Protein AF-0000000078901572 (afdb_homodimer)

Solvent-accessible surface area (backbone atoms only — not comparable to full-atom values): 33999 Å² total; per-residue (Å²): 130,86,82,62,72,70,28,73,74,44,29,13,47,60,29,22,46,41,0,48,50,28,36,63,69,52,55,58,76,73,69,80,68,73,81,46,68,75,52,70,56,42,76,40,68,76,61,33,40,43,33,40,32,72,49,71,65,42,78,37,33,31,34,36,26,33,44,38,29,26,64,39,70,41,75,50,74,46,74,43,60,48,21,37,36,38,37,34,35,69,41,78,44,81,54,50,36,26,46,69,96,52,65,73,52,85,83,47,71,50,22,39,36,40,37,14,25,24,42,69,41,52,30,38,35,42,38,48,54,70,40,36,23,30,34,31,36,38,38,39,30,67,61,33,58,62,75,42,59,82,35,62,91,47,82,81,56,45,65,57,53,59,32,40,37,82,55,79,46,63,44,75,46,73,74,41,65,59,53,46,50,45,43,49,48,58,62,62,52,88,51,39,49,67,56,19,50,52,49,49,34,19,39,46,51,44,46,51,53,54,50,51,55,52,42,66,68,44,46,67,44,30,71,73,59,31,54,68,52,38,48,28,46,54,50,40,48,50,47,38,71,15,9,59,64,66,48,71,51,64,61,58,42,16,56,74,44,74,42,51,53,66,57,45,40,53,41,28,33,65,70,35,50,32,42,64,66,50,47,45,50,48,41,27,48,29,46,21,47,46,32,11,63,41,21,46,28,47,50,49,59,24,22,46,60,35,49,38,92,40,47,66,59,30,41,52,50,36,23,71,72,70,72,42,72,68,57,40,56,52,79,79,124,131,91,86,66,84,76,40,64,73,61,48,26,52,60,5,29,41,37,8,49,52,36,45,58,69,66,50,61,75,72,68,79,69,73,80,46,70,73,53,71,58,41,74,42,67,77,62,32,41,43,34,40,31,74,48,72,65,42,79,36,33,32,34,35,26,32,44,38,27,26,66,40,68,40,77,49,74,49,73,42,60,49,22,36,35,37,38,35,34,68,40,77,45,81,54,50,37,26,46,70,97,53,65,74,53,86,83,46,69,51,22,38,35,39,37,14,24,23,42,68,40,52,29,40,36,40,38,48,54,71,39,36,22,30,36,32,36,37,39,40,29,67,62,34,58,63,74,42,58,84,34,62,92,45,84,80,56,47,67,56,52,58,33,40,36,81,54,79,46,64,46,74,45,70,73,40,38,59,55,47,51,44,42,50,50,56,61,62,52,89,50,39,48,67,56,19,49,53,49,50,33,20,41,46,50,44,46,51,53,53,48,51,55,52,42,66,67,43,46,65,42,30,71,73,59,32,52,68,54,39,48,28,45,52,49,40,49,50,47,38,70,16,9,59,65,65,49,72,51,64,63,58,43,14,56,74,44,73,43,51,54,68,58,45,40,51,42,29,32,66,70,49,58,31,43,64,67,51,46,45,49,49,52,26,46,47,46,22,47,38,32,11,64,41,20,45,28,48,51,47,58,23,21,47,61,36,50,38,93,39,51,67,60,30,41,53,50,37,23,71,74,71,71,41,70,67,57,42,56,52,78,78,124

Nearest PDB structures (foldseek):
  3oio-assembly1_A  TM=9.120E-01  e=1.760E-05  Chromobacterium violaceum
  6swi-assembly1_A  TM=8.332E-01  e=7.492E-04  Geobacillus stearothermophilus
  1bl0-assembly1_A  TM=7.719E-01  e=1.102E-03  Escherichia coli
  4hlt-assembly1_A  TM=6.238E-01  e=1.231E-03  Homo sapiens
  1j1l-assembly1_A  TM=6.179E-01  e=1.043E-03  Homo sapiens

InterPro domains:
  IPR009057 Homedomain-like superfamily [SSF46689] (230-281)
  IPR009057 Homedomain-like superfamily [SSF46689] (283-328)
  IPR018060 AraC-like, DNA binding HTH domain [PF12833] (253-328)
  IPR018060 AraC-like, DNA binding HTH domain [PS01124] (234-332)
  IPR018060 AraC-like, DNA binding HTH domain [SM00342] (247-329)
  IPR053142 Pyochelin receptor regulatory protein [PTHR47893] (118-328)

Foldseek 3Di:
DPPDFQQLVCLVPQVLVVVLVVVLPPPDPPDPPPQDVPNQWDADDDQKGWTKHWDQLDVQKIKMWTKIFGQAKDKDKDKDAFKKKKKAWADWDFAWKDWDVGDTDDHDHQKIKIKGALGITMMMGIDHHGTITTMMMMIGHPRNVVVCPVVPVDPQCVLRVVSNHHDMDMAIFAGDVVLSVLSVCLNPLVDDDPVSSVSNSVSSVVNVNVVSVRCVLCVVLCVVLPRLLLVLLSVLVVQCSVPLQHGDDLQVSQVVSVHHSVSNQVSCCSNNVHGPVVSSLSNLLSQLLCCLAVVVDDQQVSCVVRHHPGSVVSQVSNCVSVVDGSHSPPPPD/DPPDDPLLVCLVFQPLQVVLLVVLPPPDPPDPPPQDVPNQWDADDDQKGWTKHWDCLDVQKIKMKTKIAGQAKDKDKDKDAFKKKKKAWADWDFAWKDWDVGDTDDHDHQKIKIKGALGITMMMGIDHHGTITTMMMMIGHVRNVVVVPVVPVDPQCVLRVVSNHHDMDMAIFAGDNVLSVLSVCLNPLVDDDPVSSVSNSVSSVVNVNVVSVRCSLCVVLCVVLPRLLLVLLSVLVVQCSVPLQHGDDLQVSQVVSVHHSVSNQVSCCSNNVHGPVVVSLSNLLSQLLCCLAVVVDDQQVSCVVRHHPGSVVSQVSNCVSVVDGSHSPPPPD

Secondary structure (DSSP, 8-state):
------STT-TTHHHHHHHHHHHHHS----------TT--PEEE-TTEEEEEEEEEEETTEEEEEEEEEESS-EEEEEEEPSEEEEEEEEEE---EEEETTS--B---BT-EEEEEESS-EEEEEEE-TT-EEEEEEEEE-HHHHHTTTTS-S-TTSHHHHHHHSSSEEEEEPPP-HHHHHHHHHHHH----HHHHHHHHHHHHHHHHHHHHHHHHHHHHHHHHH-HHHHHHHHHHHHHHHHTSSSPPPHHHHHHHHT--HHHHHHHHHHHHSS-HHHHHHHHHHHHHHHHHHHH---HHHHHHHHT-S-HHHHHHHHHHHHSS---------/------SGGGTTHHHHHHHHHHHHHS----------TT--PEEE-TTEEEEEEEEEEETTEEEEEEEEEESS-EEEEEEEPSEEEEEEEEEE---EEEETTS--B---BT-EEEEEESS-EEEEEEE-TT-EEEEEEEEE-HHHHHTTTTS-S-TTSHHHHHHHSSSEEEEEPPP-HHHHHHHHHHHH----HHHHHHHHHHHHHHHHHHHHHHHHHHHHHHHHH-HHHHHHHHHHHHHHHHTSSSPPPHHHHHHHTT--HHHHHHHHHHHHSS-HHHHHHHHHHHHHHHHHHHH---HHHHHHHHT-S-HHHHHHHHHHHHSS---------

Radius of gyration: 24.74 Å; Cα contacts (8 Å, |Δi|>4): 1327; chains: 2; bounding box: 60×70×68 Å

Organism: Rhodospirillum centenum (strain ATCC 51521 / SW) (NCBI:txid414684)

pLDDT: mean 78.97, std 20.69, range [16.38, 96.94]

Sequence (666 aa):
MAIRSRLMEGEFAVADIVREAAALVLRTPPAEPPPLPDDRRRILTGQFRGWLWMDEVQPGLVGSASDMESVSDATIAQTIDRSVMVAVLLQGRTGSFRPEAGEELPAEQGRARVTGFGEARRCVRRLHAGERGVRTGITVSPCFLEQFADVLPGRELDVLERLLAPGFRSVGLRRCELLSGLSRGLVAMPYGGSLGRLYRESAVTQILFRTLELLREEWPLVRALGRRQHDAVLRAQAVLDASLVSPPGTLDLARQVGLNRNTLQAGFRAVFGTTVFGYVRARRLAMARLLMEEQGLGAAEAGYRVGFASPSAFSAAYRRHFGETPTARGVRHMAIRSRLMEGEFAVADIVREAAALVLRTPPAEPPPLPDDRRRILTGQFRGWLWMDEVQPGLVGSASDMESVSDATIAQTIDRSVMVAVLLQGRTGSFRPEAGEELPAEQGRARVTGFGEARRCVRRLHAGERGVRTGITVSPCFLEQFADVLPGRELDVLERLLAPGFRSVGLRRCELLSGLSRGLVAMPYGGSLGRLYRESAVTQILFRTLELLREEWPLVRALGRRQHDAVLRAQAVLDASLVSPPGTLDLARQVGLNRNTLQAGFRAVFGTTVFGYVRARRLAMARLLMEEQGLGAAEAGYRVGFASPSAFSAAYRRHFGETPTARGVRH

Structure (mmCIF, N/CA/C/O backbone):
data_AF-0000000078901572-model_v1
#
loop_
_entity.id
_entity.type
_entity.pdbx_description
1 polymer 'Transcriptional regulator, AraC family protein'
#
loop_
_atom_site.group_PDB
_atom_site.id
_atom_site.type_symbol
_atom_site.label_atom_id
_atom_site.label_alt_id
_atom_site.label_comp_id
_atom_site.label_asym_id
_atom_site.label_entity_id
_atom_site.label_seq_id
_atom_site.pdbx_PDB_ins_code
_atom_site.Cartn_x
_atom_site.Cartn_y
_atom_site.Cartn_z
_atom_site.occupancy
_atom_site.B_iso_or_equiv
_atom_site.auth_seq_id
_atom_site.auth_comp_id
_atom_site.auth_asym_id
_atom_site.auth_atom_id
_atom_site.pdbx_PDB_model_num
ATOM 1 N N . MET A 1 1 ? 1.87 -3.893 -33.688 1 16.38 1 MET A N 1
ATOM 2 C CA . MET A 1 1 ? 3.109 -3.119 -33.688 1 16.38 1 MET A CA 1
ATOM 3 C C . MET A 1 1 ? 3.336 -2.428 -32.375 1 16.38 1 MET A C 1
ATOM 5 O O . MET A 1 1 ? 4.473 -2.312 -31.906 1 16.38 1 MET A O 1
ATOM 9 N N . ALA A 1 2 ? 2.328 -1.642 -32 1 18.28 2 ALA A N 1
ATOM 10 C CA . ALA A 1 2 ? 2.299 -0.639 -30.953 1 18.28 2 ALA A CA 1
ATOM 11 C C . ALA A 1 2 ? 2.344 -1.297 -29.578 1 18.28 2 ALA A C 1
ATOM 13 O O . ALA A 1 2 ? 1.548 -0.963 -28.688 1 18.28 2 ALA A O 1
ATOM 14 N N . ILE A 1 3 ? 2.672 -2.633 -29.5 1 18.55 3 ILE A N 1
ATOM 15 C CA . ILE A 1 3 ? 2.688 -3.576 -28.391 1 18.55 3 ILE A CA 1
ATOM 16 C C . ILE A 1 3 ? 3.674 -3.1 -27.328 1 18.55 3 ILE A C 1
ATOM 18 O O . ILE A 1 3 ? 4.707 -3.734 -27.094 1 18.55 3 ILE A O 1
ATOM 22 N N . ARG A 1 4 ? 4.066 -1.771 -27.484 1 19.17 4 ARG A N 1
ATOM 23 C CA . ARG A 1 4 ? 5.211 -1.045 -26.953 1 19.17 4 ARG A CA 1
ATOM 24 C C . ARG A 1 4 ? 5.316 -1.232 -25.438 1 19.17 4 ARG A C 1
ATOM 26 O O . ARG A 1 4 ? 4.348 -1.622 -24.781 1 19.17 4 ARG A O 1
ATOM 33 N N . SER A 1 5 ? 6.383 -0.477 -24.75 1 20.97 5 SER A N 1
ATOM 34 C CA . SER A 1 5 ? 7.461 -0.667 -23.781 1 20.97 5 SER A CA 1
ATOM 35 C C . SER A 1 5 ? 6.934 -0.656 -22.359 1 20.97 5 SER A C 1
ATOM 37 O O . SER A 1 5 ? 6.496 0.384 -21.859 1 20.97 5 SER A O 1
ATOM 39 N N . ARG A 1 6 ? 6.148 -1.654 -22.047 1 22.05 6 ARG A N 1
ATOM 40 C CA . ARG A 1 6 ? 5.387 -2 -20.859 1 22.05 6 ARG A CA 1
ATOM 41 C C . ARG A 1 6 ? 6.273 -1.979 -19.609 1 22.05 6 ARG A C 1
ATOM 43 O O . ARG A 1 6 ? 5.781 -2.064 -18.484 1 22.05 6 ARG A O 1
ATOM 50 N N . LEU A 1 7 ? 7.543 -2.291 -19.969 1 22.41 7 LEU A N 1
ATOM 51 C CA . LEU A 1 7 ? 8.609 -2.58 -19.016 1 22.41 7 LEU A CA 1
ATOM 52 C C . LEU A 1 7 ? 8.953 -1.346 -18.188 1 22.41 7 LEU A C 1
ATOM 54 O O . LEU A 1 7 ? 9.586 -1.455 -17.141 1 22.41 7 LEU A O 1
ATOM 58 N N . MET A 1 8 ? 8.922 -0.158 -18.938 1 23.22 8 MET A N 1
ATOM 59 C CA . MET A 1 8 ? 9.555 1.068 -18.469 1 23.22 8 MET A CA 1
ATOM 60 C C . MET A 1 8 ? 8.906 1.554 -17.172 1 23.22 8 MET A C 1
ATOM 62 O O . MET A 1 8 ? 9.273 2.605 -16.641 1 23.22 8 MET A O 1
ATOM 66 N N . GLU A 1 9 ? 7.754 1.091 -16.953 1 25.11 9 GLU A N 1
ATOM 67 C CA . GLU A 1 9 ? 6.805 1.458 -15.906 1 25.11 9 GLU A CA 1
ATOM 68 C C . GLU A 1 9 ? 7.301 1.021 -14.531 1 25.11 9 GLU A C 1
ATOM 70 O O . GLU A 1 9 ? 6.582 1.142 -13.539 1 25.11 9 GLU A O 1
ATOM 75 N N . GLY A 1 10 ? 8.664 0.634 -14.328 1 25.23 10 GLY A N 1
ATOM 76 C CA . GLY A 1 10 ? 9.594 -0.061 -13.453 1 25.23 10 GLY A CA 1
ATOM 77 C C . GLY A 1 10 ? 10.07 0.789 -12.289 1 25.23 10 GLY A C 1
ATOM 78 O O . GLY A 1 10 ? 10.844 0.32 -11.445 1 25.23 10 GLY A O 1
ATOM 79 N N . GLU A 1 11 ? 10.25 2.039 -12.492 1 25.36 11 GLU A N 1
ATOM 80 C CA . GLU A 1 11 ? 11.047 2.982 -11.711 1 25.36 11 GLU A CA 1
ATOM 81 C C . GLU A 1 11 ? 10.602 3.016 -10.258 1 25.36 11 GLU A C 1
ATOM 83 O O . GLU A 1 11 ? 11.422 3.209 -9.352 1 25.36 11 GLU A O 1
ATOM 88 N N . PHE A 1 12 ? 9.367 3.049 -9.992 1 27.27 12 PHE A N 1
ATOM 89 C CA . PHE A 1 12 ? 8.695 3.074 -8.703 1 27.27 12 PHE A CA 1
ATOM 90 C C . PHE A 1 12 ? 8.961 1.789 -7.926 1 27.27 12 PHE A C 1
ATOM 92 O O . PHE A 1 12 ? 8.57 1.667 -6.766 1 27.27 12 PHE A O 1
ATOM 99 N N . ALA A 1 13 ? 9.883 0.946 -8.492 1 27.86 13 ALA A N 1
ATOM 100 C CA . ALA A 1 13 ? 10.195 -0.401 -8.016 1 27.86 13 ALA A CA 1
ATOM 101 C C . ALA A 1 13 ? 11.195 -0.362 -6.871 1 27.86 13 ALA A C 1
ATOM 103 O O . ALA A 1 13 ? 11.055 -1.097 -5.887 1 27.86 13 ALA A O 1
ATOM 104 N N . VAL A 1 14 ? 12.367 0.369 -6.926 1 26.92 14 VAL A N 1
ATOM 105 C CA . VAL A 1 14 ? 13.492 0.233 -6.012 1 26.92 14 VAL A CA 1
ATOM 106 C C . VAL A 1 14 ? 13.148 0.854 -4.664 1 26.92 14 VAL A C 1
ATOM 108 O O . VAL A 1 14 ? 13.398 0.256 -3.613 1 26.92 14 VAL A O 1
ATOM 111 N N . ALA A 1 15 ? 12.648 2.125 -4.559 1 29.31 15 ALA A N 1
ATOM 112 C CA . ALA A 1 15 ? 12.32 2.773 -3.291 1 29.31 15 ALA A CA 1
ATOM 113 C C . ALA A 1 15 ? 11.188 2.041 -2.576 1 29.31 15 ALA A C 1
ATOM 115 O O . ALA A 1 15 ? 11.188 1.936 -1.347 1 29.31 15 ALA A O 1
ATOM 116 N N . ASP A 1 16 ? 10.219 1.454 -3.256 1 29.44 16 ASP A N 1
ATOM 117 C CA . ASP A 1 16 ? 9.164 0.607 -2.719 1 29.44 16 ASP A CA 1
ATOM 118 C C . ASP A 1 16 ? 9.727 -0.713 -2.197 1 29.44 16 ASP A C 1
ATOM 120 O O . ASP A 1 16 ? 9.234 -1.253 -1.203 1 29.44 16 ASP A O 1
ATOM 124 N N . ILE A 1 17 ? 10.82 -1.267 -2.703 1 30.38 17 ILE A N 1
ATOM 125 C CA . ILE A 1 17 ? 11.516 -2.473 -2.27 1 30.38 17 ILE A CA 1
ATOM 126 C C . ILE A 1 17 ? 12.203 -2.219 -0.928 1 30.38 17 ILE A C 1
ATOM 128 O O . ILE A 1 17 ? 12.117 -3.043 -0.014 1 30.38 17 ILE A O 1
ATOM 132 N N . VAL A 1 18 ? 12.984 -1.161 -0.766 1 29.8 18 VAL A N 1
ATOM 133 C CA . VAL A 1 18 ? 13.711 -0.843 0.458 1 29.8 18 VAL A CA 1
ATOM 134 C C . VAL A 1 18 ? 12.727 -0.565 1.59 1 29.8 18 VAL A C 1
ATOM 136 O O . VAL A 1 18 ? 12.906 -1.048 2.711 1 29.8 18 VAL A O 1
ATOM 139 N N . ARG A 1 19 ? 11.719 0.171 1.361 1 30.92 19 ARG A N 1
ATOM 140 C CA . ARG A 1 19 ? 10.734 0.414 2.41 1 30.92 19 ARG A CA 1
ATOM 141 C C . ARG A 1 19 ? 10.016 -0.875 2.795 1 30.92 19 ARG A C 1
ATOM 143 O O . ARG A 1 19 ? 9.789 -1.136 3.979 1 30.92 19 ARG A O 1
ATOM 150 N N . GLU A 1 20 ? 9.617 -1.687 1.839 1 29.52 20 GLU A N 1
ATOM 151 C CA . GLU A 1 20 ? 8.953 -2.961 2.104 1 29.52 20 GLU A CA 1
ATOM 152 C C . GLU A 1 20 ? 9.898 -3.939 2.795 1 29.52 20 GLU A C 1
ATOM 154 O O . GLU A 1 20 ? 9.492 -4.664 3.707 1 29.52 20 GLU A O 1
ATOM 159 N N . ALA A 1 21 ? 11.203 -4.098 2.455 1 28.3 21 ALA A N 1
ATOM 160 C CA . ALA A 1 21 ? 12.172 -4.965 3.117 1 28.3 21 ALA A CA 1
ATOM 161 C C . ALA A 1 21 ? 12.453 -4.488 4.539 1 28.3 21 ALA A C 1
ATOM 163 O O . ALA A 1 21 ? 12.516 -5.297 5.469 1 28.3 21 ALA A O 1
ATOM 164 N N . ALA A 1 22 ? 12.641 -3.217 4.766 1 28.11 22 ALA A N 1
ATOM 165 C CA . ALA A 1 22 ? 12.891 -2.746 6.129 1 28.11 22 ALA A CA 1
ATOM 166 C C . ALA A 1 22 ? 11.672 -2.98 7.016 1 28.11 22 ALA A C 1
ATOM 168 O O . ALA A 1 22 ? 11.812 -3.326 8.195 1 28.11 22 ALA A O 1
ATOM 169 N N . ALA A 1 23 ? 10.523 -2.758 6.586 1 29.38 23 ALA A N 1
ATOM 170 C CA . ALA A 1 23 ? 9.344 -3.039 7.391 1 29.38 23 ALA A CA 1
ATOM 171 C C . ALA A 1 23 ? 9.281 -4.512 7.785 1 29.38 23 ALA A C 1
ATOM 173 O O . ALA A 1 23 ? 8.805 -4.852 8.867 1 29.38 23 ALA A O 1
ATOM 174 N N . LEU A 1 24 ? 9.672 -5.406 6.914 1 28.52 24 LEU A N 1
ATOM 175 C CA . LEU A 1 24 ? 9.688 -6.84 7.191 1 28.52 24 LEU A CA 1
ATOM 176 C C . LEU A 1 24 ? 10.711 -7.168 8.273 1 28.52 24 LEU A C 1
ATOM 178 O O . LEU A 1 24 ? 10.484 -8.062 9.094 1 28.52 24 LEU A O 1
ATOM 182 N N . VAL A 1 25 ? 11.945 -6.68 8.266 1 27.7 25 VAL A N 1
ATOM 183 C CA . VAL A 1 25 ? 13 -7.09 9.18 1 27.7 25 VAL A CA 1
ATOM 184 C C . VAL A 1 25 ? 12.719 -6.535 10.578 1 27.7 25 VAL A C 1
ATOM 186 O O . VAL A 1 25 ? 13.031 -7.172 11.586 1 27.7 25 VAL A O 1
ATOM 189 N N . LEU A 1 26 ? 12.32 -5.293 10.688 1 28.7 26 LEU A N 1
ATOM 190 C CA . LEU A 1 26 ? 12.273 -4.68 12.008 1 28.7 26 LEU A CA 1
ATOM 191 C C . LEU A 1 26 ? 11.039 -5.129 12.781 1 28.7 26 LEU A C 1
ATOM 193 O O . LEU A 1 26 ? 10.789 -4.656 13.891 1 28.7 26 LEU A O 1
ATOM 197 N N . ARG A 1 27 ? 10.102 -5.625 12.117 1 29.75 27 ARG A N 1
ATOM 198 C CA . ARG A 1 27 ? 8.977 -5.902 13.008 1 29.75 27 ARG A CA 1
ATOM 199 C C . ARG A 1 27 ? 9.32 -7.012 14 1 29.75 27 ARG A C 1
ATOM 201 O O . ARG A 1 27 ? 9.641 -8.133 13.594 1 29.75 27 ARG A O 1
ATOM 208 N N . THR A 1 28 ? 9.836 -6.605 15.109 1 28.86 28 THR A N 1
ATOM 209 C CA . THR A 1 28 ? 9.711 -7.496 16.25 1 28.86 28 THR A CA 1
ATOM 210 C C . THR A 1 28 ? 8.375 -8.227 16.234 1 28.86 28 THR A C 1
ATOM 212 O O . THR A 1 28 ? 7.344 -7.637 15.898 1 28.86 28 THR A O 1
ATOM 215 N N . PRO A 1 29 ? 8.43 -9.477 16.359 1 29.86 29 PRO A N 1
ATOM 216 C CA . PRO A 1 29 ? 7.168 -10.203 16.531 1 29.86 29 PRO A CA 1
ATOM 217 C C . PRO A 1 29 ? 6.152 -9.43 17.359 1 29.86 29 PRO A C 1
ATOM 219 O O . PRO A 1 29 ? 6.484 -8.93 18.438 1 29.86 29 PRO A O 1
ATOM 222 N N . PRO A 1 30 ? 5.344 -8.57 16.719 1 32.44 30 PRO A N 1
ATOM 223 C CA . PRO A 1 30 ? 4.418 -7.906 17.625 1 32.44 30 PRO A CA 1
ATOM 224 C C . PRO A 1 30 ? 4.004 -8.789 18.797 1 32.44 30 PRO A C 1
ATOM 226 O O . PRO A 1 30 ? 3.873 -10.008 18.641 1 32.44 30 PRO A O 1
ATOM 229 N N . ALA A 1 31 ? 4.359 -8.438 19.984 1 33.59 31 ALA A N 1
ATOM 230 C CA . ALA A 1 31 ? 3.717 -9.07 21.141 1 33.59 31 ALA A CA 1
ATOM 231 C C . ALA A 1 31 ? 2.223 -9.258 20.891 1 33.59 31 ALA A C 1
ATOM 233 O O . ALA A 1 31 ? 1.621 -8.539 20.094 1 33.59 31 ALA A O 1
ATOM 234 N N . GLU A 1 32 ? 1.693 -10.398 21.281 1 40.88 32 GLU A N 1
ATOM 235 C CA . GLU A 1 32 ? 0.282 -10.766 21.25 1 40.88 32 GLU A CA 1
ATOM 236 C C . GLU A 1 32 ? -0.608 -9.578 21.609 1 40.88 32 GLU A C 1
ATOM 238 O O . GLU A 1 32 ? -0.502 -9.031 22.703 1 40.88 32 GLU A O 1
ATOM 243 N N . PRO A 1 33 ? -0.972 -8.773 20.641 1 43.94 33 PRO A N 1
ATOM 244 C CA . PRO A 1 33 ? -1.87 -7.727 21.125 1 43.94 33 PRO A CA 1
ATOM 245 C C . PRO A 1 33 ? -2.951 -8.266 22.062 1 43.94 33 PRO A C 1
ATOM 247 O O . PRO A 1 33 ? -3.326 -9.438 21.953 1 43.94 33 PRO A O 1
ATOM 250 N N . PRO A 1 34 ? -3.176 -7.684 23.125 1 45.53 34 PRO A N 1
ATOM 251 C CA . PRO A 1 34 ? -4.258 -8.141 24 1 45.53 34 PRO A CA 1
ATOM 252 C C . PRO A 1 34 ? -5.566 -8.375 23.25 1 45.53 34 PRO A C 1
ATOM 254 O O . PRO A 1 34 ? -5.801 -7.762 22.203 1 45.53 34 PRO A O 1
ATOM 257 N N . PRO A 1 35 ? -6.227 -9.516 23.641 1 50.06 35 PRO A N 1
ATOM 258 C CA . PRO A 1 35 ? -7.477 -9.891 22.969 1 50.06 35 PRO A CA 1
ATOM 259 C C . PRO A 1 35 ? -8.484 -8.75 22.922 1 50.06 35 PRO A C 1
ATOM 261 O O . PRO A 1 35 ? -8.656 -8.023 23.906 1 50.06 35 PRO A O 1
ATOM 264 N N . LEU A 1 36 ? -8.672 -8.141 21.828 1 53.69 36 LEU A N 1
ATOM 265 C CA . LEU A 1 36 ? -9.75 -7.176 21.625 1 53.69 36 LEU A CA 1
ATOM 266 C C . LEU A 1 36 ? -11.102 -7.793 21.938 1 53.69 36 LEU A C 1
ATOM 268 O O . LEU A 1 36 ? -11.258 -9.016 21.906 1 53.69 36 LEU A O 1
ATOM 272 N N . PRO A 1 37 ? -12.016 -7.016 22.578 1 51.66 37 PRO A N 1
ATOM 273 C CA . PRO A 1 37 ? -13.367 -7.578 22.688 1 51.66 37 PRO A CA 1
ATOM 274 C C . PRO A 1 37 ? -13.891 -8.133 21.375 1 51.66 37 PRO A C 1
ATOM 276 O O . PRO A 1 37 ? -13.766 -7.48 20.328 1 51.66 37 PRO A O 1
ATOM 279 N N . ASP A 1 38 ? -14.242 -9.445 21.375 1 59.56 38 ASP A N 1
ATOM 280 C CA . ASP A 1 38 ? -14.773 -10.227 20.266 1 59.56 38 ASP A CA 1
ATOM 281 C C . ASP A 1 38 ? -13.664 -10.602 19.281 1 59.56 38 ASP A C 1
ATOM 283 O O . ASP A 1 38 ? -13.852 -10.5 18.062 1 59.56 38 ASP A O 1
ATOM 287 N N . ASP A 1 39 ? -12.625 -10.75 19.828 1 65.19 39 ASP A N 1
ATOM 288 C CA . ASP A 1 39 ? -11.477 -11.273 19.109 1 65.19 39 ASP A CA 1
ATOM 289 C C . ASP A 1 39 ? -11.844 -12.531 18.328 1 65.19 39 ASP A C 1
ATOM 291 O O . ASP A 1 39 ? -12.25 -13.539 18.906 1 65.19 39 ASP A O 1
ATOM 295 N N . ARG A 1 40 ? -12.133 -12.32 17.109 1 75.94 40 ARG A N 1
ATOM 296 C CA . ARG A 1 40 ? -12.578 -13.375 16.203 1 75.94 40 ARG A CA 1
ATOM 297 C C . ARG A 1 40 ? -11.438 -14.312 15.844 1 75.94 40 ARG A C 1
ATOM 299 O O . ARG A 1 40 ? -11.602 -15.227 15.031 1 75.94 40 ARG A O 1
ATOM 306 N N . ARG A 1 41 ? -10.383 -14.141 16.734 1 84.62 41 ARG A N 1
ATOM 307 C CA . ARG A 1 41 ? -9.273 -15.07 16.531 1 84.62 41 ARG A CA 1
ATOM 308 C C . ARG A 1 41 ? -9.484 -16.359 17.312 1 84.62 41 ARG A C 1
ATOM 310 O O . ARG A 1 41 ? -9.867 -16.312 18.484 1 84.62 41 ARG A O 1
ATOM 317 N N . ARG A 1 42 ? -9.398 -17.438 16.562 1 80.06 42 ARG A N 1
ATOM 318 C CA . ARG A 1 42 ? -9.383 -18.734 17.219 1 80.06 42 ARG A CA 1
ATOM 319 C C . ARG A 1 42 ? -7.977 -19.109 17.672 1 80.06 42 ARG A C 1
ATOM 321 O O . ARG A 1 42 ? -7.051 -19.172 16.859 1 80.06 42 ARG A O 1
ATOM 328 N N . ILE A 1 43 ? -7.863 -19.344 18.938 1 85.25 43 ILE A N 1
ATOM 329 C CA . ILE A 1 43 ? -6.566 -19.75 19.469 1 85.25 43 ILE A CA 1
ATOM 330 C C . ILE A 1 43 ? -6.34 -21.234 19.219 1 85.25 43 ILE A C 1
ATOM 332 O O . ILE A 1 43 ? -7.234 -22.047 19.438 1 85.25 43 ILE A O 1
ATOM 336 N N . LEU A 1 44 ? -5.215 -21.438 18.594 1 84.38 44 LEU A N 1
ATOM 337 C CA . LEU A 1 44 ? -4.891 -22.828 18.266 1 84.38 44 LEU A CA 1
ATOM 338 C C . LEU A 1 44 ? -4.043 -23.469 19.359 1 84.38 44 LEU A C 1
ATOM 340 O O . LEU A 1 44 ? -3.119 -22.828 19.875 1 84.38 44 LEU A O 1
ATOM 344 N N . THR A 1 45 ? -4.539 -24.656 19.703 1 82.31 45 THR A N 1
ATOM 345 C CA . THR A 1 45 ? -3.809 -25.453 20.688 1 82.31 45 THR A CA 1
ATOM 346 C C . THR A 1 45 ? -3.613 -26.875 20.188 1 82.31 45 THR A C 1
ATOM 348 O O . THR A 1 45 ? -4.273 -27.312 19.25 1 82.31 45 THR A O 1
ATOM 351 N N . GLY A 1 46 ? -2.584 -27.562 20.672 1 83.12 46 GLY A N 1
ATOM 352 C CA . GLY A 1 46 ? -2.301 -28.922 20.25 1 83.12 46 GLY A CA 1
ATOM 353 C C . GLY A 1 46 ? -1.213 -29.016 19.203 1 83.12 46 GLY A C 1
ATOM 354 O O . GLY A 1 46 ? -0.087 -28.562 19.422 1 83.12 46 GLY A O 1
ATOM 355 N N . GLN A 1 47 ? -1.75 -29.422 17.984 1 85.75 47 GLN A N 1
ATOM 356 C CA . GLN A 1 47 ? -0.785 -29.625 16.906 1 85.75 47 GLN A CA 1
ATOM 357 C C . GLN A 1 47 ? -0.211 -28.297 16.422 1 85.75 47 GLN A C 1
ATOM 359 O O . GLN A 1 47 ? 0.883 -28.266 15.852 1 85.75 47 GLN A O 1
ATOM 364 N N . PHE A 1 48 ? -1.053 -27.328 16.656 1 88.5 48 PHE A N 1
ATOM 365 C CA . PHE A 1 48 ? -0.632 -25.984 16.266 1 88.5 48 PHE A CA 1
ATOM 366 C C . PHE A 1 48 ? -0.708 -25.031 17.453 1 88.5 48 PHE A C 1
ATOM 368 O O . PHE A 1 48 ? -1.513 -25.234 18.375 1 88.5 48 PHE A O 1
ATOM 375 N N . ARG A 1 49 ? 0.248 -24.094 17.469 1 91.88 49 ARG A N 1
ATOM 376 C CA . ARG A 1 49 ? 0.206 -22.984 18.406 1 91.88 49 ARG A CA 1
ATOM 377 C C . ARG A 1 49 ? 0.086 -21.641 17.672 1 91.88 49 ARG A C 1
ATOM 379 O O . ARG A 1 49 ? 0.697 -21.453 16.625 1 91.88 49 ARG A O 1
ATOM 386 N N . GLY A 1 50 ? -0.714 -20.766 18.188 1 92.12 50 GLY A N 1
ATOM 387 C CA . GLY A 1 50 ? -0.947 -19.469 17.578 1 92.12 50 GLY A CA 1
ATOM 388 C C . GLY A 1 50 ? -2.418 -19.141 17.406 1 92.12 50 GLY A C 1
ATOM 389 O O . GLY A 1 50 ? -3.221 -19.406 18.312 1 92.12 50 GLY A O 1
ATOM 390 N N . TRP A 1 51 ? -2.73 -18.531 16.344 1 89.5 51 TRP A N 1
ATOM 391 C CA . TRP A 1 51 ? -4.129 -18.156 16.156 1 89.5 51 TRP A CA 1
ATOM 392 C C . TRP A 1 51 ? -4.5 -18.156 14.68 1 89.5 51 TRP A C 1
ATOM 394 O O . TRP A 1 51 ? -3.621 -18.125 13.812 1 89.5 51 TRP A O 1
ATOM 404 N N . LEU A 1 52 ? -5.766 -18.328 14.43 1 90.38 52 LEU A N 1
ATOM 405 C CA . LEU A 1 52 ? -6.355 -18.312 13.102 1 90.38 52 LEU A CA 1
ATOM 406 C C . LEU A 1 52 ? -7.664 -17.531 13.094 1 90.38 52 LEU A C 1
ATOM 408 O O . LEU A 1 52 ? -8.461 -17.625 14.031 1 90.38 52 LEU A O 1
ATOM 412 N N . TRP A 1 53 ? -7.785 -16.672 12.18 1 91.69 53 TRP A N 1
ATOM 413 C CA . TRP A 1 53 ? -9.062 -16.016 11.906 1 91.69 53 TRP A CA 1
ATOM 414 C C . TRP A 1 53 ? -9.57 -16.391 10.516 1 91.69 53 TRP A C 1
ATOM 416 O O . TRP A 1 53 ? -8.789 -16.469 9.562 1 91.69 53 TRP A O 1
ATOM 426 N N . MET A 1 54 ? -10.789 -16.703 10.367 1 92.12 54 MET A N 1
ATOM 427 C CA . MET A 1 54 ? -11.461 -16.953 9.094 1 92.12 54 MET A CA 1
ATOM 428 C C . MET A 1 54 ? -12.922 -16.531 9.148 1 92.12 54 MET A C 1
ATOM 430 O O . MET A 1 54 ? -13.625 -16.828 10.117 1 92.12 54 MET A O 1
ATOM 434 N N . ASP A 1 55 ? -13.352 -15.781 8.18 1 91.19 55 ASP A N 1
ATOM 435 C CA . ASP A 1 55 ? -14.734 -15.305 8.164 1 91.19 55 ASP A CA 1
ATOM 436 C C . ASP A 1 55 ? -15.195 -15 6.742 1 91.19 55 ASP A C 1
ATOM 438 O O . ASP A 1 55 ? -14.391 -14.609 5.898 1 91.19 55 ASP A O 1
ATOM 442 N N . GLU A 1 56 ? -16.453 -15.242 6.453 1 92.75 56 GLU A N 1
ATOM 443 C CA . GLU A 1 56 ? -17.047 -14.789 5.203 1 92.75 56 GLU A CA 1
ATOM 444 C C . GLU A 1 56 ? -17.453 -13.32 5.285 1 92.75 56 GLU A C 1
ATOM 446 O O . GLU A 1 56 ? -18.484 -12.984 5.879 1 92.75 56 GLU A O 1
ATOM 451 N N . VAL A 1 57 ? -16.688 -12.484 4.652 1 92.19 57 VAL A N 1
ATOM 452 C CA . VAL A 1 57 ? -16.875 -11.047 4.816 1 92.19 57 VAL A CA 1
ATOM 453 C C . VAL A 1 57 ? -17.953 -10.555 3.857 1 92.19 57 VAL A C 1
ATOM 455 O O . VAL A 1 57 ? -18.547 -9.492 4.078 1 92.19 57 VAL A O 1
ATOM 458 N N . GLN A 1 58 ? -18.094 -11.18 2.725 1 90.25 58 GLN A N 1
ATOM 459 C CA . GLN A 1 58 ? -19.156 -11.062 1.737 1 90.25 58 GLN A CA 1
ATOM 460 C C . GLN A 1 58 ? -19.609 -12.438 1.242 1 90.25 58 GLN A C 1
ATOM 462 O O . GLN A 1 58 ? -18.844 -13.398 1.305 1 90.25 58 GLN A O 1
ATOM 467 N N . PRO A 1 59 ? -20.891 -12.461 0.808 1 90 59 PRO A N 1
ATOM 468 C CA . PRO A 1 59 ? -21.297 -13.758 0.258 1 90 59 PRO A CA 1
ATOM 469 C C . PRO A 1 59 ? -20.328 -14.281 -0.796 1 90 59 PRO A C 1
ATOM 471 O O . PRO A 1 59 ? -20.109 -13.625 -1.821 1 90 59 PRO A O 1
ATOM 474 N N . GLY A 1 60 ? -19.672 -15.391 -0.466 1 92.06 60 GLY A N 1
ATOM 475 C CA . GLY A 1 60 ? -18.766 -16.031 -1.408 1 92.06 60 GLY A CA 1
ATOM 476 C C . GLY A 1 60 ? -17.344 -15.539 -1.286 1 92.06 60 GLY A C 1
ATOM 477 O O . GLY A 1 60 ? -16.469 -15.977 -2.037 1 92.06 60 GLY A O 1
ATOM 478 N N . LEU A 1 61 ? -17.094 -14.57 -0.428 1 95.56 61 LEU A N 1
ATOM 479 C CA . LEU A 1 61 ? -15.75 -14.055 -0.193 1 95.56 61 LEU A CA 1
ATOM 480 C C . LEU A 1 61 ? -15.312 -14.312 1.247 1 95.56 61 LEU A C 1
ATOM 482 O O . LEU A 1 61 ? -15.859 -13.711 2.178 1 95.56 61 LEU A O 1
ATOM 486 N N . VAL A 1 62 ? -14.32 -15.164 1.383 1 94.62 62 VAL A N 1
ATOM 487 C CA . VAL A 1 62 ? -13.836 -15.539 2.705 1 94.62 62 VAL A CA 1
ATOM 488 C C . VAL A 1 62 ? -12.422 -14.992 2.912 1 94.62 62 VAL A C 1
ATOM 490 O O . VAL A 1 62 ? -11.578 -15.102 2.021 1 94.62 62 VAL A O 1
ATOM 493 N N . GLY A 1 63 ? -12.211 -14.32 3.977 1 95.81 63 GLY A N 1
ATOM 494 C CA . GLY A 1 63 ? -10.875 -13.891 4.375 1 95.81 63 GLY A CA 1
ATOM 495 C C . GLY A 1 63 ? -10.305 -14.703 5.52 1 95.81 63 GLY A C 1
ATOM 496 O O . GLY A 1 63 ? -11.055 -15.25 6.336 1 95.81 63 GLY A O 1
ATOM 497 N N . SER A 1 64 ? -9.023 -14.789 5.559 1 94.19 64 SER A N 1
ATOM 498 C CA . SER A 1 64 ? -8.359 -15.484 6.66 1 94.19 64 SER A CA 1
ATOM 499 C C . SER A 1 64 ? -7.016 -14.852 6.988 1 94.19 64 SER A C 1
ATOM 501 O O . SER A 1 64 ? -6.414 -14.188 6.145 1 94.19 64 SER A O 1
ATOM 503 N N . ALA A 1 65 ? -6.613 -14.953 8.172 1 95.06 65 ALA A N 1
ATOM 504 C CA . ALA A 1 65 ? -5.305 -14.562 8.695 1 95.06 65 ALA A CA 1
ATOM 505 C C . ALA A 1 65 ? -4.848 -15.508 9.805 1 95.06 65 ALA A C 1
ATOM 507 O O . ALA A 1 65 ? -5.664 -15.992 10.586 1 95.06 65 ALA A O 1
ATOM 508 N N . SER A 1 66 ? -3.539 -15.75 9.805 1 91.81 66 SER A N 1
ATOM 509 C CA . SER A 1 6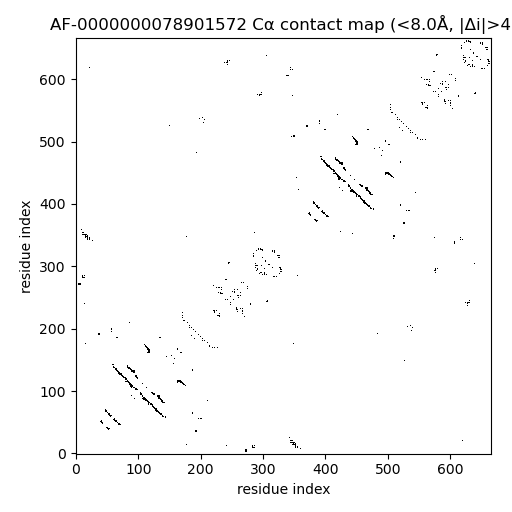6 ? -3.068 -16.672 10.836 1 91.81 66 SER A CA 1
ATOM 510 C C . SER A 1 66 ? -1.608 -16.406 11.188 1 91.81 66 SER A C 1
ATOM 512 O O . SER A 1 66 ? -0.849 -15.891 10.367 1 91.81 66 SER A O 1
ATOM 514 N N . ASP A 1 67 ? -1.283 -16.562 12.359 1 92.88 67 ASP A N 1
ATOM 515 C CA . ASP A 1 67 ? 0.058 -16.734 12.914 1 92.88 67 ASP A CA 1
ATOM 516 C C . ASP A 1 67 ? 0.177 -18.047 13.68 1 92.88 67 ASP A C 1
ATOM 518 O O . ASP A 1 67 ? -0.269 -18.141 14.82 1 92.88 67 ASP A O 1
ATOM 522 N N . MET A 1 68 ? 0.793 -19.047 12.984 1 89.56 68 MET A N 1
ATOM 523 C CA . MET A 1 68 ? 0.729 -20.375 13.586 1 89.56 68 MET A CA 1
ATOM 524 C C . MET A 1 68 ? 2.072 -21.094 13.477 1 89.56 68 MET A C 1
ATOM 526 O O . MET A 1 68 ? 2.82 -20.875 12.523 1 89.56 68 MET A O 1
ATOM 530 N N . GLU A 1 69 ? 2.32 -21.812 14.445 1 93.06 69 GLU A N 1
ATOM 531 C CA . GLU A 1 69 ? 3.494 -22.688 14.516 1 93.06 69 GLU A CA 1
ATOM 532 C C . GLU A 1 69 ? 3.096 -24.141 14.648 1 93.06 69 GLU A C 1
ATOM 534 O O . GLU A 1 69 ? 2.193 -24.484 15.422 1 93.06 69 GLU A O 1
ATOM 539 N N . SER A 1 70 ? 3.781 -25 13.852 1 91.25 70 SER A N 1
ATOM 540 C CA . SER A 1 70 ? 3.545 -26.438 13.984 1 91.25 70 SER A CA 1
ATOM 541 C C . SER A 1 70 ? 4.367 -27.016 15.125 1 91.25 70 SER A C 1
ATOM 543 O O . SER A 1 70 ? 5.598 -26.969 15.102 1 91.25 70 SER A O 1
ATOM 545 N N . VAL A 1 71 ? 3.664 -27.625 16.109 1 91 71 VAL A N 1
ATOM 546 C CA . VAL A 1 71 ? 4.336 -28.188 17.266 1 91 71 VAL A CA 1
ATOM 547 C C . VAL A 1 71 ? 5 -29.516 16.891 1 91 71 VAL A C 1
ATOM 549 O O . VAL A 1 71 ? 6.039 -29.875 17.453 1 91 71 VAL A O 1
ATOM 552 N N . SER A 1 72 ? 4.434 -30.234 15.992 1 90 72 SER A N 1
ATOM 553 C CA . SER A 1 72 ? 4.934 -31.5 15.477 1 90 72 SER A CA 1
ATOM 554 C C . SER A 1 72 ? 4.797 -31.562 13.953 1 90 72 SER A C 1
ATOM 556 O O . SER A 1 72 ? 4.129 -30.734 13.352 1 90 72 SER A O 1
ATOM 558 N N . ASP A 1 73 ? 5.531 -32.5 13.422 1 91.94 73 ASP A N 1
ATOM 559 C CA . ASP A 1 73 ? 5.289 -32.719 12 1 91.94 73 ASP A CA 1
ATOM 560 C C . ASP A 1 73 ? 3.812 -33.031 11.742 1 91.94 73 ASP A C 1
ATOM 562 O O . ASP A 1 73 ? 3.16 -33.719 12.523 1 91.94 73 ASP A O 1
ATOM 566 N N . ALA A 1 74 ? 3.322 -32.344 10.742 1 85.5 74 ALA A N 1
ATOM 567 C CA . ALA A 1 74 ? 1.897 -32.5 10.461 1 85.5 74 ALA A CA 1
ATOM 568 C C . ALA A 1 74 ? 1.642 -32.562 8.961 1 85.5 74 ALA A C 1
ATOM 570 O O . ALA A 1 74 ? 2.328 -31.922 8.172 1 85.5 74 ALA A O 1
ATOM 571 N N . THR A 1 75 ? 0.761 -33.469 8.609 1 87.12 75 THR A N 1
ATOM 572 C CA . THR A 1 75 ? 0.226 -33.562 7.254 1 87.12 75 THR A CA 1
ATOM 573 C C . THR A 1 75 ? -1.279 -33.312 7.25 1 87.12 75 THR A C 1
ATOM 575 O O . THR A 1 75 ? -2.041 -34.062 7.832 1 87.12 75 THR A O 1
ATOM 578 N N . ILE A 1 76 ? -1.669 -32.219 6.637 1 84.94 76 ILE A N 1
ATOM 579 C CA . ILE A 1 76 ? -3.08 -31.844 6.582 1 84.94 76 ILE A CA 1
ATOM 580 C C . ILE A 1 76 ? -3.613 -32.062 5.168 1 84.94 76 ILE A C 1
ATOM 582 O O . ILE A 1 76 ? -3.102 -31.484 4.207 1 84.94 76 ILE A O 1
ATOM 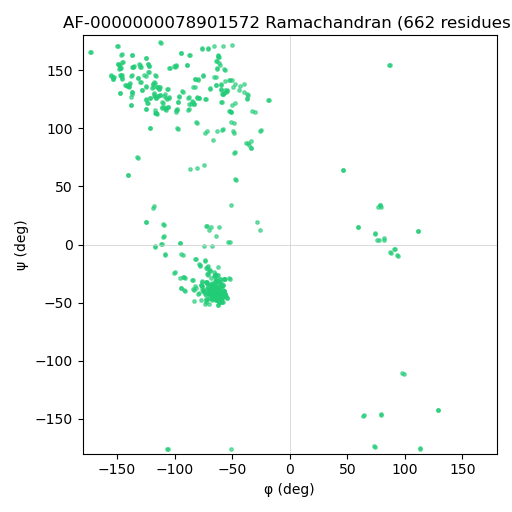586 N N . ALA A 1 77 ? -4.594 -32.969 5.113 1 86.62 77 ALA A N 1
ATOM 587 C CA . ALA A 1 77 ? -5.27 -33.188 3.84 1 86.62 77 ALA A CA 1
ATOM 588 C C . ALA A 1 77 ? -6.695 -32.625 3.867 1 86.62 77 ALA A C 1
ATOM 590 O O . ALA A 1 77 ? -7.426 -32.844 4.84 1 86.62 77 ALA A O 1
ATOM 591 N N . GLN A 1 78 ? -7.004 -31.844 2.865 1 85.94 78 GLN A N 1
ATOM 592 C CA . GLN A 1 78 ? -8.344 -31.266 2.803 1 85.94 78 GLN A CA 1
ATOM 593 C C . GLN A 1 78 ? -8.812 -31.109 1.357 1 85.94 78 GLN A C 1
ATOM 595 O O . GLN A 1 78 ? -7.992 -30.953 0.45 1 85.94 78 GLN A O 1
ATOM 600 N N . THR A 1 79 ? -10.133 -31.312 1.188 1 90.44 79 THR A N 1
ATOM 601 C CA . THR A 1 79 ? -10.727 -31.031 -0.12 1 90.44 79 THR A CA 1
ATOM 602 C C . THR A 1 79 ? -11.117 -29.562 -0.238 1 90.44 79 THR A C 1
ATOM 604 O O . THR A 1 79 ? -11.844 -29.047 0.612 1 90.44 79 THR A O 1
ATOM 607 N N . ILE A 1 80 ? -10.531 -28.969 -1.203 1 91 80 ILE A N 1
ATOM 608 C CA . ILE A 1 80 ? -10.875 -27.578 -1.48 1 91 80 ILE A CA 1
ATOM 609 C C . ILE A 1 80 ? -11.914 -27.516 -2.602 1 91 80 ILE A C 1
ATOM 611 O O . ILE A 1 80 ? -11.688 -28.047 -3.689 1 91 80 ILE A O 1
ATOM 615 N N . ASP A 1 81 ? -13.07 -26.891 -2.328 1 91.81 81 ASP A N 1
ATOM 616 C CA . ASP A 1 81 ? -14.148 -26.781 -3.299 1 91.81 81 ASP A CA 1
ATOM 617 C C . ASP A 1 81 ? -13.789 -25.812 -4.418 1 91.81 81 ASP A C 1
ATOM 619 O O . ASP A 1 81 ? -12.773 -25.125 -4.348 1 91.81 81 ASP A O 1
ATOM 623 N N . ARG A 1 82 ? -14.664 -25.859 -5.477 1 95.88 82 ARG A N 1
ATOM 624 C CA . ARG A 1 82 ? -14.492 -24.938 -6.586 1 95.88 82 ARG A CA 1
ATOM 625 C C . ARG A 1 82 ? -14.398 -23.5 -6.09 1 95.88 82 ARG A C 1
ATOM 627 O O . ARG A 1 82 ? -15.359 -22.969 -5.52 1 95.88 82 ARG A O 1
ATOM 634 N N . SER A 1 83 ? -13.227 -22.875 -6.293 1 95.62 83 SER A N 1
ATOM 635 C CA . SER A 1 83 ? -12.953 -21.531 -5.773 1 95.62 83 SER A CA 1
ATOM 636 C C . SER A 1 83 ? -11.625 -21 -6.289 1 95.62 83 SER A C 1
ATOM 638 O O . SER A 1 83 ? -10.875 -21.719 -6.945 1 95.62 83 SER A O 1
ATOM 640 N N . VAL A 1 84 ? -11.414 -19.75 -6.141 1 96.62 84 VAL A N 1
ATOM 641 C CA . VAL A 1 84 ? -10.109 -19.109 -6.328 1 96.62 84 VAL A CA 1
ATOM 642 C C . VAL A 1 84 ? -9.523 -18.719 -4.977 1 96.62 84 VAL A C 1
ATOM 644 O O . VAL A 1 84 ? -10.172 -18.031 -4.188 1 96.62 84 VAL A O 1
ATOM 647 N N . MET A 1 85 ? -8.344 -19.172 -4.742 1 96.06 85 MET A N 1
ATOM 648 C CA . MET A 1 85 ? -7.68 -18.875 -3.479 1 96.06 85 MET A CA 1
ATOM 649 C C . MET A 1 85 ? -6.473 -17.969 -3.699 1 96.06 85 MET A C 1
ATOM 651 O O . MET A 1 85 ? -5.715 -18.156 -4.652 1 96.06 85 MET A O 1
ATOM 655 N N . VAL A 1 86 ? -6.324 -16.969 -2.879 1 96.69 86 VAL A N 1
ATOM 656 C CA . VAL A 1 86 ? -5.156 -16.094 -2.84 1 96.69 86 VAL A CA 1
ATOM 657 C C . VAL A 1 86 ? -4.453 -16.234 -1.492 1 96.69 86 VAL A C 1
ATOM 659 O O . VAL A 1 86 ? -5.078 -16.094 -0.44 1 96.69 86 VAL A O 1
ATOM 662 N N . ALA A 1 87 ? -3.197 -16.516 -1.539 1 95 87 ALA A N 1
ATOM 663 C CA . ALA A 1 87 ? -2.43 -16.656 -0.305 1 95 87 ALA A CA 1
ATOM 664 C C . ALA A 1 87 ? -1.214 -15.742 -0.304 1 95 87 ALA A C 1
ATOM 666 O O . ALA A 1 87 ? -0.539 -15.594 -1.326 1 95 87 ALA A O 1
ATOM 667 N N . VAL A 1 88 ? -0.979 -15.094 0.782 1 94.88 88 VAL A N 1
ATOM 668 C CA . VAL A 1 88 ? 0.195 -14.25 0.987 1 94.88 88 VAL A CA 1
ATOM 669 C C . VAL A 1 88 ? 0.945 -14.703 2.238 1 94.88 88 VAL A C 1
ATOM 671 O O . VAL A 1 88 ? 0.4 -14.664 3.344 1 94.88 88 VAL A O 1
ATOM 674 N N . LEU A 1 89 ? 2.166 -15.156 2.066 1 92.75 89 LEU A N 1
ATOM 675 C CA . LEU A 1 89 ? 3.039 -15.453 3.199 1 92.75 89 LEU A CA 1
ATOM 676 C C . LEU A 1 89 ? 3.82 -14.211 3.617 1 92.75 89 LEU A C 1
ATOM 678 O O . LEU A 1 89 ? 4.617 -13.68 2.838 1 92.75 89 LEU A O 1
ATOM 682 N N . LEU A 1 90 ? 3.566 -13.773 4.762 1 90.69 90 LEU A N 1
ATOM 683 C CA . LEU A 1 90 ? 4.195 -12.539 5.219 1 90.69 90 LEU A CA 1
ATOM 684 C C . LEU A 1 90 ? 5.504 -12.836 5.941 1 90.69 90 LEU A C 1
ATOM 686 O O . LEU A 1 90 ? 6.469 -12.078 5.816 1 90.69 90 LEU A O 1
ATOM 690 N N . GLN A 1 91 ? 5.48 -13.898 6.73 1 89.19 91 GLN A N 1
ATOM 691 C CA . GLN A 1 91 ? 6.664 -14.273 7.5 1 89.19 91 GLN A CA 1
ATOM 692 C C . GLN A 1 91 ? 6.762 -15.789 7.656 1 89.19 91 GLN A C 1
ATOM 694 O O . GLN A 1 91 ? 5.742 -16.484 7.746 1 89.19 91 GLN A O 1
ATOM 699 N N . GLY A 1 92 ? 8 -16.234 7.66 1 89.81 92 GLY A N 1
ATOM 700 C CA . GLY A 1 92 ? 8.25 -17.641 7.992 1 89.81 92 GLY A CA 1
ATOM 701 C C . GLY A 1 92 ? 7.98 -18.578 6.836 1 89.81 92 GLY A C 1
ATOM 702 O O . GLY A 1 92 ? 8.367 -18.297 5.695 1 89.81 92 GLY A O 1
ATOM 703 N N . ARG A 1 93 ? 7.504 -19.719 7.266 1 88.12 93 ARG A N 1
ATOM 704 C CA . ARG A 1 93 ? 7.227 -20.781 6.309 1 88.12 93 ARG A CA 1
ATOM 705 C C . ARG A 1 93 ? 5.824 -21.344 6.508 1 88.12 93 ARG A C 1
ATOM 707 O O . ARG A 1 93 ? 5.242 -21.219 7.586 1 88.12 93 ARG A O 1
ATOM 714 N N . THR A 1 94 ? 5.293 -21.844 5.484 1 82.56 94 THR A N 1
ATOM 715 C CA . THR A 1 94 ? 3.938 -22.375 5.562 1 82.56 94 THR A CA 1
ATOM 716 C C . THR A 1 94 ? 3.895 -23.828 5.09 1 82.56 94 THR A C 1
ATOM 718 O O . THR A 1 94 ? 2.842 -24.312 4.684 1 82.56 94 THR A O 1
ATOM 721 N N . GLY A 1 95 ? 5.047 -24.469 5.074 1 85.06 95 GLY A N 1
ATOM 722 C CA . GLY A 1 95 ? 5.102 -25.859 4.609 1 85.06 95 GLY A CA 1
ATOM 723 C C . GLY A 1 95 ? 4.953 -25.984 3.105 1 85.06 95 GLY A C 1
ATOM 724 O O . GLY A 1 95 ? 4.996 -24.984 2.385 1 85.06 95 GLY A O 1
ATOM 725 N N . SER A 1 96 ? 4.871 -27.297 2.725 1 88.12 96 SER A N 1
ATOM 726 C CA . SER A 1 96 ? 4.668 -27.609 1.312 1 88.12 96 SER A CA 1
ATOM 727 C C . SER A 1 96 ? 3.195 -27.844 1.004 1 88.12 96 SER A C 1
ATOM 729 O O . SER A 1 96 ? 2.52 -28.578 1.73 1 88.12 96 SER A O 1
ATOM 731 N N . PHE A 1 97 ? 2.725 -27.125 -0.001 1 89.38 97 PHE A N 1
ATOM 732 C CA . PHE A 1 97 ? 1.329 -27.25 -0.408 1 89.38 97 PHE A CA 1
ATOM 733 C C . PHE A 1 97 ? 1.228 -27.75 -1.844 1 89.38 97 PHE A C 1
ATOM 735 O O . PHE A 1 97 ? 1.913 -27.25 -2.734 1 89.38 97 PHE A O 1
ATOM 742 N N . ARG A 1 98 ? 0.387 -28.797 -2.037 1 91.06 98 ARG A N 1
ATOM 743 C CA . ARG A 1 98 ? 0.205 -29.312 -3.389 1 91.06 98 ARG A CA 1
ATOM 744 C C . ARG A 1 98 ? -1.157 -29.984 -3.541 1 91.06 98 ARG A C 1
ATOM 746 O O . ARG A 1 98 ? -1.68 -30.562 -2.586 1 91.06 98 ARG A O 1
ATOM 753 N N . PRO A 1 99 ? -1.806 -29.797 -4.773 1 90.06 99 PRO A N 1
ATOM 754 C CA . PRO A 1 99 ? -2.928 -30.688 -5.082 1 90.06 99 PRO A CA 1
ATOM 755 C C . PRO A 1 99 ? -2.508 -32.156 -5.191 1 90.06 99 PRO A C 1
ATOM 757 O O . PRO A 1 99 ? -1.358 -32.438 -5.527 1 90.06 99 PRO A O 1
ATOM 760 N N . GLU A 1 100 ? -3.508 -33 -4.867 1 83.19 100 GLU A N 1
ATOM 761 C CA . GLU A 1 100 ? -3.188 -34.406 -4.984 1 83.19 100 GLU A CA 1
ATOM 762 C C . GLU A 1 100 ? -2.775 -34.781 -6.41 1 83.19 100 GLU A C 1
ATOM 764 O O . GLU A 1 100 ? -3.43 -34.375 -7.371 1 83.19 100 GLU A O 1
ATOM 769 N N . ALA A 1 101 ? -1.668 -35.312 -6.684 1 79.94 101 ALA A N 1
ATOM 770 C CA . ALA A 1 101 ? -1.104 -35.75 -7.961 1 79.94 101 ALA A CA 1
ATOM 771 C C . ALA A 1 101 ? -0.493 -34.562 -8.719 1 79.94 101 ALA A C 1
ATOM 773 O O . ALA A 1 101 ? -0.309 -34.625 -9.938 1 79.94 101 ALA A O 1
ATOM 774 N N . GLY A 1 102 ? -0.534 -33.438 -8.023 1 85.81 102 GLY A N 1
ATOM 775 C CA . GLY A 1 102 ? 0.046 -32.281 -8.68 1 85.81 102 GLY A CA 1
ATOM 776 C C . GLY A 1 102 ? 1.396 -31.875 -8.109 1 85.81 102 GLY A C 1
ATOM 777 O O . GLY A 1 102 ? 1.973 -32.625 -7.301 1 85.81 102 GLY A O 1
ATOM 778 N N . GLU A 1 103 ? 1.856 -30.828 -8.617 1 86.88 103 GLU A N 1
ATOM 779 C CA . GLU A 1 103 ? 3.158 -30.328 -8.188 1 86.88 103 GLU A CA 1
ATOM 780 C C . GLU A 1 103 ? 3.018 -29.391 -6.992 1 86.88 103 GLU A C 1
ATOM 782 O O . GLU A 1 103 ? 1.958 -28.797 -6.781 1 86.88 103 GLU A O 1
ATOM 787 N N . GLU A 1 104 ? 4.121 -29.375 -6.273 1 89.5 104 GLU A N 1
ATOM 788 C CA . GLU A 1 104 ? 4.176 -28.453 -5.145 1 89.5 104 GLU A CA 1
ATOM 789 C C . GLU A 1 104 ? 4.105 -27 -5.613 1 89.5 104 GLU A C 1
ATOM 791 O O . GLU A 1 104 ? 4.723 -26.625 -6.617 1 89.5 104 GLU A O 1
ATOM 796 N N . LEU A 1 105 ? 3.334 -26.281 -4.898 1 87.44 105 LEU A N 1
ATOM 797 C CA . LEU A 1 105 ? 3.23 -24.844 -5.184 1 87.44 105 LEU A CA 1
ATOM 798 C C . LEU A 1 105 ? 4.113 -24.047 -4.238 1 87.44 105 LEU A C 1
ATOM 800 O O . LEU A 1 105 ? 3.914 -24.062 -3.023 1 87.44 105 LEU A O 1
ATOM 804 N N . PRO A 1 106 ? 5.07 -23.406 -4.734 1 81.56 106 PRO A N 1
ATOM 805 C CA . PRO A 1 106 ? 5.973 -22.641 -3.875 1 81.56 106 PRO A CA 1
ATOM 806 C C . PRO A 1 106 ? 5.273 -21.469 -3.184 1 81.56 106 PRO A C 1
ATOM 808 O O . PRO A 1 106 ? 4.328 -20.906 -3.73 1 81.56 106 PRO A O 1
ATOM 811 N N . ALA A 1 107 ? 5.691 -21.219 -1.965 1 83.31 107 ALA A N 1
ATOM 812 C CA . ALA A 1 107 ? 5.277 -20.031 -1.229 1 83.31 107 ALA A CA 1
ATOM 813 C C . ALA A 1 107 ? 6.465 -19.109 -0.955 1 83.31 107 ALA A C 1
ATOM 815 O O . ALA A 1 107 ? 7.43 -19.516 -0.302 1 83.31 107 ALA A O 1
ATOM 816 N N . GLU A 1 108 ? 6.43 -18.016 -1.558 1 82.06 108 GLU A N 1
ATOM 817 C CA . GLU A 1 108 ? 7.488 -17.047 -1.342 1 82.06 108 GLU A CA 1
ATOM 818 C C . GLU A 1 108 ? 6.996 -15.883 -0.482 1 82.06 108 GLU A C 1
ATOM 820 O O . GLU A 1 108 ? 5.895 -15.367 -0.696 1 82.06 108 GLU A O 1
ATOM 825 N N . GLN A 1 109 ? 7.84 -15.578 0.48 1 81.88 109 GLN A N 1
ATOM 826 C CA . GLN A 1 109 ? 7.469 -14.477 1.368 1 81.88 109 GLN A CA 1
ATOM 827 C C . GLN A 1 109 ? 7.246 -13.188 0.584 1 81.88 109 GLN A C 1
ATOM 829 O O . GLN A 1 109 ? 8.055 -12.828 -0.275 1 81.88 109 GLN A O 1
ATOM 834 N N . GLY A 1 110 ? 6.113 -12.609 0.875 1 78.75 110 GLY A N 1
ATOM 835 C CA . GLY A 1 110 ? 5.836 -11.305 0.297 1 78.75 110 GLY A CA 1
ATOM 836 C C . GLY A 1 110 ? 5.184 -11.383 -1.07 1 78.75 110 GLY A C 1
ATOM 837 O O . GLY A 1 110 ? 4.809 -10.359 -1.646 1 78.75 110 GLY A O 1
ATOM 838 N N . ARG A 1 111 ? 5.074 -12.531 -1.604 1 85.88 111 ARG A N 1
ATOM 839 C CA . ARG A 1 111 ? 4.426 -12.703 -2.9 1 85.88 111 ARG A CA 1
ATOM 840 C C . ARG A 1 111 ? 3.135 -13.5 -2.768 1 85.88 111 ARG A C 1
ATOM 842 O O . ARG A 1 111 ? 3.102 -14.531 -2.084 1 85.88 111 ARG A O 1
ATOM 849 N N . ALA A 1 112 ? 2.184 -12.961 -3.414 1 92.69 112 ALA A N 1
ATOM 850 C CA . ALA A 1 112 ? 0.903 -13.664 -3.387 1 92.69 112 ALA A CA 1
ATOM 851 C C . ALA A 1 112 ? 0.872 -14.789 -4.414 1 92.69 112 ALA A C 1
ATOM 853 O O . ALA A 1 112 ? 1.468 -14.68 -5.488 1 92.69 112 ALA A O 1
ATOM 854 N N . ARG A 1 113 ? 0.276 -15.852 -4.07 1 93.56 113 ARG A N 1
ATOM 855 C CA . ARG A 1 113 ? -0.025 -16.938 -4.996 1 93.56 113 ARG A CA 1
ATOM 856 C C . ARG A 1 113 ? -1.53 -17.094 -5.188 1 93.56 113 ARG A C 1
ATOM 858 O O . ARG A 1 113 ? -2.285 -17.125 -4.215 1 93.56 113 ARG A O 1
ATOM 865 N N . VAL A 1 114 ? -1.91 -17.094 -6.43 1 95.06 114 VAL A N 1
ATOM 866 C CA . VAL A 1 114 ? -3.314 -17.297 -6.777 1 95.06 114 VAL A CA 1
ATOM 867 C C . VAL A 1 114 ? -3.52 -18.703 -7.328 1 95.06 114 VAL A C 1
ATOM 869 O O . VAL A 1 114 ? -2.822 -19.125 -8.258 1 95.06 114 VAL A O 1
ATOM 872 N N . THR A 1 115 ? -4.453 -19.438 -6.762 1 94.31 115 THR A N 1
ATOM 873 C CA . THR A 1 115 ? -4.762 -20.797 -7.195 1 94.31 115 THR A CA 1
ATOM 874 C C . THR A 1 115 ? -6.242 -20.938 -7.559 1 94.31 115 THR A C 1
ATOM 876 O O . THR A 1 115 ? -7.113 -20.609 -6.746 1 94.31 115 THR A O 1
ATOM 879 N N . GLY A 1 116 ? -6.512 -21.328 -8.789 1 95 116 GLY A N 1
ATOM 880 C CA . GLY A 1 116 ? -7.867 -21.578 -9.242 1 95 116 GLY A CA 1
ATOM 881 C C . GLY A 1 116 ? -8.234 -23.062 -9.211 1 95 116 GLY A C 1
ATOM 882 O O . GLY A 1 116 ? -7.59 -23.875 -9.867 1 95 116 GLY A O 1
ATOM 883 N N . PHE A 1 117 ? -9.195 -23.344 -8.375 1 94.56 117 PHE A N 1
ATOM 884 C CA . PHE A 1 117 ? -9.797 -24.672 -8.336 1 94.56 117 PHE A CA 1
ATOM 885 C C . PHE A 1 117 ? -11.086 -24.719 -9.148 1 94.56 117 PHE A C 1
ATOM 887 O O . PHE A 1 117 ? -12.141 -24.297 -8.664 1 94.56 117 PHE A O 1
ATOM 894 N N . GLY A 1 118 ? -11 -25.219 -10.359 1 95.06 118 GLY A N 1
ATOM 895 C CA . GLY A 1 118 ? -12.18 -25.312 -11.211 1 95.06 118 GLY A CA 1
ATOM 896 C C . GLY A 1 118 ? -13.172 -26.359 -10.766 1 95.06 118 GLY A C 1
ATOM 897 O O . GLY A 1 118 ? -14.328 -26.344 -11.172 1 95.06 118 GLY A O 1
ATOM 898 N N . GLU A 1 119 ? -12.758 -27.281 -10.016 1 93.69 119 GLU A N 1
ATOM 899 C CA . GLU A 1 119 ? -13.539 -28.344 -9.367 1 93.69 119 GLU A CA 1
ATOM 900 C C . GLU A 1 119 ? -12.945 -28.719 -8.016 1 93.69 119 GLU A C 1
ATOM 902 O O . GLU A 1 119 ? -11.812 -28.344 -7.707 1 93.69 119 GLU A O 1
ATOM 907 N N . ALA A 1 120 ? -13.766 -29.391 -7.242 1 92.25 120 ALA A N 1
ATOM 908 C CA . ALA A 1 120 ? -13.273 -29.844 -5.941 1 92.25 120 ALA A CA 1
ATOM 909 C C . ALA A 1 120 ? -12 -30.672 -6.098 1 92.25 120 ALA A C 1
ATOM 911 O O . ALA A 1 120 ? -11.898 -31.5 -7.004 1 92.25 120 ALA A O 1
ATOM 912 N N . ARG A 1 121 ? -11.023 -30.344 -5.305 1 91.81 121 ARG A N 1
ATOM 913 C CA . ARG A 1 121 ? -9.742 -31.031 -5.398 1 91.81 121 ARG A CA 1
ATOM 914 C C . ARG A 1 121 ? -9.164 -31.297 -4.016 1 91.81 121 ARG A C 1
ATOM 916 O O . ARG A 1 121 ? -9.18 -30.422 -3.146 1 91.81 121 ARG A O 1
ATOM 923 N N . ARG A 1 122 ? -8.672 -32.5 -3.891 1 91.31 122 ARG A N 1
ATOM 924 C CA . ARG A 1 122 ? -7.984 -32.844 -2.65 1 91.31 122 ARG A CA 1
ATOM 925 C C . ARG A 1 122 ? -6.562 -32.281 -2.648 1 91.31 122 ARG A C 1
ATOM 927 O O . ARG A 1 122 ? -5.812 -32.5 -3.605 1 91.31 122 ARG A O 1
ATOM 934 N N . CYS A 1 123 ? -6.234 -31.516 -1.599 1 91.31 123 CYS A N 1
ATOM 935 C CA . CYS A 1 123 ? -4.918 -30.906 -1.457 1 91.31 123 CYS A CA 1
ATOM 936 C C . CYS A 1 123 ? -4.258 -31.344 -0.152 1 91.31 123 CYS A C 1
ATOM 938 O O . CYS A 1 123 ? -4.941 -31.719 0.798 1 91.31 123 CYS A O 1
ATOM 940 N N . VAL A 1 124 ? -2.92 -31.312 -0.205 1 89 124 VAL A N 1
ATOM 941 C CA . VAL A 1 124 ? -2.15 -31.75 0.958 1 89 124 VAL A CA 1
ATOM 942 C C . VAL A 1 124 ? -1.129 -30.672 1.329 1 89 124 VAL A C 1
ATOM 944 O O . VAL A 1 124 ? -0.5 -30.078 0.452 1 89 124 VAL A O 1
ATOM 947 N N . ARG A 1 125 ? -1.08 -30.375 2.604 1 89.81 125 ARG A N 1
ATOM 948 C CA . ARG A 1 125 ? -0.043 -29.5 3.156 1 89.81 125 ARG A CA 1
ATOM 949 C C . ARG A 1 125 ? 0.807 -30.25 4.18 1 89.81 125 ARG A C 1
ATOM 951 O O . ARG A 1 125 ? 0.273 -30.891 5.082 1 89.81 125 ARG A O 1
ATOM 958 N N . ARG A 1 126 ? 2.092 -30.203 4.008 1 90.25 126 ARG A N 1
ATOM 959 C CA . ARG A 1 126 ? 3.029 -30.828 4.945 1 90.25 126 ARG A CA 1
ATOM 960 C C . ARG A 1 126 ? 3.818 -29.766 5.703 1 90.25 126 ARG A C 1
ATOM 962 O O . ARG A 1 126 ? 4.406 -28.859 5.094 1 90.25 126 ARG A O 1
ATOM 969 N N . LEU A 1 127 ? 3.691 -29.844 6.988 1 89.75 127 LEU A N 1
ATOM 970 C CA . LEU A 1 127 ? 4.41 -28.906 7.852 1 89.75 127 LEU A CA 1
ATOM 971 C C . LEU A 1 127 ? 5.406 -29.656 8.734 1 89.75 127 LEU A C 1
ATOM 973 O O . LEU A 1 127 ? 5.16 -30.797 9.141 1 89.75 127 LEU A O 1
ATOM 977 N N . HIS A 1 128 ? 6.512 -29.047 9.008 1 93.44 128 HIS A N 1
ATOM 978 C CA . HIS A 1 128 ? 7.508 -29.594 9.914 1 93.44 128 HIS A CA 1
ATOM 979 C C . HIS A 1 128 ? 7.41 -28.969 11.297 1 93.44 128 HIS A C 1
ATOM 981 O O . HIS A 1 128 ? 6.996 -27.812 11.43 1 93.44 128 HIS A O 1
ATOM 987 N N . ALA A 1 129 ? 7.867 -29.797 12.281 1 93.12 129 ALA A N 1
ATOM 988 C CA . ALA A 1 129 ? 7.883 -29.297 13.656 1 93.12 129 ALA A CA 1
ATOM 989 C C . ALA A 1 129 ? 8.719 -28.031 13.766 1 93.12 129 ALA A C 1
ATOM 991 O O . ALA A 1 129 ? 9.82 -27.953 13.227 1 93.12 129 ALA A O 1
ATOM 992 N N . GLY A 1 130 ? 8.133 -27.016 14.375 1 92.88 130 GLY A N 1
ATOM 993 C CA . GLY A 1 130 ? 8.852 -25.781 14.617 1 92.88 130 GLY A CA 1
ATOM 994 C C . GLY A 1 130 ? 8.633 -24.75 13.531 1 92.88 130 GLY A C 1
ATOM 995 O O . GLY A 1 130 ? 9 -23.578 13.695 1 92.88 130 GLY A O 1
ATOM 996 N N . GLU A 1 131 ? 8.023 -25.172 12.492 1 91.81 131 GLU A N 1
ATOM 997 C CA . GLU A 1 131 ? 7.758 -24.219 11.414 1 91.81 131 GLU A CA 1
ATOM 998 C C . GLU A 1 131 ? 6.652 -23.234 11.789 1 91.81 131 GLU A C 1
ATOM 1000 O O . GLU A 1 131 ? 5.594 -23.641 12.273 1 91.81 131 GLU A O 1
ATOM 1005 N N . ARG A 1 132 ? 6.977 -21.938 11.68 1 92.81 132 ARG A N 1
ATOM 1006 C CA . ARG A 1 132 ? 6.016 -20.875 11.945 1 92.81 132 ARG A CA 1
ATOM 1007 C C . ARG A 1 132 ? 5.785 -20.031 10.695 1 92.81 132 ARG A C 1
ATOM 1009 O O . ARG A 1 132 ? 6.727 -19.734 9.961 1 92.81 132 ARG A O 1
ATOM 1016 N N . GLY A 1 133 ? 4.523 -19.75 10.539 1 92.12 133 GLY A N 1
ATOM 1017 C CA . GLY A 1 133 ? 4.184 -18.906 9.406 1 92.12 133 GLY A CA 1
ATOM 1018 C C . GLY A 1 133 ? 3.096 -17.891 9.719 1 92.12 133 GLY A C 1
ATOM 1019 O O . GLY A 1 133 ? 2.15 -18.203 10.445 1 92.12 133 GLY A O 1
ATOM 1020 N N . VAL A 1 134 ? 3.301 -16.688 9.266 1 93.69 134 VAL A N 1
ATOM 1021 C CA . VAL A 1 134 ? 2.281 -15.641 9.289 1 93.69 134 VAL A CA 1
ATOM 1022 C C . VAL A 1 134 ? 1.74 -15.414 7.879 1 93.69 134 VAL A C 1
ATOM 1024 O O . VAL A 1 134 ? 2.494 -15.086 6.961 1 93.69 134 VAL A O 1
ATOM 1027 N N . ARG A 1 135 ? 0.467 -15.656 7.73 1 93.19 135 ARG A N 1
ATOM 1028 C CA . ARG A 1 135 ? -0.061 -15.617 6.371 1 93.19 135 ARG A CA 1
ATOM 1029 C C . ARG A 1 135 ? -1.486 -15.07 6.352 1 93.19 135 ARG A C 1
ATOM 1031 O O . ARG A 1 135 ? -2.15 -15.023 7.387 1 93.19 135 ARG A O 1
ATOM 1038 N N . THR A 1 136 ? -1.868 -14.562 5.215 1 95.25 136 THR A N 1
ATOM 1039 C CA . THR A 1 136 ? -3.254 -14.211 4.926 1 95.25 136 THR A CA 1
ATOM 1040 C C . THR A 1 136 ? -3.75 -14.945 3.684 1 95.25 136 THR A C 1
ATOM 1042 O O . THR A 1 136 ? -2.951 -15.445 2.891 1 95.25 136 THR A O 1
ATOM 1045 N N . GLY A 1 137 ? -5.086 -15.117 3.617 1 94.12 137 GLY A N 1
ATOM 1046 C CA . GLY A 1 137 ? -5.711 -15.75 2.467 1 94.12 137 GLY A CA 1
ATOM 1047 C C . GLY A 1 137 ? -7.098 -15.211 2.168 1 94.12 137 GLY A C 1
ATOM 1048 O O . GLY A 1 137 ? -7.777 -14.703 3.062 1 94.12 137 GLY A O 1
ATOM 1049 N N . ILE A 1 138 ? -7.387 -15.305 0.917 1 96.94 138 ILE A N 1
ATOM 1050 C CA . ILE A 1 138 ? -8.758 -15.031 0.494 1 96.94 138 ILE A CA 1
ATOM 1051 C C . ILE A 1 138 ? -9.258 -16.172 -0.39 1 96.94 138 ILE A C 1
ATOM 1053 O O . ILE A 1 138 ? -8.492 -16.75 -1.153 1 96.94 138 ILE A O 1
ATOM 1057 N N . THR A 1 139 ? -10.492 -16.531 -0.186 1 95.62 139 THR A N 1
ATOM 1058 C CA . THR A 1 139 ? -11.148 -17.516 -1.039 1 95.62 139 THR A CA 1
ATOM 1059 C C . THR A 1 139 ? -12.398 -16.922 -1.687 1 95.62 139 THR A C 1
ATOM 1061 O O . THR A 1 139 ? -13.266 -16.391 -0.996 1 95.62 139 THR A O 1
ATOM 1064 N N . VAL A 1 140 ? -12.438 -17.016 -2.99 1 95.75 140 VAL A N 1
ATOM 1065 C CA . VAL A 1 140 ? -13.578 -16.531 -3.756 1 95.75 140 VAL A CA 1
ATOM 1066 C C . VAL A 1 140 ? -14.344 -17.703 -4.363 1 95.75 140 VAL A C 1
ATOM 1068 O O . VAL A 1 140 ? -13.812 -18.438 -5.203 1 95.75 140 VAL A O 1
ATOM 1071 N N . SER A 1 141 ? -15.594 -17.875 -3.986 1 93.19 141 SER A N 1
ATOM 1072 C CA . SER A 1 141 ? -16.438 -18.906 -4.551 1 93.19 141 SER A CA 1
ATOM 1073 C C . SER A 1 141 ? -17.266 -18.375 -5.711 1 93.19 141 SER A C 1
ATOM 1075 O O . SER A 1 141 ? -17.375 -17.156 -5.902 1 93.19 141 SER A O 1
ATOM 1077 N N . PRO A 1 142 ? -17.844 -19.234 -6.512 1 90.31 142 PRO A N 1
ATOM 1078 C CA . PRO A 1 142 ? -18.672 -18.797 -7.633 1 90.31 142 PRO A CA 1
ATOM 1079 C C . PRO A 1 142 ? -19.828 -17.891 -7.195 1 90.31 142 PRO A C 1
ATOM 1081 O O . PRO A 1 142 ? -20.234 -17 -7.949 1 90.31 142 PRO A O 1
ATOM 1084 N N . CYS A 1 143 ? -20.266 -18.109 -6.031 1 88.69 143 CYS A N 1
ATOM 1085 C CA . CYS A 1 143 ? -21.391 -17.344 -5.504 1 88.69 143 CYS A CA 1
ATOM 1086 C C . CYS A 1 143 ? -21.047 -15.859 -5.438 1 88.69 143 CYS A C 1
ATOM 1088 O O . CYS A 1 143 ? -21.922 -15.008 -5.621 1 88.69 143 CYS A O 1
ATOM 1090 N N . PHE A 1 144 ? -19.828 -15.555 -5.207 1 91.69 144 PHE A N 1
ATOM 1091 C CA . PHE A 1 144 ? -19.406 -14.156 -5.168 1 91.69 144 PHE A CA 1
ATOM 1092 C C . PHE A 1 144 ? -19.625 -13.492 -6.523 1 91.69 144 PHE A C 1
ATOM 1094 O O . PHE A 1 144 ? -20.109 -12.359 -6.59 1 91.69 144 PHE A O 1
ATOM 1101 N N . LEU A 1 145 ? -19.25 -14.117 -7.594 1 88.12 145 LEU A N 1
ATOM 1102 C CA . LEU A 1 145 ? -19.375 -13.57 -8.945 1 88.12 145 LEU A CA 1
ATOM 1103 C C . LEU A 1 145 ? -20.828 -13.383 -9.32 1 88.12 145 LEU A C 1
ATOM 1105 O O . LEU A 1 145 ? -21.172 -12.469 -10.078 1 88.12 145 LEU A O 1
ATOM 1109 N N . GLU A 1 146 ? -21.656 -14.219 -8.805 1 85.88 146 GLU A N 1
ATOM 1110 C CA . GLU A 1 146 ? -23.078 -14.188 -9.133 1 85.88 146 GLU A CA 1
ATOM 1111 C C . GLU A 1 146 ? -23.719 -12.898 -8.633 1 85.88 146 GLU A C 1
ATOM 1113 O O . GLU A 1 146 ? -24.734 -12.461 -9.18 1 85.88 146 GLU A O 1
ATOM 1118 N N . GLN A 1 147 ? -23.109 -12.359 -7.629 1 85.06 147 GLN A N 1
ATOM 1119 C CA . GLN A 1 147 ? -23.656 -11.141 -7.043 1 85.06 147 GLN A CA 1
ATOM 1120 C C . GLN A 1 147 ? -23.469 -9.945 -7.98 1 85.06 147 GLN A C 1
ATOM 1122 O O . GLN A 1 147 ? -24.125 -8.922 -7.82 1 85.06 147 GLN A O 1
ATOM 1127 N N . PHE A 1 148 ? -22.562 -10.102 -8.914 1 83.31 148 PHE A N 1
ATOM 1128 C CA . PHE A 1 148 ? -22.219 -8.961 -9.758 1 83.31 148 PHE A CA 1
ATOM 1129 C C . PHE A 1 148 ? -22.531 -9.258 -11.219 1 83.31 148 PHE A C 1
ATOM 1131 O O . PHE A 1 148 ? -21.812 -8.797 -12.109 1 83.31 148 PHE A O 1
ATOM 1138 N N . ALA A 1 149 ? -23.5 -10.016 -11.414 1 69.12 149 ALA A N 1
ATOM 1139 C CA . ALA A 1 149 ? -23.922 -10.414 -12.758 1 69.12 149 ALA A CA 1
ATOM 1140 C C . ALA A 1 149 ? -24.422 -9.211 -13.555 1 69.12 149 ALA A C 1
ATOM 1142 O O . ALA A 1 149 ? -24.484 -9.258 -14.789 1 69.12 149 ALA A O 1
ATOM 1143 N N . ASP A 1 150 ? -24.922 -8.227 -12.836 1 64.88 150 ASP A N 1
ATOM 1144 C CA . ASP A 1 150 ? -25.391 -7.02 -13.508 1 64.88 150 ASP A CA 1
ATOM 1145 C C . ASP A 1 150 ? -24.234 -6.312 -14.211 1 64.88 150 ASP A C 1
ATOM 1147 O O . ASP A 1 150 ? -24.453 -5.453 -15.07 1 64.88 150 ASP A O 1
ATOM 1151 N N . VAL A 1 151 ? -23.172 -6.562 -13.664 1 58.62 151 VAL A N 1
ATOM 1152 C CA . VAL A 1 151 ? -22 -5.941 -14.281 1 58.62 151 VAL A CA 1
ATOM 1153 C C . VAL A 1 151 ? -21.703 -6.633 -15.609 1 58.62 151 VAL A C 1
ATOM 1155 O O . VAL A 1 151 ? -21.781 -7.859 -15.711 1 58.62 151 VAL A O 1
ATOM 1158 N N . LEU A 1 152 ? -22.141 -6.059 -16.672 1 52.03 152 LEU A N 1
ATOM 1159 C CA . LEU A 1 152 ? -21.922 -6.676 -17.969 1 52.03 152 LEU A CA 1
ATOM 1160 C C . LEU A 1 152 ? -20.797 -7.691 -17.906 1 52.03 152 LEU A C 1
ATOM 1162 O O . LEU A 1 152 ? -19.828 -7.508 -17.156 1 52.03 152 LEU A O 1
ATOM 1166 N N . PRO A 1 153 ? -21.109 -8.93 -18.312 1 51.47 153 PRO A N 1
ATOM 1167 C CA . PRO A 1 153 ? -20.062 -9.938 -18.469 1 51.47 153 PRO A CA 1
ATOM 1168 C C . PRO A 1 153 ? -18.688 -9.336 -18.75 1 51.47 153 PRO A C 1
ATOM 1170 O O . PRO A 1 153 ? -17.781 -10.039 -19.188 1 51.47 153 PRO A O 1
ATOM 1173 N N . GLY A 1 154 ? -18.625 -8.086 -18.562 1 50.19 154 GLY A N 1
ATOM 1174 C CA . GLY A 1 154 ? -17.453 -7.332 -18.969 1 50.19 154 GLY A CA 1
ATOM 1175 C C . GLY A 1 154 ? -16.172 -7.832 -18.312 1 50.19 154 GLY A C 1
ATOM 1176 O O . GLY A 1 154 ? -16.203 -8.734 -17.469 1 50.19 154 GLY A O 1
ATOM 1177 N N . ARG A 1 155 ? -14.977 -7.309 -18.781 1 60.38 155 ARG A N 1
ATOM 1178 C CA . ARG A 1 155 ? -13.531 -7.438 -18.703 1 60.38 155 ARG A CA 1
ATOM 1179 C C . ARG A 1 155 ? -13.055 -7.395 -17.25 1 60.38 155 ARG A C 1
ATOM 1181 O O . ARG A 1 155 ? -12.031 -7.984 -16.906 1 60.38 155 ARG A O 1
ATOM 1188 N N . GLU A 1 156 ? -14.086 -7.297 -16.312 1 64.81 156 GLU A N 1
ATOM 1189 C CA . GLU A 1 156 ? -13.461 -6.93 -15.039 1 64.81 156 GLU A CA 1
ATOM 1190 C C . GLU A 1 156 ? -13.156 -8.164 -14.195 1 64.81 156 GLU A C 1
ATOM 1192 O O . GLU A 1 156 ? -12.109 -8.234 -13.547 1 64.81 156 GLU A O 1
ATOM 1197 N N . LEU A 1 157 ? -14.156 -9.18 -14.289 1 79.81 157 LEU A N 1
ATOM 1198 C CA . LEU A 1 157 ? -13.945 -10.367 -13.477 1 79.81 157 LEU A CA 1
ATOM 1199 C C . LEU A 1 157 ? -13.586 -11.57 -14.344 1 79.81 157 LEU A C 1
ATOM 1201 O O . LEU A 1 157 ? -13.641 -12.711 -13.883 1 79.81 157 LEU A O 1
ATOM 1205 N N . ASP A 1 158 ? -13.203 -11.297 -15.523 1 82.81 158 ASP A N 1
ATOM 1206 C CA . ASP A 1 158 ? -12.898 -12.336 -16.5 1 82.81 158 ASP A CA 1
ATOM 1207 C C . ASP A 1 158 ? -11.781 -13.25 -15.992 1 82.81 158 ASP A C 1
ATOM 1209 O O . ASP A 1 158 ? -11.82 -14.461 -16.203 1 82.81 158 ASP A O 1
ATOM 1213 N N . VAL A 1 159 ? -10.914 -12.664 -15.336 1 86.56 159 VAL A N 1
ATOM 1214 C CA . VAL A 1 159 ? -9.766 -13.438 -14.883 1 86.56 159 VAL A CA 1
ATOM 1215 C C . VAL A 1 159 ? -10.203 -14.438 -13.812 1 86.56 159 VAL A C 1
ATOM 1217 O O . VAL A 1 159 ? -9.711 -15.57 -13.773 1 86.56 159 VAL A O 1
ATOM 1220 N N . LEU A 1 160 ? -11.148 -14.062 -13.008 1 88.94 160 LEU A N 1
ATOM 1221 C CA . LEU A 1 160 ? -11.664 -14.977 -11.992 1 88.94 160 LEU A CA 1
ATOM 1222 C C . LEU A 1 160 ? -12.445 -16.109 -12.633 1 88.94 160 LEU A C 1
ATOM 1224 O O . LEU A 1 160 ? -12.344 -17.266 -12.203 1 88.94 160 LEU A O 1
ATOM 1228 N N . GLU A 1 161 ? -13.195 -15.75 -13.617 1 88.19 161 GLU A N 1
ATOM 1229 C CA . GLU A 1 161 ? -13.969 -16.766 -14.32 1 88.19 161 GLU A CA 1
ATOM 1230 C C . GLU A 1 161 ? -13.055 -17.797 -14.969 1 88.19 161 GLU A C 1
ATOM 1232 O O . GLU A 1 161 ? -13.352 -19 -14.953 1 88.19 161 GLU A O 1
ATOM 1237 N N . ARG A 1 162 ? -12.039 -17.312 -15.508 1 88.5 162 ARG A N 1
ATOM 1238 C CA . ARG A 1 162 ? -11.078 -18.219 -16.125 1 88.5 162 ARG A CA 1
ATOM 1239 C C . ARG A 1 162 ? -10.438 -19.141 -15.094 1 88.5 162 ARG A C 1
ATOM 1241 O O . ARG A 1 162 ? -10.211 -20.312 -15.352 1 88.5 162 ARG A O 1
ATOM 1248 N N . LEU A 1 163 ? -10.156 -18.578 -13.969 1 91.44 163 LEU A N 1
ATOM 1249 C CA . LEU A 1 163 ? -9.539 -19.359 -12.898 1 91.44 163 LEU A CA 1
ATOM 1250 C C . LEU A 1 163 ? -10.516 -20.375 -12.328 1 91.44 163 LEU A C 1
ATOM 1252 O O . LEU A 1 163 ? -10.102 -21.391 -11.773 1 91.44 163 LEU A O 1
ATOM 1256 N N . LEU A 1 164 ? -11.805 -20.094 -12.508 1 92.75 164 LEU A N 1
ATOM 1257 C CA . LEU A 1 164 ? -12.836 -20.969 -11.984 1 92.75 164 LEU A CA 1
ATOM 1258 C C . LEU A 1 164 ? -13.266 -22 -13.039 1 92.75 164 LEU A C 1
ATOM 1260 O O . LEU A 1 164 ? -14.062 -22.891 -12.758 1 92.75 164 LEU A O 1
ATOM 1264 N N . ALA A 1 165 ? -12.797 -21.828 -14.273 1 92.69 165 ALA A N 1
ATOM 1265 C CA . ALA A 1 165 ? -13.062 -22.828 -15.312 1 92.69 165 ALA A CA 1
ATOM 1266 C C . ALA A 1 165 ? -12.477 -24.188 -14.93 1 92.69 165 ALA A C 1
ATOM 1268 O O . ALA A 1 165 ? -11.562 -24.266 -14.109 1 92.69 165 ALA A O 1
ATOM 1269 N N . PRO A 1 166 ? -13.062 -25.25 -15.484 1 93.81 166 PRO A N 1
ATOM 1270 C CA . PRO A 1 166 ? -12.578 -26.594 -15.117 1 93.81 166 PRO A CA 1
ATOM 1271 C C . PRO A 1 166 ? -11.062 -26.719 -15.227 1 93.81 166 PRO A C 1
ATOM 1273 O O . PRO A 1 166 ? -10.461 -26.188 -16.156 1 93.81 166 PRO A O 1
ATOM 1276 N N . GLY A 1 167 ? -10.5 -27.438 -14.273 1 92.06 167 GLY A N 1
ATOM 1277 C CA . GLY A 1 167 ? -9.055 -27.594 -14.211 1 92.06 167 GLY A CA 1
ATOM 1278 C C . GLY A 1 167 ? -8.43 -26.938 -13.008 1 92.06 167 GLY A C 1
ATOM 1279 O O . GLY A 1 167 ? -9.125 -26.547 -12.062 1 92.06 167 GLY A O 1
ATOM 1280 N N . PHE A 1 168 ? -7.07 -26.984 -12.969 1 92.25 168 PHE A N 1
ATOM 1281 C CA . PHE A 1 168 ? -6.277 -26.406 -11.891 1 92.25 168 PHE A CA 1
ATOM 1282 C C . PHE A 1 168 ? -5.25 -25.422 -12.445 1 92.25 168 PHE A C 1
ATOM 1284 O O . PHE A 1 168 ? -4.531 -25.75 -13.398 1 92.25 168 PHE A O 1
ATOM 1291 N N . ARG A 1 169 ? -5.32 -24.203 -11.914 1 90.94 169 ARG A N 1
ATOM 1292 C CA . ARG A 1 169 ? -4.383 -23.172 -12.352 1 90.94 169 ARG A CA 1
ATOM 1293 C C . ARG A 1 169 ? -3.754 -22.469 -11.148 1 90.94 169 ARG A C 1
ATOM 1295 O O . ARG A 1 169 ? -4.395 -22.312 -10.109 1 90.94 169 ARG A O 1
ATOM 1302 N N . SER A 1 170 ? -2.514 -22.141 -11.289 1 91 170 SER A N 1
ATOM 1303 C CA . SER A 1 170 ? -1.817 -21.406 -10.234 1 91 170 SER A CA 1
ATOM 1304 C C . SER A 1 170 ? -0.858 -20.375 -10.828 1 91 170 SER A C 1
ATOM 1306 O O . SER A 1 170 ? -0.193 -20.641 -11.828 1 91 170 SER A O 1
ATOM 1308 N N . VAL A 1 171 ? -0.899 -19.219 -10.203 1 89.75 171 VAL A N 1
ATOM 1309 C CA . VAL A 1 171 ? -0.064 -18.141 -10.688 1 89.75 171 VAL A CA 1
ATOM 1310 C C . VAL A 1 171 ? 0.585 -17.406 -9.508 1 89.75 171 VAL A C 1
ATOM 1312 O O . VAL A 1 171 ? -0.091 -17.062 -8.539 1 89.75 171 VAL A O 1
ATOM 1315 N N . GLY A 1 172 ? 1.908 -17.281 -9.578 1 90.06 172 GLY A N 1
ATOM 1316 C CA . GLY A 1 172 ? 2.574 -16.375 -8.656 1 90.06 172 GLY A CA 1
ATOM 1317 C C . GLY A 1 172 ? 2.537 -14.922 -9.109 1 90.06 172 GLY A C 1
ATOM 1318 O O . GLY A 1 172 ? 2.707 -14.633 -10.297 1 90.06 172 GLY A O 1
ATOM 1319 N N . LEU A 1 173 ? 2.248 -14.055 -8.188 1 90.12 173 LEU A N 1
ATOM 1320 C CA . LEU A 1 173 ? 2.223 -12.641 -8.523 1 90.12 173 LEU A CA 1
ATOM 1321 C C . LEU A 1 173 ? 3.527 -11.961 -8.117 1 90.12 173 LEU A C 1
ATOM 1323 O O . LEU A 1 173 ? 4.23 -12.438 -7.23 1 90.12 173 LEU A O 1
ATOM 1327 N N . ARG A 1 174 ? 3.824 -10.922 -8.781 1 83.56 174 ARG A N 1
ATOM 1328 C CA . ARG A 1 174 ? 4.977 -10.117 -8.383 1 83.56 174 ARG A CA 1
ATOM 1329 C C . ARG A 1 174 ? 4.762 -9.508 -7 1 83.56 174 ARG A C 1
ATOM 1331 O O . ARG A 1 174 ? 3.627 -9.375 -6.543 1 83.56 174 ARG A O 1
ATOM 1338 N N . ARG A 1 175 ? 5.844 -9.188 -6.438 1 81.5 175 ARG A N 1
ATOM 1339 C CA . ARG A 1 175 ? 5.762 -8.523 -5.141 1 81.5 175 ARG A CA 1
ATOM 1340 C C . ARG A 1 175 ? 4.98 -7.215 -5.246 1 81.5 175 ARG A C 1
ATOM 1342 O O . ARG A 1 175 ? 5.145 -6.465 -6.207 1 81.5 175 ARG A O 1
ATOM 1349 N N . CYS A 1 176 ? 4.086 -7.047 -4.301 1 84.38 176 CYS A N 1
ATOM 1350 C CA . CYS A 1 176 ? 3.232 -5.863 -4.266 1 84.38 176 CYS A CA 1
ATOM 1351 C C . CYS A 1 176 ? 3.086 -5.336 -2.842 1 84.38 176 CYS A C 1
ATOM 1353 O O . CYS A 1 176 ? 2.441 -5.973 -2.006 1 84.38 176 CYS A O 1
ATOM 1355 N N . GLU A 1 177 ? 3.504 -4.113 -2.652 1 78.75 177 GLU A N 1
ATOM 1356 C CA . GLU A 1 177 ? 3.514 -3.549 -1.307 1 78.75 177 GLU A CA 1
ATOM 1357 C C . GLU A 1 177 ? 2.096 -3.297 -0.802 1 78.75 177 GLU A C 1
ATOM 1359 O O . GLU A 1 177 ? 1.825 -3.424 0.393 1 78.75 177 GLU A O 1
ATOM 1364 N N . LEU A 1 178 ? 1.352 -2.814 -1.696 1 85.75 178 LEU A N 1
ATOM 1365 C CA . LEU A 1 178 ? -0.029 -2.584 -1.287 1 85.75 178 LEU A CA 1
ATOM 1366 C C . LEU A 1 178 ? -0.664 -3.869 -0.766 1 85.75 178 LEU A C 1
ATOM 1368 O O . LEU A 1 178 ? -1.316 -3.863 0.28 1 85.75 178 LEU A O 1
ATOM 1372 N N . LEU A 1 179 ? -0.42 -4.941 -1.44 1 90.31 179 LEU A N 1
ATOM 1373 C CA . LEU A 1 179 ? -0.955 -6.234 -1.024 1 90.31 179 LEU A CA 1
ATOM 1374 C C . LEU A 1 179 ? -0.356 -6.664 0.31 1 90.31 179 LEU A C 1
ATOM 1376 O O . LEU A 1 179 ? -1.075 -7.141 1.192 1 90.31 179 LEU A O 1
ATOM 1380 N N . SER A 1 180 ? 0.878 -6.488 0.46 1 88.62 180 SER A N 1
ATOM 1381 C CA . SER A 1 180 ? 1.55 -6.832 1.708 1 88.62 180 SER A CA 1
ATOM 1382 C C . SER A 1 180 ? 1.056 -5.965 2.861 1 88.62 180 SER A C 1
ATOM 1384 O O . SER A 1 180 ? 0.842 -6.461 3.969 1 88.62 180 SER A O 1
ATOM 1386 N N . GLY A 1 181 ? 0.917 -4.711 2.551 1 89.31 181 GLY A N 1
ATOM 1387 C CA . GLY A 1 181 ? 0.431 -3.795 3.572 1 89.31 181 GLY A CA 1
ATOM 1388 C C . GLY A 1 181 ? -0.963 -4.133 4.062 1 89.31 181 GLY A C 1
ATOM 1389 O O . GLY A 1 181 ? -1.214 -4.16 5.27 1 89.31 181 GLY A O 1
ATOM 1390 N N . LEU A 1 182 ? -1.827 -4.355 3.168 1 93.81 182 LEU A N 1
ATOM 1391 C CA . LEU A 1 182 ? -3.186 -4.758 3.52 1 93.81 182 LEU A CA 1
ATOM 1392 C C . LEU A 1 182 ? -3.178 -6.066 4.305 1 93.81 182 LEU A C 1
ATOM 1394 O O . LEU A 1 182 ? -3.922 -6.215 5.277 1 93.81 182 LEU A O 1
ATOM 1398 N N . SER A 1 183 ? -2.34 -6.98 3.887 1 94.62 183 SER A N 1
ATOM 1399 C CA . SER A 1 183 ? -2.236 -8.273 4.555 1 94.62 183 SER A CA 1
ATOM 1400 C C . SER A 1 183 ? -1.707 -8.117 5.977 1 94.62 183 SER A C 1
ATOM 1402 O O . SER A 1 183 ? -2.209 -8.758 6.902 1 94.62 183 SER A O 1
ATOM 1404 N N . ARG A 1 184 ? -0.776 -7.305 6.148 1 92.31 184 ARG A N 1
ATOM 1405 C CA . ARG A 1 184 ? -0.255 -7.047 7.488 1 92.31 184 ARG A CA 1
ATOM 1406 C C . ARG A 1 184 ? -1.329 -6.445 8.383 1 92.31 184 ARG A C 1
ATOM 1408 O O . ARG A 1 184 ? -1.408 -6.777 9.57 1 92.31 184 ARG A O 1
ATOM 1415 N N . GLY A 1 185 ? -2.043 -5.543 7.77 1 91.69 185 GLY A N 1
ATOM 1416 C CA . GLY A 1 185 ? -3.152 -4.98 8.523 1 91.69 185 GLY A CA 1
ATOM 1417 C C . GLY A 1 185 ? -4.164 -6.02 8.969 1 91.69 185 GLY A C 1
ATOM 1418 O O . GLY A 1 185 ? -4.688 -5.949 10.078 1 91.69 185 GLY A O 1
ATOM 1419 N N . LEU A 1 186 ? -4.445 -6.891 8.141 1 92.44 186 LEU A N 1
ATOM 1420 C CA . LEU A 1 186 ? -5.398 -7.949 8.453 1 92.44 186 LEU A CA 1
ATOM 1421 C C . LEU A 1 186 ? -4.879 -8.836 9.578 1 92.44 186 LEU A C 1
ATOM 1423 O O . LEU A 1 186 ? -5.645 -9.273 10.445 1 92.44 186 LEU A O 1
ATOM 1427 N N . VAL A 1 187 ? -3.627 -9.109 9.594 1 93.31 187 VAL A N 1
ATOM 1428 C CA . VAL A 1 187 ? -3.008 -9.922 10.633 1 93.31 187 VAL A CA 1
ATOM 1429 C C . VAL A 1 187 ? -3.016 -9.164 11.953 1 93.31 187 VAL A C 1
ATOM 1431 O O . VAL A 1 187 ? -3.258 -9.75 13.016 1 93.31 187 VAL A O 1
ATOM 1434 N N . ALA A 1 188 ? -2.799 -7.895 11.922 1 88.88 188 ALA A N 1
ATOM 1435 C CA . ALA A 1 188 ? -2.734 -7.074 13.125 1 88.88 188 ALA A CA 1
ATOM 1436 C C . ALA A 1 188 ? -4.105 -6.969 13.789 1 88.88 188 ALA A C 1
ATOM 1438 O O . ALA A 1 188 ? -4.199 -6.879 15.016 1 88.88 188 ALA A O 1
ATOM 1439 N N . MET A 1 189 ? -5.172 -6.926 13.023 1 83.12 189 MET A N 1
ATOM 1440 C CA . MET A 1 189 ? -6.551 -6.836 13.492 1 83.12 189 MET A CA 1
ATOM 1441 C C . MET A 1 189 ? -6.688 -5.77 14.57 1 83.12 189 MET A C 1
ATOM 1443 O O . MET A 1 189 ? -7.133 -6.055 15.688 1 83.12 189 MET A O 1
ATOM 1447 N N . PRO A 1 190 ? -6.457 -4.559 14.219 1 82.06 190 PRO A N 1
ATOM 1448 C CA . PRO A 1 190 ? -6.324 -3.49 15.219 1 82.06 190 PRO A CA 1
ATOM 1449 C C . PRO A 1 190 ? -7.664 -3.09 15.828 1 82.06 190 PRO A C 1
ATOM 1451 O O . PRO A 1 190 ? -7.695 -2.398 16.859 1 82.06 190 PRO A O 1
ATOM 1454 N N . TYR A 1 191 ? -8.742 -3.496 15.25 1 85.12 191 TYR A N 1
ATOM 1455 C CA . TYR A 1 191 ? -10.047 -3.035 15.695 1 85.12 191 TYR A CA 1
ATOM 1456 C C . TYR A 1 191 ? -10.938 -4.211 16.078 1 85.12 191 TYR A C 1
ATOM 1458 O O . TYR A 1 191 ? -10.812 -5.305 15.531 1 85.12 191 TYR A O 1
ATOM 1466 N N . GLY A 1 192 ? -11.82 -3.945 17.078 1 82.5 192 GLY A N 1
ATOM 1467 C CA . GLY A 1 192 ? -12.789 -4.945 17.5 1 82.5 192 GLY A CA 1
ATOM 1468 C C . GLY A 1 192 ? -14.219 -4.574 17.172 1 82.5 192 GLY A C 1
ATOM 1469 O O . GLY A 1 192 ? -14.469 -3.535 16.547 1 82.5 192 GLY A O 1
ATOM 1470 N N . GLY A 1 193 ? -15.117 -5.555 17.438 1 82.75 193 GLY A N 1
ATOM 1471 C CA . GLY A 1 193 ? -16.531 -5.281 17.281 1 82.75 193 GLY A CA 1
ATOM 1472 C C . GLY A 1 193 ? -16.922 -4.977 15.844 1 82.75 193 GLY A C 1
ATOM 1473 O O . GLY A 1 193 ? -16.391 -5.57 14.906 1 82.75 193 GLY A O 1
ATOM 1474 N N . SER A 1 194 ? -17.922 -4.098 15.742 1 86.69 194 SER A N 1
ATOM 1475 C CA . SER A 1 194 ? -18.438 -3.762 14.414 1 86.69 194 SER A CA 1
ATOM 1476 C C . SER A 1 194 ? -17.406 -3.006 13.594 1 86.69 194 SER A C 1
ATOM 1478 O O . SER A 1 194 ? -17.359 -3.143 12.367 1 86.69 194 SER A O 1
ATOM 1480 N N . LEU A 1 195 ? -16.609 -2.213 14.266 1 89.06 195 LEU A N 1
ATOM 1481 C CA . LEU A 1 195 ? -15.539 -1.509 13.562 1 89.06 195 LEU A CA 1
ATOM 1482 C C . LEU A 1 195 ? -14.516 -2.49 13.008 1 89.06 195 LEU A C 1
ATOM 1484 O O . LEU A 1 195 ? -14.008 -2.299 11.898 1 89.06 195 LEU A O 1
ATOM 1488 N N . GLY A 1 196 ? -14.234 -3.473 13.828 1 89.5 196 GLY A N 1
ATOM 1489 C CA . GLY A 1 196 ? -13.344 -4.523 13.359 1 89.5 196 GLY A CA 1
ATOM 1490 C C . GLY A 1 196 ? -13.883 -5.27 12.156 1 89.5 196 GLY A C 1
ATOM 1491 O O . GLY A 1 196 ? -13.133 -5.617 11.25 1 89.5 196 GLY A O 1
ATOM 1492 N N . ARG A 1 197 ? -15.172 -5.523 12.188 1 89.88 197 ARG A N 1
ATOM 1493 C CA . ARG A 1 197 ? -15.805 -6.18 11.055 1 89.88 197 ARG A CA 1
ATOM 1494 C C . ARG A 1 197 ? -15.688 -5.332 9.797 1 89.88 197 ARG A C 1
ATOM 1496 O O . ARG A 1 197 ? -15.367 -5.848 8.719 1 89.88 197 ARG A O 1
ATOM 1503 N N . LEU A 1 198 ? -15.953 -4.074 9.938 1 92.38 198 LEU A N 1
ATOM 1504 C CA . LEU A 1 198 ? -15.828 -3.158 8.812 1 92.38 198 LEU A CA 1
ATOM 1505 C C . LEU A 1 198 ? -14.398 -3.141 8.273 1 92.38 198 LEU A C 1
ATOM 1507 O O . LEU A 1 198 ? -14.188 -3.137 7.062 1 92.38 198 LEU A O 1
ATOM 1511 N N . TYR A 1 199 ? -13.453 -3.158 9.164 1 93.19 199 TYR A N 1
ATOM 1512 C CA . TYR A 1 199 ? -12.047 -3.17 8.781 1 93.19 199 TYR A CA 1
ATOM 1513 C C . TYR A 1 199 ? -11.703 -4.426 7.992 1 93.19 199 TYR A C 1
ATOM 1515 O O . TYR A 1 199 ? -11.133 -4.344 6.902 1 93.19 199 TYR A O 1
ATOM 1523 N N . ARG A 1 200 ? -12.055 -5.523 8.547 1 94.44 200 ARG A N 1
ATOM 1524 C CA . ARG A 1 200 ? -11.711 -6.801 7.926 1 94.44 200 ARG A CA 1
ATOM 1525 C C . ARG A 1 200 ? -12.398 -6.945 6.57 1 94.44 200 ARG A C 1
ATOM 1527 O O . ARG A 1 200 ? -11.781 -7.398 5.602 1 94.44 200 ARG A O 1
ATOM 1534 N N . GLU A 1 201 ? -13.617 -6.551 6.488 1 94.94 201 GLU A N 1
ATOM 1535 C CA . GLU A 1 201 ? -14.344 -6.609 5.223 1 94.94 201 GLU A CA 1
ATOM 1536 C C . GLU A 1 201 ? -13.664 -5.762 4.152 1 94.94 201 GLU A C 1
ATOM 1538 O O . GLU A 1 201 ? -13.469 -6.211 3.023 1 94.94 201 GLU A O 1
ATOM 1543 N N . SER A 1 202 ? -13.344 -4.578 4.523 1 96.25 202 SER A N 1
ATOM 1544 C CA . SER A 1 202 ? -12.727 -3.68 3.551 1 96.25 202 SER A CA 1
ATOM 1545 C C . SER A 1 202 ? -11.328 -4.148 3.172 1 96.25 202 SER A C 1
ATOM 1547 O O . SER A 1 202 ? -10.922 -4.035 2.014 1 96.25 202 SER A O 1
ATOM 1549 N N . ALA A 1 203 ? -10.578 -4.656 4.129 1 96.38 203 ALA A N 1
ATOM 1550 C CA . ALA A 1 203 ? -9.227 -5.137 3.861 1 96.38 203 ALA A CA 1
ATOM 1551 C C . ALA A 1 203 ? -9.25 -6.332 2.912 1 96.38 203 ALA A C 1
ATOM 1553 O O . ALA A 1 203 ? -8.523 -6.352 1.913 1 96.38 203 ALA A O 1
ATOM 1554 N N . VAL A 1 204 ? -10.102 -7.273 3.217 1 96.62 204 VAL A N 1
ATOM 1555 C CA . VAL A 1 204 ? -10.211 -8.469 2.393 1 96.62 204 VAL A CA 1
ATOM 1556 C C . VAL A 1 204 ? -10.648 -8.086 0.981 1 96.62 204 VAL A C 1
ATOM 1558 O O . VAL A 1 204 ? -10.109 -8.594 -0.004 1 96.62 204 VAL A O 1
ATOM 1561 N N . THR A 1 205 ? -11.594 -7.215 0.921 1 96.56 205 THR A N 1
ATOM 1562 C CA . THR A 1 205 ? -12.117 -6.773 -0.37 1 96.56 205 THR A CA 1
ATOM 1563 C C . THR A 1 205 ? -11.031 -6.07 -1.178 1 96.56 205 THR A C 1
ATOM 1565 O O . THR A 1 205 ? -10.891 -6.309 -2.379 1 96.56 205 THR A O 1
ATOM 1568 N N . GLN A 1 206 ? -10.234 -5.27 -0.567 1 96.19 206 GLN A N 1
ATOM 1569 C CA . GLN A 1 206 ? -9.164 -4.562 -1.267 1 96.19 206 GLN A CA 1
ATOM 1570 C C . GLN A 1 206 ? -8.055 -5.52 -1.682 1 96.19 206 GLN A C 1
ATOM 1572 O O . GLN A 1 206 ? -7.43 -5.336 -2.729 1 96.19 206 GLN A O 1
ATOM 1577 N N . ILE A 1 207 ? -7.754 -6.496 -0.852 1 96.25 207 ILE A N 1
ATOM 1578 C CA . ILE A 1 207 ? -6.797 -7.523 -1.246 1 96.25 207 ILE A CA 1
ATOM 1579 C C . ILE A 1 207 ? -7.273 -8.211 -2.523 1 96.25 207 ILE A C 1
ATOM 1581 O O . ILE A 1 207 ? -6.488 -8.422 -3.453 1 96.25 207 ILE A O 1
ATOM 1585 N N . LEU A 1 208 ? -8.555 -8.523 -2.576 1 95.62 208 LEU A N 1
ATOM 1586 C CA . LEU A 1 208 ? -9.125 -9.141 -3.77 1 95.62 208 LEU A CA 1
ATOM 1587 C C . LEU A 1 208 ? -8.922 -8.25 -4.992 1 95.62 208 LEU A C 1
ATOM 1589 O O . LEU A 1 208 ? -8.406 -8.703 -6.016 1 95.62 208 LEU A O 1
ATOM 1593 N N . PHE A 1 209 ? -9.258 -7.023 -4.875 1 94 209 PHE A N 1
ATOM 1594 C CA . PHE A 1 209 ? -9.227 -6.137 -6.035 1 94 209 PHE A CA 1
ATOM 1595 C C . PHE A 1 209 ? -7.789 -5.898 -6.488 1 94 209 PHE A C 1
ATOM 1597 O O . PHE A 1 209 ? -7.52 -5.824 -7.691 1 94 209 PHE A O 1
ATOM 1604 N N . ARG A 1 210 ? -6.922 -5.727 -5.555 1 93.12 210 ARG A N 1
ATOM 1605 C CA . ARG A 1 210 ? -5.52 -5.57 -5.934 1 93.12 210 ARG A CA 1
ATOM 1606 C C . ARG A 1 210 ? -4.996 -6.82 -6.629 1 93.12 210 ARG A C 1
ATOM 1608 O O . ARG A 1 210 ? -4.23 -6.727 -7.594 1 93.12 210 ARG A O 1
ATOM 1615 N N . THR A 1 211 ? -5.375 -7.961 -6.129 1 94.06 211 THR A N 1
ATOM 1616 C CA . THR A 1 211 ? -5 -9.227 -6.75 1 94.06 211 THR A CA 1
ATOM 1617 C C . THR A 1 211 ? -5.512 -9.297 -8.188 1 94.06 211 THR A C 1
ATOM 1619 O O . THR A 1 211 ? -4.781 -9.688 -9.094 1 94.06 211 THR A O 1
ATOM 1622 N N . LEU A 1 212 ? -6.766 -8.898 -8.375 1 91.88 212 LEU A N 1
ATOM 1623 C CA . LEU A 1 212 ? -7.359 -8.914 -9.711 1 91.88 212 LEU A CA 1
ATOM 1624 C C . LEU A 1 212 ? -6.578 -8.023 -10.664 1 91.88 212 LEU A C 1
ATOM 1626 O O . LEU A 1 212 ? -6.348 -8.391 -11.82 1 91.88 212 LEU A O 1
ATOM 1630 N N . GLU A 1 213 ? -6.207 -6.895 -10.203 1 89.75 213 GLU A N 1
ATOM 1631 C CA . GLU A 1 213 ? -5.418 -5.973 -11.016 1 89.75 213 GLU A CA 1
ATOM 1632 C C . GLU A 1 213 ? -4.09 -6.605 -11.43 1 89.75 213 GLU A C 1
ATOM 1634 O O . GLU A 1 213 ? -3.709 -6.539 -12.602 1 89.75 213 GLU A O 1
ATOM 1639 N N . LEU A 1 214 ? -3.416 -7.18 -10.508 1 89.06 214 LEU A N 1
ATOM 1640 C CA . LEU A 1 214 ? -2.135 -7.82 -10.789 1 89.06 214 LEU A CA 1
ATOM 1641 C C . LEU A 1 214 ? -2.311 -9.008 -11.734 1 89.06 214 LEU A C 1
ATOM 1643 O O . LEU A 1 214 ? -1.487 -9.219 -12.625 1 89.06 214 LEU A O 1
ATOM 1647 N N . LEU A 1 215 ? -3.365 -9.719 -11.516 1 89.94 215 LEU A N 1
ATOM 1648 C CA . LEU A 1 215 ? -3.629 -10.891 -12.352 1 89.94 215 LEU A CA 1
ATOM 1649 C C . LEU A 1 215 ? -3.867 -10.484 -13.797 1 89.94 215 LEU A C 1
ATOM 1651 O O . LEU A 1 215 ? -3.432 -11.18 -14.719 1 89.94 215 LEU A O 1
ATOM 1655 N N . ARG A 1 216 ? -4.594 -9.469 -13.953 1 86.94 216 ARG A N 1
ATOM 1656 C CA . ARG A 1 216 ? -4.871 -8.992 -15.305 1 86.94 216 ARG A CA 1
ATOM 1657 C C . ARG A 1 216 ? -3.578 -8.664 -16.047 1 86.94 216 ARG A C 1
ATOM 1659 O O . ARG A 1 216 ? -3.477 -8.883 -17.25 1 86.94 216 ARG A O 1
ATOM 1666 N N . GLU A 1 217 ? -2.674 -8.188 -15.336 1 81.88 217 GLU A N 1
ATOM 1667 C CA . GLU A 1 217 ? -1.383 -7.84 -15.93 1 81.88 217 GLU A CA 1
ATOM 1668 C C . GLU A 1 217 ? -0.537 -9.086 -16.172 1 81.88 217 GLU A C 1
ATOM 1670 O O . GLU A 1 217 ? 0.175 -9.172 -17.172 1 81.88 217 GLU A O 1
ATOM 1675 N N . GLU A 1 218 ? -0.681 -10.039 -15.266 1 82.31 218 GLU A N 1
ATOM 1676 C CA . GLU A 1 218 ? 0.235 -11.18 -15.266 1 82.31 218 GLU A CA 1
ATOM 1677 C C . GLU A 1 218 ? -0.309 -12.328 -16.109 1 82.31 218 GLU A C 1
ATOM 1679 O O . GLU A 1 218 ? 0.46 -13.125 -16.656 1 82.31 218 GLU A O 1
ATOM 1684 N N . TRP A 1 219 ? -1.541 -12.43 -16.219 1 82 219 TRP A N 1
ATOM 1685 C CA . TRP A 1 219 ? -2.162 -13.617 -16.797 1 82 219 TRP A CA 1
ATOM 1686 C C . TRP A 1 219 ? -1.72 -13.82 -18.25 1 82 219 TRP A C 1
ATOM 1688 O O . TRP A 1 219 ? -1.357 -14.93 -18.641 1 82 219 TRP A O 1
ATOM 1698 N N . PRO A 1 220 ? -1.798 -12.773 -19.062 1 81.44 220 PRO A N 1
ATOM 1699 C CA . PRO A 1 220 ? -1.332 -12.977 -20.438 1 81.44 220 PRO A CA 1
ATOM 1700 C C . PRO A 1 220 ? 0.113 -13.469 -20.5 1 81.44 220 PRO A C 1
ATOM 1702 O O . PRO A 1 220 ? 0.467 -14.242 -21.391 1 81.44 220 PRO A O 1
ATOM 1705 N N . LEU A 1 221 ? 0.871 -13.102 -19.562 1 82.88 221 LEU A N 1
ATOM 1706 C CA . LEU A 1 221 ? 2.277 -13.484 -19.531 1 82.88 221 LEU A CA 1
ATOM 1707 C C . LEU A 1 221 ? 2.43 -14.945 -19.125 1 82.88 221 LEU A C 1
ATOM 1709 O O . LEU A 1 221 ? 3.258 -15.672 -19.672 1 82.88 221 LEU A O 1
ATOM 1713 N N . VAL A 1 222 ? 1.669 -15.336 -18.234 1 84.75 222 VAL A N 1
ATOM 1714 C CA . VAL A 1 222 ? 1.683 -16.719 -17.781 1 84.75 222 VAL A CA 1
ATOM 1715 C C . VAL A 1 222 ? 1.217 -17.641 -18.906 1 84.75 222 VAL A C 1
ATOM 1717 O O . VAL A 1 222 ? 1.769 -18.734 -19.094 1 84.75 222 VAL A O 1
ATOM 1720 N N . ARG A 1 223 ? 0.256 -17.25 -19.562 1 83 223 ARG A N 1
ATOM 1721 C CA . ARG A 1 223 ? -0.246 -18.047 -20.688 1 83 223 ARG A CA 1
ATOM 1722 C C . ARG A 1 223 ? 0.806 -18.172 -21.781 1 83 223 ARG A C 1
ATOM 1724 O O . ARG A 1 223 ? 0.936 -19.219 -22.406 1 83 223 ARG A O 1
ATOM 1731 N N . ALA A 1 224 ? 1.513 -17.156 -22.016 1 83.06 224 ALA A N 1
ATOM 1732 C CA . ALA A 1 224 ? 2.508 -17.109 -23.078 1 83.06 224 ALA A CA 1
ATOM 1733 C C . ALA A 1 224 ? 3.75 -17.922 -22.703 1 83.06 224 ALA A C 1
ATOM 1735 O O . ALA A 1 224 ? 4.301 -18.656 -23.516 1 83.06 224 ALA A O 1
ATOM 1736 N N . LEU A 1 225 ? 4.18 -17.844 -21.469 1 86.62 225 LEU A N 1
ATOM 1737 C CA . LEU A 1 225 ? 5.453 -18.422 -21.047 1 86.62 225 LEU A CA 1
ATOM 1738 C C . LEU A 1 225 ? 5.242 -19.766 -20.359 1 86.62 225 LEU A C 1
ATOM 1740 O O . LEU A 1 225 ? 6.152 -20.594 -20.328 1 86.62 225 LEU A O 1
ATOM 1744 N N . GLY A 1 226 ? 4.043 -20 -19.812 1 87.12 226 GLY A N 1
ATOM 1745 C CA . GLY A 1 226 ? 3.818 -21.078 -18.875 1 87.12 226 GLY A CA 1
ATOM 1746 C C . GLY A 1 226 ? 4.125 -20.703 -17.438 1 87.12 226 GLY A C 1
ATOM 1747 O O . GLY A 1 226 ? 4.977 -19.844 -17.188 1 87.12 226 GLY A O 1
ATOM 1748 N N . ARG A 1 227 ? 3.508 -21.375 -16.547 1 83.94 227 ARG A N 1
ATOM 1749 C CA . ARG A 1 227 ? 3.572 -21.047 -15.133 1 83.94 227 ARG A CA 1
ATOM 1750 C C . ARG A 1 227 ? 5.004 -21.125 -14.609 1 83.94 227 ARG A C 1
ATOM 1752 O O . ARG A 1 227 ? 5.488 -20.219 -13.945 1 83.94 227 ARG A O 1
ATOM 1759 N N . ARG A 1 228 ? 5.645 -22.188 -14.914 1 85 228 ARG A N 1
ATOM 1760 C CA . ARG A 1 228 ? 6.977 -22.438 -14.375 1 85 228 ARG A CA 1
ATOM 1761 C C . ARG A 1 228 ? 7.969 -21.375 -14.844 1 85 228 ARG A C 1
ATOM 1763 O O . ARG A 1 228 ? 8.727 -20.828 -14.047 1 85 228 ARG A O 1
ATOM 1770 N N . GLN A 1 229 ? 7.902 -21.141 -16.141 1 88.44 229 GLN A N 1
ATOM 1771 C CA . GLN A 1 229 ? 8.805 -20.141 -16.703 1 88.44 229 GLN A CA 1
ATOM 1772 C C . GLN A 1 229 ? 8.484 -18.75 -16.172 1 88.44 229 GLN A C 1
ATOM 1774 O O . GLN A 1 229 ? 9.391 -17.984 -15.844 1 88.44 229 GLN A O 1
ATOM 1779 N N . HIS A 1 230 ? 7.266 -18.438 -16.094 1 89.31 230 HIS A N 1
ATOM 1780 C CA . HIS A 1 230 ? 6.852 -17.156 -15.539 1 89.31 230 HIS A CA 1
ATOM 1781 C C . HIS A 1 230 ? 7.344 -16.984 -14.109 1 89.31 230 HIS A C 1
ATOM 1783 O O . HIS A 1 230 ? 7.938 -15.953 -13.773 1 89.31 230 HIS A O 1
ATOM 1789 N N . ASP A 1 231 ? 7.16 -17.969 -13.328 1 87.75 231 ASP A N 1
ATOM 1790 C CA . ASP A 1 231 ? 7.602 -17.906 -11.938 1 87.75 231 ASP A CA 1
ATOM 1791 C C . ASP A 1 231 ? 9.117 -17.719 -11.852 1 87.75 231 ASP A C 1
ATOM 1793 O O . ASP A 1 231 ? 9.602 -16.969 -11 1 87.75 231 ASP A O 1
ATOM 1797 N N . ALA A 1 232 ? 9.758 -18.406 -12.672 1 89.75 232 ALA A N 1
ATOM 1798 C CA . ALA A 1 232 ? 11.219 -18.312 -12.688 1 89.75 232 ALA A CA 1
ATOM 1799 C C . ALA A 1 232 ? 11.672 -16.906 -13.062 1 89.75 232 ALA A C 1
ATOM 1801 O O . ALA A 1 232 ? 12.641 -16.391 -12.5 1 89.75 232 ALA A O 1
ATOM 1802 N N . VAL A 1 233 ? 10.992 -16.359 -14 1 90.75 233 VAL A N 1
ATOM 1803 C CA . VAL A 1 233 ? 11.32 -15.008 -14.43 1 90.75 233 VAL A CA 1
ATOM 1804 C C . VAL A 1 233 ? 11.086 -14.031 -13.281 1 90.75 233 VAL A C 1
ATOM 1806 O O . VAL A 1 233 ? 11.891 -13.125 -13.047 1 90.75 233 VAL A O 1
ATOM 1809 N N . LEU A 1 234 ? 10.039 -14.227 -12.555 1 86.62 234 LEU A N 1
ATOM 1810 C CA . LEU A 1 234 ? 9.75 -13.367 -11.414 1 86.62 234 LEU A CA 1
ATOM 1811 C C . LEU A 1 234 ? 10.805 -13.547 -10.328 1 86.62 234 LEU A C 1
ATOM 1813 O O . LEU A 1 234 ? 11.172 -12.586 -9.648 1 86.62 234 LEU A O 1
ATOM 1817 N N . ARG A 1 235 ? 11.234 -14.703 -10.195 1 86.81 235 ARG A N 1
ATOM 1818 C CA . ARG A 1 235 ? 12.312 -14.938 -9.242 1 86.81 235 ARG A CA 1
ATOM 1819 C C . ARG A 1 235 ? 13.594 -14.234 -9.672 1 86.81 235 ARG A C 1
ATOM 1821 O O . ARG A 1 235 ? 14.312 -13.688 -8.844 1 86.81 235 ARG A O 1
ATOM 1828 N N . ALA A 1 236 ? 13.82 -14.336 -10.953 1 89.56 236 ALA A N 1
ATOM 1829 C CA . ALA A 1 236 ? 14.992 -13.648 -11.492 1 89.56 236 ALA A CA 1
ATOM 1830 C C . ALA A 1 236 ? 14.914 -12.141 -11.25 1 89.56 236 ALA A C 1
ATOM 1832 O O . ALA A 1 236 ? 15.906 -11.516 -10.875 1 89.56 236 ALA A O 1
ATOM 1833 N N . GLN A 1 237 ? 13.773 -11.633 -11.5 1 86.06 237 GLN A N 1
ATOM 1834 C CA . GLN A 1 237 ? 13.555 -10.219 -11.227 1 86.06 237 GLN A CA 1
ATOM 1835 C C . GLN A 1 237 ? 13.852 -9.883 -9.766 1 86.06 237 GLN A C 1
ATOM 1837 O O . GLN A 1 237 ? 14.477 -8.859 -9.477 1 86.06 237 GLN A O 1
ATOM 1842 N N . ALA A 1 238 ? 13.391 -10.711 -8.945 1 77.81 238 ALA A N 1
ATOM 1843 C CA . ALA A 1 238 ? 13.609 -10.492 -7.516 1 77.81 238 ALA A CA 1
ATOM 1844 C C . ALA A 1 238 ? 15.102 -10.5 -7.188 1 77.81 238 ALA A C 1
ATOM 1846 O O . ALA A 1 238 ? 15.57 -9.695 -6.379 1 77.81 238 ALA A O 1
ATOM 1847 N N . VAL A 1 239 ? 15.797 -11.344 -7.836 1 79.75 239 VAL A N 1
ATOM 1848 C CA . VAL A 1 239 ? 17.234 -11.422 -7.645 1 79.75 239 VAL A CA 1
ATOM 1849 C C . VAL A 1 239 ? 17.906 -10.133 -8.117 1 79.75 239 VAL A C 1
ATOM 1851 O O . VAL A 1 239 ? 18.75 -9.578 -7.426 1 79.75 239 VAL A O 1
ATOM 1854 N N . LEU A 1 240 ? 17.5 -9.664 -9.289 1 79.75 240 LEU A N 1
ATOM 1855 C CA . LEU A 1 240 ? 18.062 -8.445 -9.859 1 79.75 240 LEU A CA 1
ATOM 1856 C C . LEU A 1 240 ? 17.75 -7.242 -8.977 1 79.75 240 LEU A C 1
ATOM 1858 O O . LEU A 1 240 ? 18.625 -6.414 -8.711 1 79.75 240 LEU A O 1
ATOM 1862 N N . ASP A 1 241 ? 16.531 -7.219 -8.594 1 71.94 241 ASP A N 1
ATOM 1863 C CA . ASP A 1 241 ? 16.109 -6.094 -7.766 1 71.94 241 ASP A CA 1
ATOM 1864 C C . ASP A 1 241 ? 16.906 -6.039 -6.461 1 71.94 241 ASP A C 1
ATOM 1866 O O . ASP A 1 241 ? 17.156 -4.957 -5.93 1 71.94 241 ASP A O 1
ATOM 1870 N N . ALA A 1 242 ? 17.25 -7.199 -6.145 1 64.88 242 ALA A N 1
ATOM 1871 C CA . ALA A 1 242 ? 18 -7.293 -4.898 1 64.88 242 ALA A CA 1
ATOM 1872 C C . ALA A 1 242 ? 19.484 -6.969 -5.121 1 64.88 242 ALA A C 1
ATOM 1874 O O . ALA A 1 242 ? 20.219 -6.723 -4.168 1 64.88 242 ALA A O 1
ATOM 1875 N N . SER A 1 243 ? 19.875 -6.922 -6.477 1 66.88 243 SER A N 1
ATOM 1876 C CA . SER A 1 243 ? 21.297 -6.75 -6.789 1 66.88 243 SER A CA 1
ATOM 1877 C C . SER A 1 243 ? 21.484 -5.816 -7.98 1 66.88 243 SER A C 1
ATOM 1879 O O . SER A 1 243 ? 22.188 -6.16 -8.938 1 66.88 243 SER A O 1
ATOM 1881 N N . LEU A 1 244 ? 20.969 -4.543 -7.801 1 67.88 244 LEU A N 1
ATOM 1882 C CA . LEU A 1 244 ? 20.969 -3.664 -8.969 1 67.88 244 LEU A CA 1
ATOM 1883 C C . LEU A 1 244 ? 22.375 -3.129 -9.234 1 67.88 244 LEU A C 1
ATOM 1885 O O . LEU A 1 244 ? 22.734 -2.865 -10.383 1 67.88 244 LEU A O 1
ATOM 1889 N N . VAL A 1 245 ? 23.062 -2.891 -8.133 1 63.59 245 VAL A N 1
ATOM 1890 C CA . VAL A 1 245 ? 24.391 -2.301 -8.266 1 63.59 245 VAL A CA 1
ATOM 1891 C C . VAL A 1 245 ? 25.359 -3.326 -8.852 1 63.59 245 VAL A C 1
ATOM 1893 O O . VAL A 1 245 ? 26.203 -2.988 -9.688 1 63.59 245 VAL A O 1
ATOM 1896 N N . SER A 1 246 ? 25.281 -4.551 -8.414 1 72.69 246 SER A N 1
ATOM 1897 C CA . SER A 1 246 ? 26.125 -5.629 -8.93 1 72.69 246 SER A CA 1
ATOM 1898 C C . SER A 1 246 ? 25.297 -6.871 -9.242 1 72.69 246 SER A C 1
ATOM 1900 O O . SER A 1 246 ? 25.406 -7.883 -8.547 1 72.69 246 SER A O 1
ATOM 1902 N N . PRO A 1 247 ? 24.609 -6.781 -10.289 1 79.88 247 PRO A N 1
ATOM 1903 C CA . PRO A 1 247 ? 23.734 -7.914 -10.633 1 79.88 247 PRO A CA 1
ATOM 1904 C C . PRO A 1 247 ? 24.516 -9.102 -11.188 1 79.88 247 PRO A C 1
ATOM 1906 O O . PRO A 1 247 ? 25.594 -8.93 -11.781 1 79.88 247 PRO A O 1
ATOM 1909 N N . PRO A 1 248 ? 24.016 -10.328 -10.844 1 85.19 248 PRO A N 1
ATOM 1910 C CA . PRO A 1 248 ? 24.625 -11.484 -11.516 1 85.19 248 PRO A CA 1
ATOM 1911 C C . PRO A 1 248 ? 24.547 -11.391 -13.039 1 85.19 248 PRO A C 1
ATOM 1913 O O . PRO A 1 248 ? 23.672 -10.719 -13.57 1 85.19 248 PRO A O 1
ATOM 1916 N N . GLY A 1 249 ? 25.594 -12.039 -13.609 1 89.75 249 GLY A N 1
ATOM 1917 C CA . GLY A 1 249 ? 25.5 -12.156 -15.055 1 89.75 249 GLY A CA 1
ATOM 1918 C C . GLY A 1 249 ? 24.281 -12.961 -15.508 1 89.75 249 GLY A C 1
ATOM 1919 O O . GLY A 1 249 ? 23.656 -13.656 -14.703 1 89.75 249 GLY A O 1
ATOM 1920 N N . THR A 1 250 ? 24 -12.742 -16.734 1 91.31 250 THR A N 1
ATOM 1921 C CA . THR A 1 250 ? 22.797 -13.359 -17.266 1 91.31 250 THR A CA 1
ATOM 1922 C C . THR A 1 250 ? 22.859 -14.875 -17.141 1 91.31 250 THR A C 1
ATOM 1924 O O . THR A 1 250 ? 21.844 -15.523 -16.828 1 91.31 250 THR A O 1
ATOM 1927 N N . LEU A 1 251 ? 24 -15.438 -17.406 1 91.88 251 LEU A N 1
ATOM 1928 C CA . LEU A 1 251 ? 24.156 -16.891 -17.328 1 91.88 251 LEU A CA 1
ATOM 1929 C C . LEU A 1 251 ? 23.984 -17.375 -15.898 1 91.88 251 LEU A C 1
ATOM 1931 O O . LEU A 1 251 ? 23.297 -18.359 -15.656 1 91.88 251 LEU A O 1
ATOM 1935 N N . ASP A 1 252 ? 24.594 -16.703 -14.992 1 92.88 252 ASP A N 1
ATOM 1936 C CA . ASP A 1 252 ? 24.484 -17.062 -13.578 1 92.88 252 ASP A CA 1
ATOM 1937 C C . ASP A 1 252 ? 23.062 -16.875 -13.062 1 92.88 252 ASP A C 1
ATOM 1939 O O . ASP A 1 252 ? 22.562 -17.672 -12.281 1 92.88 252 ASP A O 1
ATOM 1943 N N . LEU A 1 253 ? 22.484 -15.805 -13.492 1 93.25 253 LEU A N 1
ATOM 1944 C CA . LEU A 1 253 ? 21.094 -15.539 -13.117 1 93.25 253 LEU A CA 1
ATOM 1945 C C . LEU A 1 253 ? 20.172 -16.641 -13.617 1 93.25 253 LEU A C 1
ATOM 1947 O O . LEU A 1 253 ? 19.312 -17.125 -12.875 1 93.25 253 LEU A O 1
ATOM 1951 N N . ALA A 1 254 ? 20.391 -17.062 -14.836 1 94.56 254 ALA A N 1
ATOM 1952 C CA . ALA A 1 254 ? 19.578 -18.125 -15.422 1 94.56 254 ALA A CA 1
ATOM 1953 C C . ALA A 1 254 ? 19.719 -19.422 -14.625 1 94.56 254 ALA A C 1
ATOM 1955 O O . ALA A 1 254 ? 18.703 -20.062 -14.312 1 94.56 254 ALA A O 1
ATOM 1956 N N . ARG A 1 255 ? 20.859 -19.734 -14.266 1 92.75 255 ARG A N 1
ATOM 1957 C CA . ARG A 1 255 ? 21.125 -20.953 -13.492 1 92.75 255 ARG A CA 1
ATOM 1958 C C . ARG A 1 255 ? 20.453 -20.891 -12.125 1 92.75 255 ARG A C 1
ATOM 1960 O O . ARG A 1 255 ? 19.891 -21.875 -11.656 1 92.75 255 ARG A O 1
ATOM 1967 N N . GLN A 1 256 ? 20.484 -19.75 -11.57 1 91.44 256 GLN A N 1
ATOM 1968 C CA . GLN A 1 256 ? 19.922 -19.562 -10.234 1 91.44 256 GLN A CA 1
ATOM 1969 C C . GLN A 1 256 ? 18.422 -19.812 -10.219 1 91.44 256 GLN A C 1
ATOM 1971 O O . GLN A 1 256 ? 17.875 -20.266 -9.211 1 91.44 256 GLN A O 1
ATOM 1976 N N . VAL A 1 257 ? 17.844 -19.516 -11.336 1 91.69 257 VAL A N 1
ATOM 1977 C CA . VAL A 1 257 ? 16.391 -19.594 -11.312 1 91.69 257 VAL A CA 1
ATOM 1978 C C . VAL A 1 257 ? 15.93 -20.797 -12.141 1 91.69 257 VAL A C 1
ATOM 1980 O O . VAL A 1 257 ? 14.734 -20.953 -12.406 1 91.69 257 VAL A O 1
ATOM 1983 N N . GLY A 1 258 ? 16.797 -21.625 -12.609 1 91.88 258 GLY A N 1
ATOM 1984 C CA . GLY A 1 258 ? 16.484 -22.875 -13.289 1 91.88 258 GLY A CA 1
ATOM 1985 C C . GLY A 1 258 ? 16.062 -22.672 -14.727 1 91.88 258 GLY A C 1
ATOM 1986 O O . GLY A 1 258 ? 15.195 -23.406 -15.227 1 91.88 258 GLY A O 1
ATOM 1987 N N . LEU A 1 259 ? 16.578 -21.719 -15.43 1 93.19 259 LEU A N 1
ATOM 1988 C CA . LEU A 1 259 ? 16.297 -21.469 -16.844 1 93.19 259 LEU A CA 1
ATOM 1989 C C . LEU A 1 259 ? 17.594 -21.438 -17.656 1 93.19 259 LEU A C 1
ATOM 1991 O O . LEU A 1 259 ? 18.672 -21.344 -17.078 1 93.19 259 LEU A O 1
ATOM 1995 N N . ASN A 1 260 ? 17.438 -21.609 -18.906 1 92.56 260 ASN A N 1
ATOM 1996 C CA . ASN A 1 260 ? 18.562 -21.297 -19.766 1 92.56 260 ASN A CA 1
ATOM 1997 C C . ASN A 1 260 ? 18.578 -19.828 -20.172 1 92.56 260 ASN A C 1
ATOM 1999 O O . ASN A 1 260 ? 17.594 -19.109 -19.953 1 92.56 260 ASN A O 1
ATOM 2003 N N . ARG A 1 261 ? 19.734 -19.391 -20.656 1 92.94 261 ARG A N 1
ATOM 2004 C CA . ARG A 1 261 ? 19.938 -17.984 -20.969 1 92.94 261 ARG A CA 1
ATOM 2005 C C . ARG A 1 261 ? 18.906 -17.484 -21.953 1 92.94 261 ARG A C 1
ATOM 2007 O O . ARG A 1 261 ? 18.359 -16.391 -21.781 1 92.94 261 ARG A O 1
ATOM 2014 N N . ASN A 1 262 ? 18.609 -18.234 -22.938 1 93.19 262 ASN A N 1
ATOM 2015 C CA . ASN A 1 262 ? 17.672 -17.812 -23.969 1 93.19 262 ASN A CA 1
ATOM 2016 C C . ASN A 1 262 ? 16.266 -17.656 -23.438 1 93.19 262 ASN A C 1
ATOM 2018 O O . ASN A 1 262 ? 15.586 -16.672 -23.734 1 93.19 262 ASN A O 1
ATOM 2022 N N . THR A 1 263 ? 15.859 -18.594 -22.656 1 93.06 263 THR A N 1
ATOM 2023 C CA . THR A 1 263 ? 14.523 -18.562 -22.078 1 93.06 263 THR A CA 1
ATOM 2024 C C . THR A 1 263 ? 14.391 -17.406 -21.094 1 93.06 263 THR A C 1
ATOM 2026 O O . THR A 1 263 ? 13.336 -16.766 -21.016 1 93.06 263 THR A O 1
ATOM 2029 N N . LEU A 1 264 ? 15.438 -17.188 -20.375 1 94.75 264 LEU A N 1
ATOM 2030 C CA . LEU A 1 264 ? 15.438 -16.062 -19.453 1 94.75 264 LEU A CA 1
ATOM 2031 C C . LEU A 1 264 ? 15.281 -14.734 -20.188 1 94.75 264 LEU A C 1
ATOM 2033 O O . LEU A 1 264 ? 14.445 -13.906 -19.828 1 94.75 264 LEU A O 1
ATOM 2037 N N . GLN A 1 265 ? 16 -14.602 -21.203 1 93.25 265 GLN A N 1
ATOM 2038 C CA . GLN A 1 265 ? 15.953 -13.375 -22 1 93.25 265 GLN A CA 1
ATOM 2039 C C . GLN A 1 265 ? 14.578 -13.172 -22.625 1 93.25 265 GLN A C 1
ATOM 2041 O O . GLN A 1 265 ? 14.031 -12.07 -22.594 1 93.25 265 GLN A O 1
ATOM 2046 N N . ALA A 1 266 ? 14.086 -14.219 -23.156 1 91.81 266 ALA A N 1
ATOM 2047 C CA . ALA A 1 266 ? 12.758 -14.156 -23.781 1 91.81 266 ALA A CA 1
ATOM 2048 C C . ALA A 1 266 ? 11.688 -13.82 -22.734 1 91.81 266 ALA A C 1
ATOM 2050 O O . ALA A 1 266 ? 10.758 -13.062 -23.031 1 91.81 266 ALA A O 1
ATOM 2051 N N . GLY A 1 267 ? 11.836 -14.43 -21.609 1 91.5 267 GLY A N 1
ATOM 2052 C CA . GLY A 1 267 ? 10.898 -14.156 -20.516 1 91.5 267 GLY A CA 1
ATOM 2053 C C . GLY A 1 267 ? 10.914 -12.711 -20.062 1 91.5 267 GLY A C 1
ATOM 2054 O O . GLY A 1 267 ? 9.859 -12.117 -19.828 1 91.5 267 GLY A O 1
ATOM 2055 N N . PHE A 1 268 ? 12.086 -12.156 -19.922 1 92.25 268 PHE A N 1
ATOM 2056 C CA . PHE A 1 268 ? 12.203 -10.758 -19.531 1 92.25 268 PHE A CA 1
ATOM 2057 C C . PHE 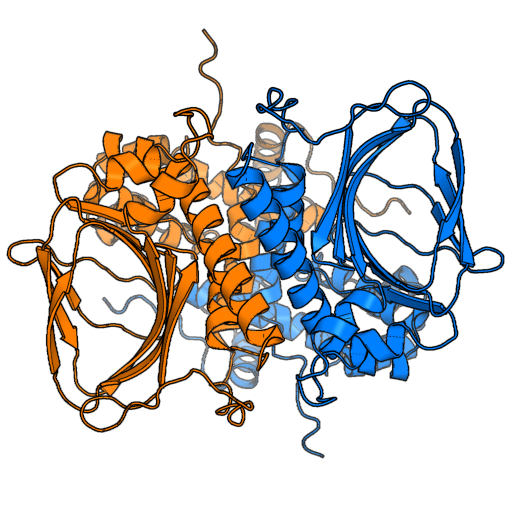A 1 268 ? 11.578 -9.844 -20.578 1 92.25 268 PHE A C 1
ATOM 2059 O O . PHE A 1 268 ? 10.906 -8.867 -20.234 1 92.25 268 PHE A O 1
ATOM 2066 N N . ARG A 1 269 ? 11.758 -10.141 -21.781 1 91.12 269 ARG A N 1
ATOM 2067 C CA . ARG A 1 269 ? 11.133 -9.359 -22.844 1 91.12 269 ARG A CA 1
ATOM 2068 C C . ARG A 1 269 ? 9.617 -9.453 -22.781 1 91.12 269 ARG A C 1
ATOM 2070 O O . ARG A 1 269 ? 8.914 -8.461 -22.953 1 91.12 269 ARG A O 1
ATOM 2077 N N . ALA A 1 270 ? 9.242 -10.586 -22.5 1 86.5 270 ALA A N 1
ATOM 2078 C CA . ALA A 1 270 ? 7.797 -10.82 -22.453 1 86.5 270 ALA A CA 1
ATOM 2079 C C . ALA A 1 270 ? 7.168 -10.133 -21.25 1 86.5 270 ALA A C 1
ATOM 2081 O O . ALA A 1 270 ? 6.121 -9.492 -21.375 1 86.5 270 ALA A O 1
ATOM 2082 N N . VAL A 1 271 ? 7.797 -10.312 -20.156 1 84.38 271 VAL A N 1
ATOM 2083 C CA . VAL A 1 271 ? 7.203 -9.883 -18.891 1 84.38 271 VAL A CA 1
ATOM 2084 C C . VAL A 1 271 ? 7.473 -8.391 -18.672 1 84.38 271 VAL A C 1
ATOM 2086 O O . VAL A 1 271 ? 6.598 -7.66 -18.203 1 84.38 271 VAL A O 1
ATOM 2089 N N . PHE A 1 272 ? 8.672 -7.914 -19.031 1 85.25 272 PHE A N 1
ATOM 2090 C CA . PHE A 1 272 ? 9.062 -6.559 -18.672 1 85.25 272 PHE A CA 1
ATOM 2091 C C . PHE A 1 272 ? 9.289 -5.703 -19.906 1 85.25 272 PHE A C 1
ATOM 2093 O O . PHE A 1 272 ? 9.57 -4.508 -19.797 1 85.25 272 PHE A O 1
ATOM 2100 N N . GLY A 1 273 ? 9.148 -6.258 -21.078 1 86.56 273 GLY A N 1
ATOM 2101 C CA . GLY A 1 273 ? 9.281 -5.527 -22.328 1 86.56 273 GLY A CA 1
ATOM 2102 C C . GLY A 1 273 ? 10.719 -5.18 -22.672 1 86.56 273 GLY A C 1
ATOM 2103 O O . GLY A 1 273 ? 10.977 -4.332 -23.531 1 86.56 273 GLY A O 1
ATOM 2104 N N . THR A 1 274 ? 11.664 -5.703 -21.953 1 88.56 274 THR A N 1
ATOM 2105 C CA . THR A 1 274 ? 13.078 -5.395 -22.172 1 88.56 274 THR A CA 1
ATOM 2106 C C . THR A 1 274 ? 13.953 -6.59 -21.797 1 88.56 274 THR A C 1
ATOM 2108 O O . THR A 1 274 ? 13.445 -7.625 -21.359 1 88.56 274 THR A O 1
ATOM 2111 N N . THR A 1 275 ? 15.242 -6.484 -22.141 1 91.06 275 THR A N 1
ATOM 2112 C CA . THR A 1 275 ? 16.203 -7.516 -21.781 1 91.06 275 THR A CA 1
ATOM 2113 C C . THR A 1 275 ? 16.578 -7.422 -20.297 1 91.06 275 THR A C 1
ATOM 2115 O O . THR A 1 275 ? 16.203 -6.465 -19.625 1 91.06 275 THR A O 1
ATOM 2118 N N . VAL A 1 276 ? 17.266 -8.453 -19.828 1 91.88 276 VAL A N 1
ATOM 2119 C CA . VAL A 1 276 ? 17.766 -8.461 -18.469 1 91.88 276 VAL A CA 1
ATOM 2120 C C . VAL A 1 276 ? 18.609 -7.211 -18.219 1 91.88 276 VAL A C 1
ATOM 2122 O O . VAL A 1 276 ? 18.422 -6.512 -17.219 1 91.88 276 VAL A O 1
ATOM 2125 N N . PHE A 1 277 ? 19.453 -6.941 -19.141 1 87.81 277 PHE A N 1
ATOM 2126 C CA . PHE A 1 277 ? 20.312 -5.762 -19.031 1 87.81 277 PHE A CA 1
ATOM 2127 C C . PHE A 1 277 ? 19.469 -4.488 -19.062 1 87.81 277 PHE A C 1
ATOM 2129 O O . PHE A 1 277 ? 19.719 -3.57 -18.266 1 87.81 277 PHE A O 1
ATOM 2136 N N . GLY A 1 278 ? 18.609 -4.465 -19.969 1 88.38 278 GLY A N 1
ATOM 2137 C CA . GLY A 1 278 ? 17.719 -3.309 -20.047 1 88.38 278 GLY A CA 1
ATOM 2138 C C . GLY A 1 278 ? 16.938 -3.062 -18.781 1 88.38 278 GLY A C 1
ATOM 2139 O O . GLY A 1 278 ? 16.766 -1.916 -18.359 1 88.38 278 GLY A O 1
ATOM 2140 N N . TYR A 1 279 ? 16.516 -4.184 -18.219 1 87.31 279 TYR A N 1
ATOM 2141 C CA . TYR A 1 279 ? 15.773 -4.086 -16.969 1 87.31 279 TYR A CA 1
ATOM 2142 C C . TYR A 1 279 ? 16.625 -3.453 -15.875 1 87.31 279 TYR A C 1
ATOM 2144 O O . TYR A 1 279 ? 16.172 -2.533 -15.188 1 87.31 279 TYR A O 1
ATOM 2152 N N . VAL A 1 280 ? 17.781 -3.908 -15.742 1 85.06 280 VAL A N 1
ATOM 2153 C CA . VAL A 1 280 ? 18.688 -3.404 -14.719 1 85.06 280 VAL A CA 1
ATOM 2154 C C . VAL A 1 280 ? 18.984 -1.925 -14.969 1 85.06 280 VAL A C 1
ATOM 2156 O O . VAL A 1 280 ? 18.953 -1.116 -14.039 1 85.06 280 VAL A O 1
ATOM 2159 N N . ARG A 1 281 ? 19.219 -1.615 -16.141 1 84.44 281 ARG A N 1
ATOM 2160 C CA . ARG A 1 281 ? 19.516 -0.236 -16.516 1 84.44 281 ARG A CA 1
ATOM 2161 C C . ARG A 1 281 ? 18.359 0.688 -16.172 1 84.44 281 ARG A C 1
ATOM 2163 O O . ARG A 1 281 ? 18.547 1.764 -15.609 1 84.44 281 ARG A O 1
ATOM 2170 N N . ALA A 1 282 ? 17.234 0.242 -16.594 1 81.19 282 ALA A N 1
ATOM 2171 C CA . ALA A 1 282 ? 16.047 1.038 -16.312 1 81.19 282 ALA A CA 1
ATOM 2172 C C . ALA A 1 282 ? 15.836 1.233 -14.82 1 81.19 282 ALA A C 1
ATOM 2174 O O . ALA A 1 282 ? 15.477 2.322 -14.375 1 81.19 282 ALA A O 1
ATOM 2175 N N . ARG A 1 283 ? 16.062 0.162 -14.164 1 79.19 283 ARG A N 1
ATOM 2176 C CA . ARG A 1 283 ? 15.906 0.233 -12.711 1 79.19 283 ARG A CA 1
ATOM 2177 C C . ARG A 1 283 ? 16.938 1.175 -12.102 1 79.19 283 ARG A C 1
ATOM 2179 O O . ARG A 1 283 ? 16.609 1.938 -11.18 1 79.19 283 ARG A O 1
ATOM 2186 N N . ARG A 1 284 ? 18.078 1.152 -12.617 1 75.94 284 ARG A N 1
ATOM 2187 C CA . ARG A 1 284 ? 19.125 2.041 -12.148 1 75.94 284 ARG A CA 1
ATOM 2188 C C . ARG A 1 284 ? 18.781 3.498 -12.438 1 75.94 284 ARG A C 1
ATOM 2190 O O . ARG A 1 284 ? 18.969 4.367 -11.586 1 75.94 284 ARG A O 1
ATOM 2197 N N . LEU A 1 285 ? 18.312 3.742 -13.594 1 79.19 285 LEU A N 1
ATOM 2198 C CA . LEU A 1 285 ? 17.953 5.098 -13.992 1 79.19 285 LEU A CA 1
ATOM 2199 C C . LEU A 1 285 ? 16.812 5.633 -13.125 1 79.19 285 LEU A C 1
ATOM 2201 O O . LEU A 1 285 ? 16.828 6.797 -12.719 1 79.19 285 LEU A O 1
ATOM 2205 N N . ALA A 1 286 ? 15.891 4.762 -12.914 1 71.44 286 ALA A N 1
ATOM 2206 C CA . ALA A 1 286 ? 14.781 5.16 -12.062 1 71.44 286 ALA A CA 1
ATOM 2207 C C . ALA A 1 286 ? 15.266 5.512 -10.656 1 71.44 286 ALA A C 1
ATOM 2209 O O . ALA A 1 286 ? 14.82 6.496 -10.07 1 71.44 286 ALA A O 1
ATOM 2210 N N . MET A 1 287 ? 16.141 4.762 -10.281 1 70.44 287 MET A N 1
ATOM 2211 C CA . MET A 1 287 ? 16.703 5.012 -8.961 1 70.44 287 MET A CA 1
ATOM 2212 C C . MET A 1 287 ? 17.5 6.316 -8.953 1 70.44 287 MET A C 1
ATOM 2214 O O . MET A 1 287 ? 17.406 7.098 -8.008 1 70.44 287 MET A O 1
ATOM 2218 N N . ALA A 1 288 ? 18.188 6.516 -9.969 1 73.94 288 ALA A N 1
ATOM 2219 C CA . ALA A 1 288 ? 18.969 7.742 -10.086 1 73.94 288 ALA A CA 1
ATOM 2220 C C . ALA A 1 288 ? 18.047 8.969 -10.102 1 73.94 288 ALA A C 1
ATOM 2222 O O . ALA A 1 288 ? 18.344 9.977 -9.453 1 73.94 288 ALA A O 1
ATOM 2223 N N . ARG A 1 289 ? 17.047 8.891 -10.82 1 73.94 289 ARG A N 1
ATOM 2224 C CA . ARG A 1 289 ? 16.094 9.992 -10.891 1 73.94 289 ARG A CA 1
ATOM 2225 C C . ARG A 1 289 ? 15.523 10.312 -9.516 1 73.94 289 ARG A C 1
ATOM 2227 O O . ARG A 1 289 ? 15.398 11.477 -9.141 1 73.94 289 ARG A O 1
ATOM 2234 N N . LEU A 1 290 ? 15.227 9.289 -8.953 1 62.47 290 LEU A N 1
ATOM 2235 C CA . LEU A 1 290 ? 14.703 9.469 -7.602 1 62.47 290 LEU A CA 1
ATOM 2236 C C . LEU A 1 290 ? 15.734 10.148 -6.703 1 62.47 290 LEU A C 1
ATOM 2238 O O . LEU A 1 290 ? 15.391 11.055 -5.938 1 62.47 290 LEU A O 1
ATOM 2242 N N . LEU A 1 291 ? 16.844 9.688 -6.91 1 63.94 291 LEU A N 1
ATOM 2243 C CA . LEU A 1 291 ? 17.938 10.266 -6.121 1 63.94 291 LEU A CA 1
ATOM 2244 C C . LEU A 1 291 ? 18.156 11.727 -6.48 1 63.94 291 LEU A C 1
ATOM 2246 O O . LEU A 1 291 ? 18.375 12.562 -5.598 1 63.94 291 LEU A O 1
ATOM 2250 N N . MET A 1 292 ? 18 12.031 -7.699 1 71.19 292 MET A N 1
ATOM 2251 C CA . MET A 1 292 ? 18.172 13.406 -8.164 1 71.19 292 MET A CA 1
ATOM 2252 C C . MET A 1 292 ? 17 14.289 -7.711 1 71.19 292 MET A C 1
ATOM 2254 O O . MET A 1 292 ? 17.203 15.406 -7.234 1 71.19 292 MET A O 1
ATOM 2258 N N . GLU A 1 293 ? 15.867 13.828 -7.938 1 62.22 293 GLU A N 1
ATOM 2259 C CA . GLU A 1 293 ? 14.664 14.617 -7.676 1 62.22 293 GLU A CA 1
ATOM 2260 C C . GLU A 1 293 ? 14.406 14.742 -6.176 1 62.22 293 GLU A C 1
ATOM 2262 O O . GLU A 1 293 ? 14.008 15.812 -5.699 1 62.22 293 GLU A O 1
ATOM 2267 N N . GLU A 1 294 ? 14.68 13.688 -5.637 1 50.53 294 GLU A N 1
ATOM 2268 C CA . GLU A 1 294 ? 14.297 13.672 -4.227 1 50.53 294 GLU A CA 1
ATOM 2269 C C . GLU A 1 294 ? 15.477 14.062 -3.336 1 50.53 294 GLU A C 1
ATOM 2271 O O . GLU A 1 294 ? 15.281 14.641 -2.262 1 50.53 294 GLU A O 1
ATOM 2276 N N . GLN A 1 295 ? 16.688 13.711 -3.943 1 52.91 295 GLN A N 1
ATOM 2277 C CA . GLN A 1 295 ? 17.859 13.922 -3.111 1 52.91 295 GLN A CA 1
ATOM 2278 C C . GLN A 1 295 ? 18.719 15.062 -3.658 1 52.91 295 GLN A C 1
ATOM 2280 O O . GLN A 1 295 ? 19.734 15.422 -3.055 1 52.91 295 GLN A O 1
ATOM 2285 N N . GLY A 1 296 ? 18.234 15.555 -4.664 1 59.09 296 GLY A N 1
ATOM 2286 C CA . GLY A 1 296 ? 18.953 16.656 -5.277 1 59.09 296 GLY A CA 1
ATOM 2287 C C . GLY A 1 296 ? 20.375 16.281 -5.703 1 59.09 296 GLY A C 1
ATOM 2288 O O . GLY A 1 296 ? 21.25 17.141 -5.793 1 59.09 296 GLY A O 1
ATOM 2289 N N . LEU A 1 297 ? 20.641 15.008 -5.75 1 66.62 297 LEU A N 1
ATOM 2290 C CA . LEU A 1 297 ? 21.953 14.562 -6.188 1 66.62 297 LEU A CA 1
ATOM 2291 C C . LEU A 1 297 ? 22.25 15.039 -7.605 1 66.62 297 LEU A C 1
ATOM 2293 O O . LEU A 1 297 ? 21.344 15.086 -8.445 1 66.62 297 LEU A O 1
ATOM 2297 N N . GLY A 1 298 ? 23.5 15.469 -7.676 1 76.62 298 GLY A N 1
ATOM 2298 C CA . GLY A 1 298 ? 23.906 15.75 -9.039 1 76.62 298 GLY A CA 1
ATOM 2299 C C . GLY A 1 298 ? 23.875 14.531 -9.945 1 76.62 298 GLY A C 1
ATOM 2300 O O . GLY A 1 298 ? 23.797 13.398 -9.461 1 76.62 298 GLY A O 1
ATOM 2301 N N . ALA A 1 299 ? 23.891 14.766 -11.125 1 83.56 299 ALA A N 1
ATOM 2302 C CA . ALA A 1 299 ? 23.75 13.711 -12.125 1 83.56 299 ALA A CA 1
ATOM 2303 C C . ALA A 1 299 ? 24.891 12.703 -12.023 1 83.56 299 ALA A C 1
ATOM 2305 O O . ALA A 1 299 ? 24.672 11.492 -12.07 1 83.56 299 ALA A O 1
ATOM 2306 N N . ALA A 1 300 ? 26.031 13.211 -11.82 1 81.06 300 ALA A N 1
ATOM 2307 C CA . ALA A 1 300 ? 27.203 12.336 -11.773 1 81.06 300 ALA A CA 1
ATOM 2308 C C . ALA A 1 300 ? 27.172 11.422 -10.547 1 81.06 300 ALA A C 1
ATOM 2310 O O . ALA A 1 300 ? 27.406 10.219 -10.656 1 81.06 300 ALA A O 1
ATOM 2311 N N . GLU A 1 301 ? 26.891 11.984 -9.547 1 75.75 301 GLU A N 1
ATOM 2312 C CA . GLU A 1 301 ? 26.844 11.227 -8.297 1 75.75 301 GLU A CA 1
ATOM 2313 C C . GLU A 1 301 ? 25.703 10.219 -8.305 1 75.75 301 GLU A C 1
ATOM 2315 O O . GLU A 1 301 ? 25.859 9.078 -7.859 1 75.75 301 GLU A O 1
ATOM 2320 N N . ALA A 1 302 ? 24.516 10.633 -8.75 1 76.38 302 ALA A N 1
ATOM 2321 C CA . ALA A 1 302 ? 23.359 9.742 -8.859 1 76.38 302 ALA A CA 1
ATOM 2322 C C . ALA A 1 302 ? 23.688 8.547 -9.75 1 76.38 302 ALA A C 1
ATOM 2324 O O . ALA A 1 302 ? 23.375 7.402 -9.406 1 76.38 302 ALA A O 1
ATOM 2325 N N . GLY A 1 303 ? 24.391 8.883 -10.781 1 79.88 303 GLY A N 1
ATOM 2326 C CA . GLY A 1 303 ? 24.766 7.828 -11.711 1 79.88 303 GLY A CA 1
ATOM 2327 C C . GLY A 1 303 ? 25.703 6.805 -11.094 1 79.88 303 GLY A C 1
ATOM 2328 O O . GLY A 1 303 ? 25.5 5.598 -11.25 1 79.88 303 GLY A O 1
ATOM 2329 N N . TYR A 1 304 ? 26.625 7.289 -10.406 1 74.38 304 TYR A N 1
ATOM 2330 C CA . TYR A 1 304 ? 27.609 6.426 -9.766 1 74.38 304 TYR A CA 1
ATOM 2331 C C . TYR A 1 304 ? 26.953 5.539 -8.711 1 74.38 304 TYR A C 1
ATOM 2333 O O . TYR A 1 304 ? 27.234 4.344 -8.633 1 74.38 304 TYR A O 1
ATOM 2341 N N . ARG A 1 305 ? 26.094 6.035 -8.141 1 67.75 305 ARG A N 1
ATOM 2342 C CA . ARG A 1 305 ? 25.469 5.34 -7.027 1 67.75 305 ARG A CA 1
ATOM 2343 C C . ARG A 1 305 ? 24.625 4.172 -7.516 1 67.75 305 ARG A C 1
ATOM 2345 O O . ARG A 1 305 ? 24.484 3.158 -6.828 1 67.75 305 ARG A O 1
ATOM 2352 N N . VAL A 1 306 ? 24.141 4.426 -8.594 1 74.25 306 VAL A N 1
ATOM 2353 C CA . VAL A 1 306 ? 23.219 3.391 -9.055 1 74.25 306 VAL A CA 1
ATOM 2354 C C . VAL A 1 306 ? 23.953 2.418 -9.977 1 74.25 306 VAL A C 1
ATOM 2356 O O . VAL A 1 306 ? 23.359 1.453 -10.469 1 74.25 306 VAL A O 1
ATOM 2359 N N . GLY A 1 307 ? 25.266 2.623 -10.195 1 75.19 307 GLY A N 1
ATOM 2360 C CA . GLY A 1 307 ? 26.062 1.587 -10.836 1 75.19 307 GLY A CA 1
ATOM 2361 C C . GLY A 1 307 ? 26.531 1.964 -12.227 1 75.19 307 GLY A C 1
ATOM 2362 O O . GLY A 1 307 ? 26.984 1.109 -12.984 1 75.19 307 GLY A O 1
ATOM 2363 N N . PHE A 1 308 ? 26.391 3.211 -12.602 1 83.31 308 PHE A N 1
ATOM 2364 C CA . PHE A 1 308 ? 26.922 3.605 -13.906 1 83.31 308 PHE A CA 1
ATOM 2365 C C . PHE A 1 308 ? 28.422 3.834 -13.836 1 83.31 308 PHE A C 1
ATOM 2367 O O . PHE A 1 308 ? 28.938 4.355 -12.844 1 83.31 308 PHE A O 1
ATOM 2374 N N . ALA A 1 309 ? 29.016 3.42 -14.891 1 81.06 309 ALA A N 1
ATOM 2375 C CA . ALA A 1 309 ? 30.484 3.436 -14.945 1 81.06 309 ALA A CA 1
ATOM 2376 C C . ALA A 1 309 ? 31.016 4.859 -15.086 1 81.06 309 ALA A C 1
ATOM 2378 O O . ALA A 1 309 ? 32.125 5.156 -14.664 1 81.06 309 ALA A O 1
ATOM 2379 N N . SER A 1 310 ? 30.266 5.77 -15.773 1 87 310 SER A N 1
ATOM 2380 C CA . SER A 1 310 ? 30.719 7.137 -16 1 87 310 SER A CA 1
ATOM 2381 C C . SER A 1 310 ? 29.547 8.109 -16.047 1 87 310 SER A C 1
ATOM 2383 O O . SER A 1 310 ? 28.422 7.723 -16.359 1 87 310 SER A O 1
ATOM 2385 N N . PRO A 1 311 ? 29.859 9.32 -15.727 1 86.69 311 PRO A N 1
ATOM 2386 C CA . PRO A 1 311 ? 28.812 10.344 -15.797 1 86.69 311 PRO A CA 1
ATOM 2387 C C . PRO A 1 311 ? 28.25 10.508 -17.203 1 86.69 311 PRO A C 1
ATOM 2389 O O . PRO A 1 311 ? 27.047 10.758 -17.375 1 86.69 311 PRO A O 1
ATOM 2392 N N . SER A 1 312 ? 29.141 10.383 -18.156 1 89.38 312 SER A N 1
ATOM 2393 C CA . SER A 1 312 ? 28.703 10.516 -19.547 1 89.38 312 SER A CA 1
ATOM 2394 C C . SER A 1 312 ? 27.719 9.406 -19.922 1 89.38 312 SER A C 1
ATOM 2396 O O . SER A 1 312 ? 26.719 9.656 -20.594 1 89.38 312 SER A O 1
ATOM 2398 N N . ALA A 1 313 ? 28.094 8.234 -19.5 1 89.44 313 ALA A N 1
ATOM 2399 C CA . ALA A 1 313 ? 27.219 7.094 -19.781 1 89.44 313 ALA A CA 1
ATOM 2400 C C . ALA A 1 313 ? 25.875 7.258 -19.094 1 89.44 313 ALA A C 1
ATOM 2402 O O . ALA A 1 313 ? 24.828 6.938 -19.672 1 89.44 313 ALA A O 1
ATOM 2403 N N . PHE A 1 314 ? 25.938 7.824 -17.906 1 91.5 314 PHE A N 1
ATOM 2404 C CA . PHE A 1 314 ? 24.703 8.062 -17.172 1 91.5 314 PHE A CA 1
ATOM 2405 C C . PHE A 1 314 ? 23.844 9.117 -17.859 1 91.5 314 PHE A C 1
ATOM 2407 O O . PHE A 1 314 ? 22.656 8.898 -18.094 1 91.5 314 PHE A O 1
ATOM 2414 N N . SER A 1 315 ? 24.422 10.133 -18.219 1 88.62 315 SER A N 1
ATOM 2415 C CA . SER A 1 315 ? 23.688 11.234 -18.828 1 88.62 315 SER A CA 1
ATOM 2416 C C . SER A 1 315 ? 23.031 10.805 -20.141 1 88.62 315 SER A C 1
ATOM 2418 O O . SER A 1 315 ? 21.891 11.164 -20.406 1 88.62 315 SER A O 1
ATOM 2420 N N . ALA A 1 316 ? 23.75 10.094 -20.891 1 90.06 316 ALA A N 1
ATOM 2421 C CA . ALA A 1 316 ? 23.234 9.609 -22.156 1 90.06 316 ALA A CA 1
ATOM 2422 C C . ALA A 1 316 ? 22.047 8.664 -21.938 1 90.06 316 ALA A C 1
ATOM 2424 O O . ALA A 1 316 ? 21.016 8.781 -22.609 1 90.06 316 ALA A O 1
ATOM 2425 N N . ALA A 1 317 ? 22.25 7.789 -21.016 1 89.44 317 ALA A N 1
ATOM 2426 C CA . ALA A 1 317 ? 21.219 6.809 -20.734 1 89.44 317 ALA A CA 1
ATOM 2427 C C . ALA A 1 317 ? 19.969 7.484 -20.156 1 89.44 317 ALA A C 1
ATOM 2429 O O . ALA A 1 317 ? 18.844 7.109 -20.484 1 89.44 317 ALA A O 1
ATOM 2430 N N . TYR A 1 318 ? 20.203 8.398 -19.312 1 89.38 318 TYR A N 1
ATOM 2431 C CA . TYR A 1 318 ? 19.125 9.148 -18.672 1 89.38 318 TYR A CA 1
ATOM 2432 C C . TYR A 1 318 ? 18.312 9.906 -19.719 1 89.38 318 TYR A C 1
ATOM 2434 O O . TYR A 1 318 ? 17.078 9.836 -19.719 1 89.38 318 TYR A O 1
ATOM 2442 N N . ARG A 1 319 ? 18.953 10.516 -20.609 1 88.31 319 ARG A N 1
ATOM 2443 C CA . ARG A 1 319 ? 18.297 11.258 -21.672 1 88.31 319 ARG A CA 1
ATOM 2444 C C . ARG A 1 319 ? 17.516 10.328 -22.578 1 88.31 319 ARG A C 1
ATOM 2446 O O . ARG A 1 319 ? 16.391 10.641 -22.984 1 88.31 319 ARG A O 1
ATOM 2453 N N . ARG A 1 320 ? 18.062 9.32 -22.922 1 87.06 320 ARG A N 1
ATOM 2454 C CA . ARG A 1 320 ? 17.391 8.352 -23.781 1 87.06 320 ARG A CA 1
ATOM 2455 C C . ARG A 1 320 ? 16.141 7.793 -23.125 1 87.06 320 ARG A C 1
ATOM 2457 O O . ARG A 1 320 ? 15.117 7.605 -23.781 1 87.06 320 ARG A O 1
ATOM 2464 N N . HIS A 1 321 ? 16.328 7.555 -21.844 1 83.75 321 HIS A N 1
ATOM 2465 C CA . HIS A 1 321 ? 15.25 6.898 -21.109 1 83.75 321 HIS A CA 1
ATOM 2466 C C . HIS A 1 321 ? 14.141 7.883 -20.75 1 83.75 321 HIS A C 1
ATOM 2468 O O . HIS A 1 321 ? 12.953 7.562 -20.875 1 83.75 321 HIS A O 1
ATOM 2474 N N . PHE A 1 322 ? 14.43 9.102 -20.312 1 81.69 322 PHE A N 1
ATOM 2475 C CA . PHE A 1 322 ? 13.445 10.039 -19.766 1 81.69 322 PHE A CA 1
ATOM 2476 C C . PHE A 1 322 ? 13.203 11.18 -20.75 1 81.69 322 PHE A C 1
ATOM 2478 O O . PHE A 1 322 ? 12.266 11.969 -20.562 1 81.69 322 PHE A O 1
ATOM 2485 N N . GLY A 1 323 ? 13.969 11.281 -21.766 1 83.38 323 GLY A N 1
ATOM 2486 C CA . GLY A 1 323 ? 13.789 12.312 -22.781 1 83.38 323 GLY A CA 1
ATOM 2487 C C . GLY A 1 323 ? 14.297 13.672 -22.328 1 83.38 323 GLY A C 1
ATOM 2488 O O . GLY A 1 323 ? 14.039 14.688 -22.984 1 83.38 323 GLY A O 1
ATOM 2489 N N . GLU A 1 324 ? 14.875 13.773 -21.188 1 82.06 324 GLU A N 1
ATOM 2490 C CA . GLU A 1 324 ? 15.414 15.008 -20.641 1 82.06 324 GLU A CA 1
ATOM 2491 C C . GLU A 1 324 ? 16.781 14.781 -20 1 82.06 324 GLU A C 1
ATOM 2493 O O . GLU A 1 324 ? 17.141 13.648 -19.656 1 82.06 324 GLU A O 1
ATOM 2498 N N . THR A 1 325 ? 17.625 15.859 -19.969 1 83.38 325 THR A N 1
ATOM 2499 C CA . THR A 1 325 ? 18.938 15.773 -19.312 1 83.38 325 THR A CA 1
ATOM 2500 C C . THR A 1 325 ? 18.766 15.664 -17.797 1 83.38 325 THR A C 1
ATOM 2502 O O . THR A 1 325 ? 17.859 16.266 -17.219 1 83.38 325 THR A O 1
ATOM 2505 N N . PRO A 1 326 ? 19.562 14.727 -17.344 1 79.31 326 PRO A N 1
ATOM 2506 C CA . PRO A 1 326 ? 19.484 14.648 -15.875 1 79.31 326 PRO A CA 1
ATOM 2507 C C . PRO A 1 326 ? 19.859 15.961 -15.195 1 79.31 326 PRO A C 1
ATOM 2509 O O . PRO A 1 326 ? 20.906 16.531 -15.492 1 79.31 326 PRO A O 1
ATOM 2512 N N . THR A 1 327 ? 18.875 16.719 -14.82 1 67.5 327 THR A N 1
ATOM 2513 C CA . THR A 1 327 ? 19.125 17.969 -14.109 1 67.5 327 THR A CA 1
ATOM 2514 C C . THR A 1 327 ? 18.734 17.844 -12.641 1 67.5 327 THR A C 1
ATOM 2516 O O . THR A 1 327 ? 17.734 17.203 -12.312 1 67.5 327 THR A O 1
ATOM 2519 N N . ALA A 1 328 ? 19.75 17.969 -11.875 1 57.09 328 ALA A N 1
ATOM 2520 C CA . ALA A 1 328 ? 19.359 18.109 -10.477 1 57.09 328 ALA A CA 1
ATOM 2521 C C . ALA A 1 328 ? 18.234 19.141 -10.32 1 57.09 328 ALA A C 1
ATOM 2523 O O . ALA A 1 328 ? 18.312 20.234 -10.883 1 57.09 328 ALA A O 1
ATOM 2524 N N . ARG A 1 329 ? 17.109 18.906 -10.547 1 48.22 329 ARG A N 1
ATOM 2525 C CA . ARG A 1 329 ? 16.109 19.938 -10.266 1 48.22 329 ARG A CA 1
ATOM 2526 C C . ARG A 1 329 ? 16.312 20.531 -8.875 1 48.22 329 ARG A C 1
ATOM 2528 O O . ARG A 1 329 ? 15.953 19.906 -7.871 1 48.22 329 ARG A O 1
ATOM 2535 N N . GLY A 1 330 ? 17.391 20.984 -8.664 1 40.91 330 GLY A N 1
ATOM 2536 C CA . GLY A 1 330 ? 17.594 21.781 -7.473 1 40.91 330 GLY A CA 1
ATOM 2537 C C . GLY A 1 330 ? 16.391 22.656 -7.129 1 40.91 330 GLY A C 1
ATOM 2538 O O . GLY A 1 330 ? 15.555 22.922 -7.988 1 40.91 330 GLY A O 1
ATOM 2539 N N . VAL A 1 331 ? 15.875 22.547 -5.875 1 35.25 331 VAL A N 1
ATOM 2540 C CA . VAL A 1 331 ? 15.055 23.672 -5.43 1 35.25 331 VAL A CA 1
ATOM 2541 C C . VAL A 1 331 ? 15.602 24.969 -6.016 1 35.25 331 VAL A C 1
ATOM 2543 O O . VAL A 1 331 ? 16.781 25.297 -5.828 1 35.25 331 VAL A O 1
ATOM 2546 N N . ARG A 1 332 ? 15.297 25.391 -7.277 1 29.02 332 ARG A N 1
ATOM 2547 C CA . ARG A 1 332 ? 15.625 26.781 -7.562 1 29.02 332 ARG A CA 1
ATOM 2548 C C . ARG A 1 332 ? 15.656 27.609 -6.281 1 29.02 332 ARG A C 1
ATOM 2550 O O . ARG A 1 332 ? 14.68 27.625 -5.523 1 29.02 332 ARG A O 1
ATOM 2557 N N . HIS A 1 333 ? 16.781 27.938 -5.59 1 26.44 333 HIS A N 1
ATOM 2558 C CA . HIS A 1 333 ? 16.859 29.25 -4.977 1 26.44 333 HIS A CA 1
ATOM 2559 C C . HIS A 1 333 ? 16.484 30.344 -5.977 1 26.44 333 HIS A C 1
ATOM 2561 O O . HIS A 1 333 ? 16.844 30.266 -7.148 1 26.44 333 HIS A O 1
ATOM 2567 N N . MET B 1 1 ? 11.883 3.598 35.094 1 16.78 1 MET B N 1
ATOM 2568 C CA . MET B 1 1 ? 12.117 2.332 34.406 1 16.78 1 MET B CA 1
ATOM 2569 C C . MET B 1 1 ? 11.773 2.443 32.906 1 16.78 1 MET B C 1
ATOM 2571 O O . MET B 1 1 ? 11.031 3.344 32.531 1 16.78 1 MET B O 1
ATOM 2575 N N . ALA B 1 2 ? 12.062 1.257 31.922 1 18.08 2 ALA B N 1
ATOM 2576 C CA . ALA B 1 2 ? 12.625 1.264 30.578 1 18.08 2 ALA B CA 1
ATOM 2577 C C . ALA B 1 2 ? 11.602 1.767 29.562 1 18.08 2 ALA B C 1
ATOM 2579 O O . ALA B 1 2 ? 10.617 1.084 29.266 1 18.08 2 ALA B O 1
ATOM 2580 N N . ILE B 1 3 ? 11.164 3.031 29.516 1 18.73 3 ILE B N 1
ATOM 2581 C CA . ILE B 1 3 ? 10.297 3.83 28.656 1 18.73 3 ILE B CA 1
ATOM 2582 C C . ILE B 1 3 ? 10.727 3.674 27.203 1 18.73 3 ILE B C 1
ATOM 2584 O O . ILE B 1 3 ? 11.625 4.383 26.734 1 18.73 3 ILE B O 1
ATOM 2588 N N . ARG B 1 4 ? 11.203 2.459 26.875 1 19.17 4 ARG B N 1
ATOM 2589 C CA . ARG B 1 4 ? 11.977 1.911 25.766 1 19.17 4 ARG B CA 1
ATOM 2590 C C . ARG B 1 4 ? 11.375 2.314 24.422 1 19.17 4 ARG B C 1
ATOM 2592 O O . ARG B 1 4 ? 10.195 2.658 24.344 1 19.17 4 ARG B O 1
ATOM 2599 N N . SER B 1 5 ? 12.133 2.004 23.203 1 20.28 5 SER B N 1
ATOM 2600 C CA . SER B 1 5 ? 12.664 2.527 21.953 1 20.28 5 SER B CA 1
ATOM 2601 C C . SER B 1 5 ? 11.625 2.436 20.844 1 20.28 5 SER B C 1
ATOM 2603 O O . SER B 1 5 ? 11.289 1.339 20.391 1 20.28 5 SER B O 1
ATOM 2605 N N . ARG B 1 6 ? 10.531 3.16 20.969 1 22.16 6 ARG B N 1
ATOM 2606 C CA . ARG B 1 6 ? 9.32 3.283 20.172 1 22.16 6 ARG B CA 1
ATOM 2607 C C . ARG B 1 6 ? 9.656 3.584 18.703 1 22.16 6 ARG B C 1
ATOM 2609 O O . ARG B 1 6 ? 8.766 3.625 17.859 1 22.16 6 ARG B O 1
ATOM 2616 N N . LEU B 1 7 ? 10.82 4.246 18.609 1 21.8 7 LEU B N 1
ATOM 2617 C CA . LEU B 1 7 ? 11.305 4.918 17.406 1 21.8 7 LEU B CA 1
ATOM 2618 C C . LEU B 1 7 ? 11.562 3.914 16.281 1 21.8 7 LEU B C 1
ATOM 2620 O O . LEU B 1 7 ? 11.812 4.301 15.141 1 21.8 7 LEU B O 1
ATOM 2624 N N . MET B 1 8 ? 11.945 2.697 16.734 1 22.77 8 MET B N 1
ATOM 2625 C CA . MET B 1 8 ? 12.602 1.717 15.867 1 22.77 8 MET B CA 1
ATOM 2626 C C . MET B 1 8 ? 11.664 1.262 14.75 1 22.77 8 MET B C 1
ATOM 2628 O O . MET B 1 8 ? 12.062 0.501 13.867 1 22.77 8 MET B O 1
ATOM 2632 N N . GLU B 1 9 ? 10.414 1.333 14.984 1 24.17 9 GLU B N 1
ATOM 2633 C CA . GLU B 1 9 ? 9.375 0.62 14.242 1 24.17 9 GLU B CA 1
ATOM 2634 C C . GLU B 1 9 ? 9.141 1.247 12.875 1 24.17 9 GLU B C 1
ATOM 2636 O O . GLU B 1 9 ? 8.297 0.777 12.102 1 24.17 9 GLU B O 1
ATOM 2641 N N . GLY B 1 10 ? 9.875 2.377 12.5 1 23.98 10 GLY B N 1
ATOM 2642 C CA . GLY B 1 10 ? 9.781 3.334 11.414 1 23.98 10 GLY B CA 1
ATOM 2643 C C . GLY B 1 10 ? 10.336 2.811 10.102 1 23.98 10 GLY B C 1
ATOM 2644 O O . GLY B 1 10 ? 10.438 3.553 9.125 1 23.98 10 GLY B O 1
ATOM 2645 N N . GLU B 1 11 ? 11.094 1.803 10.133 1 24.42 11 GLU B N 1
ATOM 2646 C CA . GLU B 1 11 ? 12.039 1.324 9.133 1 24.42 11 GLU B CA 1
ATOM 2647 C C . GLU B 1 11 ? 11.336 0.984 7.824 1 24.42 11 GLU B C 1
ATOM 2649 O O . GLU B 1 11 ? 11.922 1.109 6.746 1 24.42 11 GLU B O 1
ATOM 2654 N N . PHE B 1 12 ? 10.219 0.381 7.934 1 25.91 12 PHE B N 1
ATOM 2655 C CA . PHE B 1 12 ? 9.484 -0.201 6.812 1 25.91 12 PHE B CA 1
ATOM 2656 C C . PHE B 1 12 ? 8.977 0.886 5.875 1 25.91 12 PHE B C 1
ATOM 2658 O O . PHE B 1 12 ? 8.523 0.595 4.766 1 25.91 12 PHE B O 1
ATOM 2665 N N . ALA B 1 13 ? 9.258 2.189 6.223 1 26.53 13 ALA B N 1
ATOM 2666 C CA . ALA B 1 13 ? 8.688 3.363 5.566 1 26.53 13 ALA B CA 1
ATOM 2667 C C . ALA B 1 13 ? 9.438 3.695 4.281 1 26.53 13 ALA B C 1
ATOM 2669 O O . ALA B 1 13 ? 8.836 4.109 3.289 1 26.53 13 ALA B O 1
ATOM 2670 N N . VAL B 1 14 ? 10.742 3.564 4.176 1 25.66 14 VAL B N 1
ATOM 2671 C CA . VAL B 1 14 ? 11.547 4.234 3.156 1 25.66 14 VAL B CA 1
ATOM 2672 C C . VAL B 1 14 ? 11.391 3.516 1.818 1 25.66 14 VAL B C 1
ATOM 2674 O O . VAL B 1 14 ? 11.18 4.152 0.784 1 25.66 14 VAL B O 1
ATOM 2677 N N . ALA B 1 15 ? 11.5 2.15 1.705 1 27.59 15 ALA B N 1
ATOM 2678 C CA . ALA B 1 15 ? 11.508 1.426 0.437 1 27.59 15 ALA B CA 1
ATOM 2679 C C . ALA B 1 15 ? 10.148 1.507 -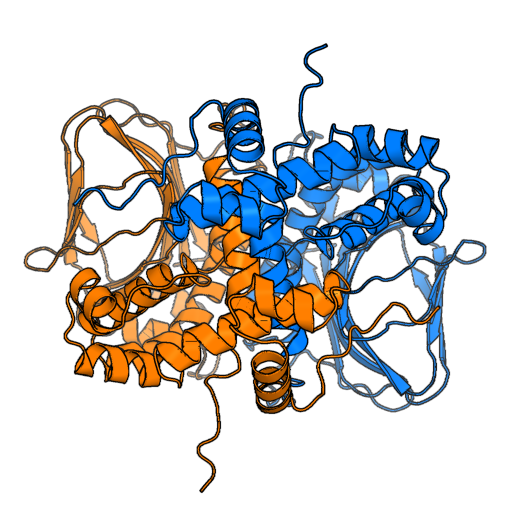0.25 1 27.59 15 ALA B C 1
ATOM 2681 O O . ALA B 1 15 ? 10.07 1.622 -1.476 1 27.59 15 ALA B O 1
ATOM 2682 N N . ASP B 1 16 ? 9.023 1.527 0.398 1 28.45 16 ASP B N 1
ATOM 2683 C CA . ASP B 1 16 ? 7.66 1.643 -0.119 1 28.45 16 ASP B CA 1
ATOM 2684 C C . ASP B 1 16 ? 7.387 3.055 -0.633 1 28.45 16 ASP B C 1
ATOM 2686 O O . ASP B 1 16 ? 6.598 3.238 -1.562 1 28.45 16 ASP B O 1
ATOM 2690 N N . ILE B 1 17 ? 8.039 4.102 -0.195 1 28.81 17 ILE B N 1
ATOM 2691 C CA . ILE B 1 17 ? 7.887 5.492 -0.605 1 28.81 17 ILE B CA 1
ATOM 2692 C C . ILE B 1 17 ? 8.477 5.688 -1.999 1 28.81 17 ILE B C 1
ATOM 2694 O O . ILE B 1 17 ? 7.855 6.312 -2.861 1 28.81 17 ILE B O 1
ATOM 2698 N N . VAL B 1 18 ? 9.672 5.219 -2.326 1 29.39 18 VAL B N 1
ATOM 2699 C CA . VAL B 1 18 ? 10.375 5.406 -3.594 1 29.39 18 VAL B CA 1
ATOM 2700 C C . VAL B 1 18 ? 9.625 4.68 -4.711 1 29.39 18 VAL B C 1
ATOM 2702 O O . VAL B 1 18 ? 9.43 5.234 -5.793 1 29.39 18 VAL B O 1
ATOM 2705 N N . ARG B 1 19 ? 9.164 3.508 -4.508 1 30.02 19 ARG B N 1
ATOM 2706 C CA . ARG B 1 19 ? 8.422 2.787 -5.535 1 30.02 19 ARG B CA 1
ATOM 2707 C C . ARG B 1 19 ? 7.105 3.49 -5.855 1 30.02 19 ARG B C 1
ATOM 2709 O O . ARG B 1 19 ? 6.727 3.609 -7.023 1 30.02 19 ARG B O 1
ATOM 2716 N N . GLU B 1 20 ? 6.371 3.98 -4.859 1 28.77 20 GLU B N 1
ATOM 2717 C CA . GLU B 1 20 ? 5.102 4.668 -5.074 1 28.77 20 GLU B CA 1
ATOM 2718 C C . GLU B 1 20 ? 5.312 6.043 -5.695 1 28.77 20 GLU B C 1
ATOM 2720 O O . GLU B 1 20 ? 4.531 6.473 -6.547 1 28.77 20 GLU B O 1
ATOM 2725 N N . ALA B 1 21 ? 6.359 6.805 -5.418 1 28.14 21 ALA B N 1
ATOM 2726 C CA . ALA B 1 21 ? 6.629 8.094 -6.051 1 28.14 21 ALA B CA 1
ATOM 2727 C C . ALA B 1 21 ? 7.023 7.914 -7.512 1 28.14 21 ALA B C 1
ATOM 2729 O O . ALA B 1 21 ? 6.551 8.648 -8.383 1 28.14 21 ALA B O 1
ATOM 2730 N N . ALA B 1 22 ? 7.848 6.953 -7.879 1 28.27 22 ALA B N 1
ATOM 2731 C CA . ALA B 1 22 ? 8.203 6.707 -9.273 1 28.27 22 ALA B CA 1
ATOM 2732 C C . ALA B 1 22 ? 6.98 6.277 -10.078 1 28.27 22 ALA B C 1
ATOM 2734 O O . ALA B 1 22 ? 6.816 6.68 -11.234 1 28.27 22 ALA B O 1
ATOM 2735 N N . ALA B 1 23 ? 6.133 5.469 -9.562 1 29.38 23 ALA B N 1
ATOM 2736 C CA . ALA B 1 23 ? 4.906 5.105 -10.266 1 29.38 23 ALA B CA 1
ATOM 2737 C C . ALA B 1 23 ? 4.047 6.34 -10.547 1 29.38 23 ALA B C 1
ATOM 2739 O O . ALA B 1 23 ? 3.342 6.398 -11.555 1 29.38 23 ALA B O 1
ATOM 2740 N N . LEU B 1 24 ? 4.07 7.305 -9.672 1 28.59 24 LEU B N 1
ATOM 2741 C CA . LEU B 1 24 ? 3.295 8.531 -9.844 1 28.59 24 LEU B CA 1
ATOM 2742 C C . LEU B 1 24 ? 3.828 9.359 -11.008 1 28.59 24 LEU B C 1
ATOM 2744 O O . LEU B 1 24 ? 3.053 9.984 -11.734 1 28.59 24 LEU B O 1
ATOM 2748 N N . VAL B 1 25 ? 5.102 9.586 -11.188 1 27.34 25 VAL B N 1
ATOM 2749 C CA . VAL B 1 25 ? 5.617 10.484 -12.211 1 27.34 25 VAL B CA 1
ATOM 2750 C C . VAL B 1 25 ? 5.473 9.836 -13.586 1 27.34 25 VAL B C 1
ATOM 2752 O O . VAL B 1 25 ? 5.238 10.523 -14.586 1 27.34 25 VAL B O 1
ATOM 2755 N N . LEU B 1 26 ? 5.77 8.57 -13.719 1 28.25 26 LEU B N 1
ATOM 2756 C CA . LEU B 1 26 ? 5.812 7.98 -15.055 1 28.25 26 LEU B CA 1
ATOM 2757 C C . LEU B 1 26 ? 4.41 7.68 -15.562 1 28.25 26 LEU B C 1
ATOM 2759 O O . LEU B 1 26 ? 4.246 7.082 -16.625 1 28.25 26 LEU B O 1
ATOM 2763 N N . ARG B 1 27 ? 3.445 7.648 -14.727 1 29.7 27 ARG B N 1
ATOM 2764 C CA . ARG B 1 27 ? 2.156 7.383 -15.359 1 29.7 27 ARG B CA 1
ATOM 2765 C C . ARG B 1 27 ? 1.778 8.5 -16.328 1 29.7 27 ARG B C 1
ATOM 2767 O O . ARG B 1 27 ? 1.688 9.664 -15.938 1 29.7 27 ARG B O 1
ATOM 2774 N N . THR B 1 28 ? 2.047 8.25 -17.578 1 28.72 28 THR B N 1
ATOM 2775 C CA . THR B 1 28 ? 1.329 9.039 -18.578 1 28.72 28 THR B CA 1
ATOM 2776 C C . THR B 1 28 ? -0.105 9.297 -18.125 1 28.72 28 THR B C 1
ATOM 2778 O O . THR B 1 28 ? -0.747 8.43 -17.531 1 28.72 28 THR B O 1
ATOM 2781 N N . PRO B 1 29 ? -0.441 10.484 -18.188 1 29.25 29 PRO B N 1
ATOM 2782 C CA . PRO B 1 29 ? -1.86 10.742 -17.938 1 29.25 29 PRO B CA 1
ATOM 2783 C C . PRO B 1 29 ? -2.766 9.625 -18.438 1 29.25 29 PRO B C 1
ATOM 2785 O O . PRO B 1 29 ? -2.621 9.172 -19.578 1 29.25 29 PRO B O 1
ATOM 2788 N N . PRO B 1 30 ? -3.039 8.594 -17.594 1 30.8 30 PRO B N 1
ATOM 2789 C CA . PRO B 1 30 ? -3.947 7.617 -18.188 1 30.8 30 PRO B CA 1
ATOM 2790 C C . PRO B 1 30 ? -4.91 8.242 -19.188 1 30.8 30 PRO B C 1
ATOM 2792 O O . PRO B 1 30 ? -5.344 9.383 -19.016 1 30.8 30 PRO B O 1
ATOM 2795 N N . ALA B 1 31 ? -4.797 7.906 -20.422 1 32.47 31 ALA B N 1
ATOM 2796 C CA . ALA B 1 31 ? -5.91 8.234 -21.297 1 32.47 31 ALA B CA 1
ATOM 2797 C C . ALA B 1 31 ? -7.25 8.008 -20.609 1 32.47 31 ALA B C 1
ATOM 2799 O O . ALA B 1 31 ? -7.352 7.172 -19.703 1 32.47 31 ALA B O 1
ATOM 2800 N N . GLU B 1 32 ? -8.133 8.945 -20.672 1 38.78 32 GLU B N 1
ATOM 2801 C CA . GLU B 1 32 ? -9.508 8.891 -20.172 1 38.78 32 GLU B CA 1
ATOM 2802 C C . GLU B 1 32 ? -10.094 7.492 -20.344 1 38.78 32 GLU B C 1
ATOM 2804 O O . GLU B 1 32 ? -10.203 6.992 -21.469 1 38.78 32 GLU B O 1
ATOM 2809 N N . PRO B 1 33 ? -9.844 6.594 -19.375 1 41.53 33 PRO B N 1
ATOM 2810 C CA . PRO B 1 33 ? -10.531 5.332 -19.672 1 41.53 33 PRO B CA 1
ATOM 2811 C C . PRO B 1 33 ? -11.961 5.539 -20.172 1 41.53 33 PRO B C 1
ATOM 2813 O O . PRO B 1 33 ? -12.578 6.559 -19.859 1 41.53 33 PRO B O 1
ATOM 2816 N N . PRO B 1 34 ? -12.359 4.891 -21.109 1 44.56 34 PRO B N 1
ATOM 2817 C CA . PRO B 1 34 ? -13.75 5.023 -21.531 1 44.56 34 PRO B CA 1
ATOM 2818 C C . PRO B 1 34 ? -14.734 4.906 -20.375 1 44.56 34 PRO B C 1
ATOM 2820 O O . PRO B 1 34 ? -14.438 4.254 -19.375 1 44.56 34 PRO B O 1
ATOM 2823 N N . PRO B 1 35 ? -15.727 5.832 -20.391 1 49.44 35 PRO B N 1
ATOM 2824 C CA . PRO B 1 35 ? -16.719 5.859 -19.328 1 49.44 35 PRO B CA 1
ATOM 2825 C C . PRO B 1 35 ? -17.312 4.477 -19.031 1 49.44 35 PRO B C 1
ATOM 2827 O O . PRO B 1 35 ? -17.594 3.713 -19.953 1 49.44 35 PRO B O 1
ATOM 2830 N N . LEU B 1 36 ? -16.938 3.852 -17.984 1 52.28 36 LEU B N 1
ATOM 2831 C CA . LEU B 1 36 ? -17.578 2.623 -17.516 1 52.28 36 LEU B CA 1
ATOM 2832 C C . LEU B 1 36 ? -19.094 2.809 -17.391 1 52.28 36 LEU B C 1
ATOM 2834 O O . LEU B 1 36 ? -19.562 3.932 -17.234 1 52.28 36 LEU B O 1
ATOM 2838 N N . PRO B 1 37 ? -19.875 1.784 -17.75 1 51.06 37 PRO B N 1
ATOM 2839 C CA . PRO B 1 37 ? -21.312 1.916 -17.438 1 51.06 37 PRO B CA 1
ATOM 2840 C C . PRO B 1 37 ? -21.547 2.316 -15.977 1 51.06 37 PRO B C 1
ATOM 2842 O O . PRO B 1 37 ? -20.938 1.75 -15.07 1 51.06 37 PRO B O 1
ATOM 2845 N N . ASP B 1 38 ? -22.219 3.49 -15.766 1 59.44 38 ASP B N 1
ATOM 2846 C CA . ASP B 1 38 ? -22.609 4.105 -14.5 1 59.44 38 ASP B CA 1
ATOM 2847 C C . ASP B 1 38 ? -21.422 4.832 -13.859 1 59.44 38 ASP B C 1
ATOM 2849 O O . ASP B 1 38 ? -21.203 4.727 -12.656 1 59.44 38 ASP B O 1
ATOM 2853 N N . ASP B 1 39 ? -20.688 5.281 -14.695 1 64.56 39 ASP B N 1
ATOM 2854 C CA . ASP B 1 39 ? -19.594 6.16 -14.312 1 64.56 39 ASP B CA 1
ATOM 2855 C C . ASP B 1 39 ? -20.078 7.277 -13.391 1 64.56 39 ASP B C 1
ATOM 2857 O O . ASP B 1 39 ? -20.922 8.086 -13.773 1 64.56 39 ASP B O 1
ATOM 2861 N N . ARG B 1 40 ? -19.891 7.059 -12.156 1 75.12 40 ARG B N 1
ATOM 2862 C CA . ARG B 1 40 ? -20.359 7.969 -11.117 1 75.12 40 ARG B CA 1
ATOM 2863 C C . ARG B 1 40 ? -19.516 9.234 -11.078 1 75.12 40 ARG B C 1
ATOM 2865 O O . ARG B 1 40 ? -19.719 10.094 -10.219 1 75.12 40 ARG B O 1
ATOM 2872 N N . ARG B 1 41 ? -18.766 9.352 -12.242 1 83.81 41 ARG B N 1
ATOM 2873 C CA . ARG B 1 41 ? -17.984 10.586 -12.344 1 83.81 41 ARG B CA 1
ATOM 2874 C C . ARG B 1 41 ? -18.812 11.703 -12.969 1 83.81 41 ARG B C 1
ATOM 2876 O O . ARG B 1 41 ? -19.5 11.484 -13.969 1 83.81 41 ARG B O 1
ATOM 2883 N N . ARG B 1 42 ? -18.828 12.781 -12.242 1 80.06 42 ARG B N 1
ATOM 2884 C CA . ARG B 1 42 ? -19.422 13.992 -12.805 1 80.06 42 ARG B CA 1
ATOM 2885 C C . ARG B 1 42 ? -18.391 14.758 -13.648 1 80.06 42 ARG B C 1
ATOM 2887 O O . ARG B 1 42 ? -17.344 15.141 -13.148 1 80.06 42 ARG B O 1
ATOM 2894 N N . ILE B 1 43 ? -18.75 14.961 -14.859 1 84.69 43 ILE B N 1
ATOM 2895 C CA . ILE B 1 43 ? -17.859 15.711 -15.742 1 84.69 43 ILE B CA 1
ATOM 2896 C C . ILE B 1 43 ? -18.031 17.203 -15.484 1 84.69 43 ILE B C 1
ATOM 2898 O O . ILE B 1 43 ? -19.156 17.703 -15.375 1 84.69 43 ILE B O 1
ATOM 2902 N N . LEU B 1 44 ? -16.891 17.781 -15.242 1 84.19 44 LEU B N 1
ATOM 2903 C CA . LEU B 1 44 ? -16.922 19.219 -14.953 1 84.19 44 LEU B CA 1
ATOM 2904 C C . LEU B 1 44 ? -16.703 20.031 -16.219 1 84.19 44 LEU B C 1
ATOM 2906 O O . LEU B 1 44 ? -15.844 19.688 -17.047 1 84.19 44 LEU B O 1
ATOM 2910 N N . THR B 1 45 ? -17.594 21 -16.328 1 82 45 THR B N 1
ATOM 2911 C CA . THR B 1 45 ? -17.5 21.938 -17.438 1 82 45 THR B CA 1
ATOM 2912 C C . THR B 1 45 ? -17.594 23.375 -16.953 1 82 45 THR B C 1
ATOM 2914 O O . THR B 1 45 ? -17.984 23.625 -15.812 1 82 45 THR B O 1
ATOM 2917 N N . GLY B 1 46 ? -17.047 24.328 -17.703 1 83 46 GLY B N 1
ATOM 2918 C CA . GLY B 1 46 ? -17.062 25.719 -17.328 1 83 46 GLY B CA 1
ATOM 2919 C C . GLY B 1 46 ? -15.781 26.188 -16.656 1 83 46 GLY B C 1
ATOM 2920 O O . GLY B 1 46 ? -14.703 26.078 -17.234 1 83 46 GLY B O 1
ATOM 2921 N N . GLN B 1 47 ? -15.992 26.469 -15.32 1 85.62 47 GLN B N 1
ATOM 2922 C CA . GLN B 1 47 ? -14.852 27 -14.586 1 85.62 47 GLN B CA 1
ATOM 2923 C C . GLN B 1 47 ? -13.781 25.938 -14.367 1 85.62 47 GLN B C 1
ATOM 2925 O O . GLN B 1 47 ? -12.609 26.25 -14.164 1 85.62 47 GLN B O 1
ATOM 2930 N N . PHE B 1 48 ? -14.328 24.734 -14.406 1 87.69 48 PHE B N 1
ATOM 2931 C CA . PHE B 1 48 ? -13.422 23.609 -14.219 1 87.69 48 PHE B CA 1
ATOM 2932 C C . PHE B 1 48 ? -13.562 22.625 -15.367 1 87.69 48 PHE B C 1
ATOM 2934 O O . PHE B 1 48 ? -14.625 22.516 -15.992 1 87.69 48 PHE B O 1
ATOM 2941 N N . ARG B 1 49 ? -12.414 22.016 -15.703 1 91.69 49 ARG B N 1
ATOM 2942 C CA . ARG B 1 49 ? -12.398 20.891 -16.641 1 91.69 49 ARG B CA 1
ATOM 2943 C C . ARG B 1 49 ? -11.883 19.625 -15.969 1 91.69 49 ARG B C 1
ATOM 2945 O O . ARG B 1 49 ? -10.953 19.672 -15.156 1 91.69 49 ARG B O 1
ATOM 2952 N N . GLY B 1 50 ? -12.492 18.531 -16.266 1 92.12 50 GLY B N 1
ATOM 2953 C CA . GLY B 1 50 ? -12.117 17.25 -15.672 1 92.12 50 GLY B CA 1
ATOM 2954 C C . GLY B 1 50 ? -13.305 16.5 -15.086 1 92.12 50 GLY B C 1
ATOM 2955 O O . GLY B 1 50 ? -14.375 16.469 -15.688 1 92.12 50 GLY B O 1
ATOM 2956 N N . TRP B 1 51 ? -13.07 15.867 -14 1 89.81 51 TRP B N 1
ATOM 2957 C CA . TRP B 1 51 ? -14.164 15.094 -13.414 1 89.81 51 TRP B CA 1
ATOM 2958 C C . TRP B 1 51 ? -14.047 15.047 -11.898 1 89.81 51 TRP B C 1
ATOM 2960 O O . TRP B 1 51 ? -12.977 15.336 -11.344 1 89.81 51 TRP B O 1
ATOM 2970 N N . LEU B 1 52 ? -15.18 14.836 -11.273 1 90.06 52 LEU B N 1
ATOM 2971 C CA . LEU B 1 52 ? -15.297 14.703 -9.828 1 90.06 52 LEU B CA 1
ATOM 2972 C C . LEU B 1 52 ? -16.234 13.562 -9.461 1 90.06 52 LEU B C 1
ATOM 2974 O O . LEU B 1 52 ? -17.281 13.375 -10.102 1 90.06 52 LEU B O 1
ATOM 2978 N N . TRP B 1 53 ? -15.797 12.758 -8.602 1 92 53 TRP B N 1
ATOM 2979 C CA . TRP B 1 53 ? -16.672 11.766 -7.98 1 92 53 TRP B CA 1
ATOM 2980 C C . TRP B 1 53 ? -16.812 12.031 -6.484 1 92 53 TRP B C 1
ATOM 2982 O O . TRP B 1 53 ? -15.844 12.391 -5.812 1 92 53 TRP B O 1
ATOM 2992 N N . MET B 1 54 ? -17.984 11.961 -5.961 1 91.94 54 MET B N 1
ATOM 2993 C CA . MET B 1 54 ? -18.281 12.07 -4.535 1 91.94 54 MET B CA 1
ATOM 2994 C C . MET B 1 54 ? -19.484 11.211 -4.164 1 91.94 54 MET B C 1
ATOM 2996 O O . MET B 1 54 ? -20.5 11.234 -4.855 1 91.94 54 MET B O 1
ATOM 3000 N N . ASP B 1 55 ? -19.344 10.414 -3.146 1 91.5 55 ASP B N 1
ATOM 3001 C CA . ASP B 1 55 ? -20.438 9.539 -2.734 1 91.5 55 ASP B CA 1
ATOM 3002 C C . ASP B 1 55 ? -20.328 9.18 -1.254 1 91.5 55 ASP B C 1
ATOM 3004 O O . ASP B 1 55 ? -19.219 9.102 -0.711 1 91.5 55 ASP B O 1
ATOM 3008 N N . GLU B 1 56 ? -21.453 9.039 -0.583 1 93.19 56 GLU B N 1
ATOM 3009 C CA . GLU B 1 56 ? -21.484 8.484 0.768 1 93.19 56 GLU B CA 1
ATOM 3010 C C . GLU B 1 56 ? -21.422 6.961 0.742 1 93.19 56 GLU B C 1
ATOM 3012 O O . GLU B 1 56 ? -22.438 6.301 0.476 1 93.19 56 GLU B O 1
ATOM 3017 N N . VAL B 1 57 ? -20.281 6.426 1.071 1 92.38 57 VAL B N 1
ATOM 3018 C CA . VAL B 1 57 ? -20.062 4.992 0.904 1 92.38 57 VAL B CA 1
ATOM 3019 C C . VAL B 1 57 ? -20.609 4.242 2.119 1 92.38 57 VAL B C 1
ATOM 3021 O O . VAL B 1 57 ? -20.891 3.045 2.039 1 92.38 57 VAL B O 1
ATOM 3024 N N . GLN B 1 58 ? -20.578 4.867 3.271 1 90.38 58 GLN B N 1
ATOM 3025 C CA . GLN B 1 58 ? -21.203 4.477 4.527 1 90.38 58 GLN B CA 1
ATOM 3026 C C . GLN B 1 58 ? -21.875 5.676 5.203 1 90.38 58 GLN B C 1
ATOM 3028 O O . GLN B 1 58 ? -21.484 6.82 4.957 1 90.38 58 GLN B O 1
ATOM 3033 N N . PRO B 1 59 ? -22.922 5.332 6.012 1 89.94 59 PRO B N 1
ATOM 3034 C CA . PRO B 1 59 ? -23.5 6.473 6.719 1 89.94 59 PRO B CA 1
ATOM 3035 C C . PRO B 1 59 ? -22.469 7.312 7.449 1 89.94 59 PRO B C 1
ATOM 3037 O O . PRO B 1 59 ? -21.766 6.805 8.328 1 89.94 59 PRO B O 1
ATOM 3040 N N . GLY B 1 60 ? -22.312 8.547 6.988 1 92.12 60 GLY B N 1
ATOM 3041 C CA . GLY B 1 60 ? -21.406 9.469 7.641 1 92.12 60 GLY B CA 1
ATOM 3042 C C . GLY B 1 60 ? -20 9.438 7.066 1 92.12 60 GLY B C 1
ATOM 3043 O O . GLY B 1 60 ? -19.109 10.156 7.535 1 92.12 60 GLY B O 1
ATOM 3044 N N . LEU B 1 61 ? -19.734 8.547 6.125 1 95.44 61 LEU B N 1
ATOM 3045 C CA . LEU B 1 61 ? -18.438 8.453 5.469 1 95.44 61 LEU B CA 1
ATOM 3046 C C . LEU B 1 61 ? -18.562 8.758 3.98 1 95.44 61 LEU B C 1
ATOM 3048 O O . LEU B 1 61 ? -19.141 7.973 3.229 1 95.44 61 LEU B O 1
ATOM 3052 N N . VAL B 1 62 ? -17.969 9.859 3.594 1 94.69 62 VAL B N 1
ATOM 3053 C CA . VAL B 1 62 ? -18.047 10.297 2.205 1 94.69 62 VAL B CA 1
ATOM 3054 C C . VAL B 1 62 ? -16.672 10.203 1.555 1 94.69 62 VAL B C 1
ATOM 3056 O O . VAL B 1 62 ? -15.664 10.594 2.152 1 94.69 62 VAL B O 1
ATOM 3059 N N . GLY B 1 63 ? -16.578 9.57 0.44 1 95.81 63 GLY B N 1
ATOM 3060 C CA . GLY B 1 63 ? -15.367 9.547 -0.366 1 95.81 63 GLY B CA 1
ATOM 3061 C C . GLY B 1 63 ? -15.453 10.445 -1.59 1 95.81 63 GLY B C 1
ATOM 3062 O O . GLY B 1 63 ? -16.531 10.688 -2.113 1 95.81 63 GLY B O 1
ATOM 3063 N N . SER B 1 64 ? -14.344 10.922 -2.012 1 94.12 64 SER B N 1
ATOM 3064 C CA . SER B 1 64 ? -14.289 11.734 -3.225 1 94.12 64 SER B CA 1
ATOM 3065 C C . SER B 1 64 ? -12.984 11.516 -3.979 1 94.12 64 SER B C 1
ATOM 3067 O O . SER B 1 64 ? -11.977 11.109 -3.391 1 94.12 64 SER B O 1
ATOM 3069 N N . ALA B 1 65 ? -13 11.68 -5.219 1 95.06 65 ALA B N 1
ATOM 3070 C CA . ALA B 1 65 ? -11.859 11.672 -6.133 1 95.06 65 ALA B CA 1
ATOM 3071 C C . ALA B 1 65 ? -12.07 12.656 -7.277 1 95.06 65 ALA B C 1
ATOM 3073 O O . ALA B 1 65 ? -13.195 12.836 -7.754 1 95.06 65 ALA B O 1
ATOM 3074 N N . SER B 1 66 ? -10.969 13.305 -7.672 1 91.81 66 SER B N 1
ATOM 3075 C CA . SER B 1 66 ? -11.141 14.273 -8.75 1 91.81 66 SER B CA 1
ATOM 3076 C C . SER B 1 66 ? -9.844 14.445 -9.547 1 91.81 66 SER B C 1
ATOM 3078 O O . SER B 1 66 ? -8.75 14.227 -9.016 1 91.81 66 SER B O 1
ATOM 3080 N N . ASP B 1 67 ? -9.945 14.625 -10.75 1 92.94 67 ASP B N 1
ATOM 3081 C CA . ASP B 1 67 ? -8.953 15.172 -11.672 1 92.94 67 ASP B CA 1
ATOM 3082 C C . ASP B 1 67 ? -9.484 16.422 -12.375 1 92.94 67 ASP B C 1
ATOM 3084 O O . ASP B 1 67 ? -10.273 16.328 -13.312 1 92.94 67 ASP B O 1
ATOM 3088 N N . MET B 1 68 ? -9.031 17.609 -11.852 1 89.69 68 MET B N 1
ATOM 3089 C CA . MET B 1 68 ? -9.68 18.812 -12.344 1 89.69 68 MET B CA 1
ATOM 3090 C C . MET B 1 68 ? -8.648 19.906 -12.617 1 89.69 68 MET B C 1
ATOM 3092 O O . MET B 1 68 ? -7.621 19.984 -11.945 1 89.69 68 MET B O 1
ATOM 3096 N N . GLU B 1 69 ? -8.938 20.625 -13.57 1 92.94 69 GLU B N 1
ATOM 3097 C CA . GLU B 1 69 ? -8.156 21.797 -13.953 1 92.94 69 GLU B CA 1
ATOM 3098 C C . GLU B 1 69 ? -9.008 23.062 -13.891 1 92.94 69 GLU B C 1
ATOM 3100 O O . GLU B 1 69 ? -10.156 23.078 -14.336 1 92.94 69 GLU B O 1
ATOM 3105 N N . SER B 1 70 ? -8.406 24.125 -13.289 1 91.06 70 SER B N 1
ATOM 3106 C CA . SER B 1 70 ? -9.094 25.406 -13.281 1 91.06 70 SER B CA 1
ATOM 3107 C C . SER B 1 70 ? -8.875 26.172 -14.586 1 91.06 70 SER B C 1
ATOM 3109 O O . SER B 1 70 ? -7.738 26.5 -14.938 1 91.06 70 SER B O 1
ATOM 3111 N N . VAL B 1 71 ? -10 26.484 -15.273 1 90.94 71 VAL B N 1
ATOM 3112 C CA . VAL B 1 71 ? -9.914 27.172 -16.562 1 90.94 71 VAL B CA 1
ATOM 3113 C C . VAL B 1 71 ? -9.602 28.641 -16.344 1 90.94 71 VAL B C 1
ATOM 3115 O O . VAL B 1 71 ? -8.938 29.281 -17.156 1 90.94 71 VAL B O 1
ATOM 3118 N N . SER B 1 72 ? -10.055 29.203 -15.266 1 89.88 72 SER B N 1
ATOM 3119 C CA . SER B 1 72 ? -9.836 30.578 -14.859 1 89.88 72 SER B CA 1
ATOM 3120 C C . SER B 1 72 ? -9.523 30.688 -13.367 1 89.88 72 SER B C 1
ATOM 3122 O O . SER B 1 72 ? -9.688 29.703 -12.633 1 89.88 72 SER B O 1
ATOM 3124 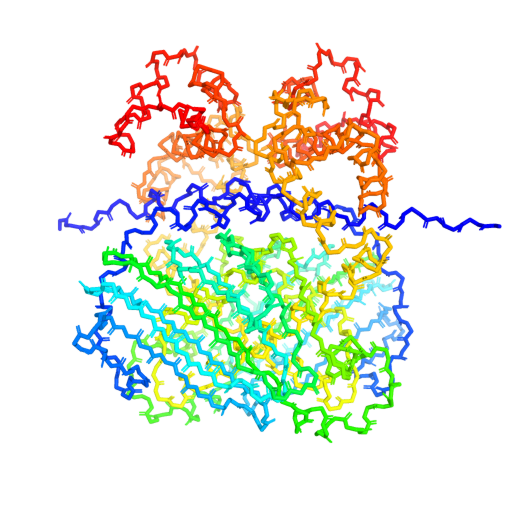N N . ASP B 1 73 ? -8.984 31.812 -13.039 1 91.81 73 ASP B N 1
ATOM 3125 C CA . ASP B 1 73 ? -8.836 32.031 -11.609 1 91.81 73 ASP B CA 1
ATOM 3126 C C . ASP B 1 73 ? -10.18 31.859 -10.891 1 91.81 73 ASP B C 1
ATOM 3128 O O . ASP B 1 73 ? -11.219 32.281 -11.406 1 91.81 73 ASP B O 1
ATOM 3132 N N . ALA B 1 74 ? -10.102 31.125 -9.836 1 85.38 74 ALA B N 1
ATOM 3133 C CA . ALA B 1 74 ? -11.352 30.859 -9.125 1 85.38 74 ALA B CA 1
ATOM 3134 C C . ALA B 1 74 ? -11.148 30.938 -7.617 1 85.38 74 ALA B C 1
ATOM 3136 O O . ALA B 1 74 ? -10.086 30.562 -7.109 1 85.38 74 ALA B O 1
ATOM 3137 N N . THR B 1 75 ? -12.117 31.547 -6.961 1 86.88 75 THR B N 1
ATOM 3138 C CA . THR B 1 75 ? -12.203 31.516 -5.504 1 86.88 75 THR B CA 1
ATOM 3139 C C . THR B 1 75 ? -13.492 30.812 -5.055 1 86.88 75 THR B C 1
ATOM 3141 O O . THR B 1 75 ? -14.594 31.297 -5.344 1 86.88 75 THR B O 1
ATOM 3144 N N . ILE B 1 76 ? -13.328 29.703 -4.398 1 84.31 76 ILE B N 1
ATOM 3145 C CA . ILE B 1 76 ? -14.477 28.922 -3.932 1 84.31 76 ILE B CA 1
ATOM 3146 C C . ILE B 1 76 ? -14.586 29.031 -2.412 1 84.31 76 ILE B C 1
ATOM 3148 O O . ILE B 1 76 ? -13.648 28.703 -1.688 1 84.31 76 ILE B O 1
ATOM 3152 N N . ALA B 1 77 ? -15.727 29.594 -2.004 1 86.62 77 ALA B N 1
ATOM 3153 C CA . ALA B 1 77 ? -16.016 29.672 -0.574 1 86.62 77 ALA B CA 1
ATOM 3154 C C . ALA B 1 77 ? -17.156 28.719 -0.193 1 86.62 77 ALA B C 1
ATOM 3156 O O . ALA B 1 77 ? -18.172 28.656 -0.88 1 86.62 77 ALA B O 1
ATOM 3157 N N . GLN B 1 78 ? -16.875 27.906 0.806 1 85.62 78 GLN B N 1
ATOM 3158 C CA . GLN B 1 78 ? -17.906 26.953 1.245 1 85.62 78 GLN B CA 1
ATOM 3159 C C . GLN B 1 78 ? -17.828 26.734 2.754 1 85.62 78 GLN B C 1
ATOM 3161 O O . GLN B 1 78 ? -16.766 26.859 3.355 1 85.62 78 GLN B O 1
ATOM 3166 N N . THR B 1 79 ? -19.031 26.531 3.32 1 90.62 79 THR B N 1
ATOM 3167 C CA . THR B 1 79 ? -19.078 26.156 4.727 1 90.62 79 THR B CA 1
ATOM 3168 C C . THR B 1 79 ? -18.969 24.641 4.883 1 90.62 79 THR B C 1
ATOM 3170 O O . THR B 1 79 ? -19.719 23.875 4.273 1 90.62 79 THR B O 1
ATOM 3173 N N . ILE B 1 80 ? -17.953 24.281 5.59 1 90.81 80 ILE B N 1
ATOM 3174 C CA . ILE B 1 80 ? -17.766 22.875 5.887 1 90.81 80 ILE B CA 1
ATOM 3175 C C . ILE B 1 80 ? -18.328 22.547 7.262 1 90.81 80 ILE B C 1
ATOM 3177 O O . ILE B 1 80 ? -17.969 23.188 8.258 1 90.81 80 ILE B O 1
ATOM 3181 N N . ASP B 1 81 ? -19.266 21.594 7.328 1 91.94 81 ASP B N 1
ATOM 3182 C CA . ASP B 1 81 ? -19.906 21.203 8.57 1 91.94 81 ASP B CA 1
ATOM 3183 C C . ASP B 1 81 ? -18.953 20.438 9.477 1 91.94 81 ASP B C 1
ATOM 3185 O O . ASP B 1 81 ? -17.844 20.094 9.062 1 91.94 81 ASP B O 1
ATOM 3189 N N . ARG B 1 82 ? -19.438 20.281 10.75 1 95.81 82 ARG B N 1
ATOM 3190 C CA . ARG B 1 82 ? -18.656 19.5 11.711 1 95.81 82 ARG B CA 1
ATOM 3191 C C . ARG B 1 82 ? -18.297 18.125 11.141 1 95.81 82 ARG B C 1
ATOM 3193 O O . ARG B 1 82 ? -19.172 17.312 10.867 1 95.81 82 ARG B O 1
ATOM 3200 N N . SER B 1 83 ? -16.969 17.906 10.945 1 95.62 83 SER B N 1
ATOM 3201 C CA . SER B 1 83 ? -16.484 16.688 10.297 1 95.62 83 SER B CA 1
ATOM 3202 C C . SER B 1 83 ? -14.953 16.609 10.359 1 95.62 83 SER B C 1
ATOM 3204 O O . SER B 1 83 ? -14.297 17.547 10.789 1 95.62 83 SER B O 1
ATOM 3206 N N . VAL B 1 84 ? -14.438 15.477 10.086 1 96.38 84 VAL B N 1
ATOM 3207 C CA . VAL B 1 84 ? -13.008 15.281 9.836 1 96.38 84 VAL B CA 1
ATOM 3208 C C . VAL B 1 84 ? -12.773 15.023 8.352 1 96.38 84 VAL B C 1
ATOM 3210 O O . VAL B 1 84 ? -13.391 14.125 7.762 1 96.38 84 VAL B O 1
ATOM 3213 N N . MET B 1 85 ? -11.914 15.789 7.793 1 95.94 85 MET B N 1
ATOM 3214 C CA . MET B 1 85 ? -11.609 15.641 6.375 1 95.94 85 MET B CA 1
ATOM 3215 C C . MET B 1 85 ? -10.172 15.164 6.172 1 95.94 85 MET B C 1
ATOM 3217 O O . MET B 1 85 ? -9.258 15.625 6.855 1 95.94 85 MET B O 1
ATOM 3221 N N . VAL B 1 86 ? -9.992 14.211 5.301 1 96.56 86 VAL B N 1
ATOM 3222 C CA . VAL B 1 86 ? -8.68 13.734 4.863 1 96.56 86 VAL B CA 1
ATOM 3223 C C . VAL B 1 86 ? -8.492 14.016 3.375 1 96.56 86 VAL B C 1
ATOM 3225 O O . VAL B 1 86 ? -9.336 13.633 2.557 1 96.56 86 VAL B O 1
ATOM 3228 N N . ALA B 1 87 ? -7.441 14.672 3.059 1 95 87 ALA B N 1
ATOM 3229 C CA . ALA B 1 87 ? -7.168 14.984 1.658 1 95 87 ALA B CA 1
ATOM 3230 C C . ALA B 1 87 ? -5.789 14.477 1.242 1 95 87 ALA B C 1
ATOM 3232 O O . ALA B 1 87 ? -4.824 14.594 2.004 1 95 87 ALA B O 1
ATOM 3233 N N . VAL B 1 88 ? -5.703 13.883 0.099 1 94.69 88 VAL B N 1
ATOM 3234 C CA . VAL B 1 88 ? -4.449 13.43 -0.494 1 94.69 88 VAL B CA 1
ATOM 3235 C C . VAL B 1 88 ? -4.293 14.023 -1.892 1 94.69 88 VAL B C 1
ATOM 3237 O O . VAL B 1 88 ? -5.113 13.773 -2.777 1 94.69 88 VAL B O 1
ATOM 3240 N N . LEU B 1 89 ? -3.277 14.844 -2.066 1 92.38 89 LEU B N 1
ATOM 3241 C CA . LEU B 1 89 ? -2.926 15.336 -3.396 1 92.38 89 LEU B CA 1
ATOM 3242 C C . LEU B 1 89 ? -1.972 14.367 -4.094 1 92.38 89 LEU B C 1
ATOM 3244 O O . LEU B 1 89 ? -0.858 14.141 -3.617 1 92.38 89 LEU B O 1
ATOM 3248 N N . LEU B 1 90 ? -2.412 13.828 -5.141 1 90.56 90 LEU B N 1
ATOM 3249 C CA . LEU B 1 90 ? -1.611 12.82 -5.828 1 90.56 90 LEU B CA 1
ATOM 3250 C C . LEU B 1 90 ? -0.739 13.461 -6.902 1 90.56 90 LEU B C 1
ATOM 3252 O O . LEU B 1 90 ? 0.395 13.031 -7.125 1 90.56 90 LEU B O 1
ATOM 3256 N N . GLN B 1 91 ? -1.323 14.438 -7.582 1 89.19 91 GLN B N 1
ATOM 3257 C CA . GLN B 1 91 ? -0.609 15.109 -8.664 1 89.19 91 GLN B CA 1
ATOM 3258 C C . GLN B 1 91 ? -1.026 16.578 -8.766 1 89.19 91 GLN B C 1
ATOM 3260 O O . GLN B 1 91 ? -2.18 16.922 -8.5 1 89.19 91 GLN B O 1
ATOM 3265 N N . GLY B 1 92 ? -0.047 17.375 -9.133 1 89.81 92 GLY B N 1
ATOM 3266 C CA . GLY B 1 92 ? -0.351 18.75 -9.453 1 89.81 92 GLY B CA 1
ATOM 3267 C C . GLY B 1 92 ? -0.525 19.625 -8.219 1 89.81 92 GLY B C 1
ATOM 3268 O O . GLY B 1 92 ? 0.25 19.531 -7.27 1 89.81 92 GLY B O 1
ATOM 3269 N N . ARG B 1 93 ? -1.431 20.562 -8.43 1 88.06 93 ARG B N 1
ATOM 3270 C CA . ARG B 1 93 ? -1.713 21.531 -7.383 1 88.06 93 ARG B CA 1
ATOM 3271 C C . ARG B 1 93 ? -3.211 21.625 -7.113 1 88.06 93 ARG B C 1
ATOM 3273 O O . ARG B 1 93 ? -4.023 21.266 -7.961 1 88.06 93 ARG B O 1
ATOM 3280 N N . THR B 1 94 ? -3.52 21.984 -5.953 1 82.19 94 THR B N 1
ATOM 3281 C CA . THR B 1 94 ? -4.93 22.078 -5.59 1 82.19 94 THR B CA 1
ATOM 3282 C C . THR B 1 94 ? -5.266 23.469 -5.055 1 82.19 94 THR B C 1
ATOM 3284 O O . THR B 1 94 ? -6.246 23.625 -4.324 1 82.19 94 THR B O 1
ATOM 3287 N N . GLY B 1 95 ? -4.426 24.438 -5.348 1 84.69 95 GLY B N 1
ATOM 3288 C CA . GLY B 1 95 ? -4.66 25.781 -4.855 1 84.69 95 GLY B CA 1
ATOM 3289 C C . GLY B 1 95 ? -4.375 25.938 -3.375 1 84.69 95 GLY B C 1
ATOM 3290 O O . GLY B 1 95 ? -3.816 25.031 -2.748 1 84.69 95 GLY B O 1
ATOM 3291 N N . SER B 1 96 ? -4.73 27.172 -2.914 1 87.94 96 SER B N 1
ATOM 3292 C CA . SER B 1 96 ? -4.574 27.484 -1.495 1 87.94 96 SER B CA 1
ATOM 3293 C C . SER B 1 96 ? -5.883 27.281 -0.741 1 87.94 96 SER B C 1
ATOM 3295 O O . SER B 1 96 ? -6.938 27.75 -1.187 1 87.94 96 SER B O 1
ATOM 3297 N N . PHE B 1 97 ? -5.797 26.5 0.313 1 89.19 97 PHE B N 1
ATOM 3298 C CA . PHE B 1 97 ? -6.969 26.203 1.131 1 89.19 97 PHE B CA 1
ATOM 3299 C C . PHE B 1 97 ? -6.777 26.719 2.553 1 89.19 97 PHE B C 1
ATOM 3301 O O . PHE B 1 97 ? -5.73 26.5 3.166 1 89.19 97 PHE B O 1
ATOM 3308 N N . ARG B 1 98 ? -7.781 27.469 3.047 1 90.88 98 ARG B N 1
ATOM 3309 C CA . ARG B 1 98 ? -7.691 27.969 4.414 1 90.88 98 ARG B CA 1
ATOM 3310 C C . ARG B 1 98 ? -9.078 28.203 5.008 1 90.88 98 ARG B C 1
ATOM 3312 O O . ARG B 1 98 ? -10.016 28.547 4.289 1 90.88 98 ARG B O 1
ATOM 3319 N N . PRO B 1 99 ? -9.227 27.891 6.371 1 89.94 99 PRO B N 1
ATOM 3320 C CA . PRO B 1 99 ? -10.414 28.406 7.051 1 89.94 99 PRO B CA 1
ATOM 3321 C C . PRO B 1 99 ? -10.453 29.922 7.102 1 89.94 99 PRO B C 1
ATOM 3323 O O . PRO B 1 99 ? -9.398 30.578 7.086 1 89.94 99 PRO B O 1
ATOM 3326 N N . GLU B 1 100 ? -11.703 30.406 7.133 1 83.12 100 GLU B N 1
ATOM 3327 C CA . GLU B 1 100 ? -11.805 31.859 7.215 1 83.12 100 GLU B CA 1
ATOM 3328 C C . GLU B 1 100 ? -11.117 32.406 8.469 1 83.12 100 GLU B C 1
ATOM 3330 O O . GLU B 1 100 ? -11.289 31.859 9.562 1 83.12 100 GLU B O 1
ATOM 3335 N N . ALA B 1 101 ? -10.203 33.25 8.438 1 79.88 101 ALA B N 1
ATOM 3336 C CA . ALA B 1 101 ? -9.438 33.906 9.5 1 79.88 101 ALA B CA 1
ATOM 3337 C C . ALA B 1 101 ? -8.297 33 9.977 1 79.88 101 ALA B C 1
ATOM 3339 O O . ALA B 1 101 ? -7.789 33.156 11.086 1 79.88 101 ALA B O 1
ATOM 3340 N N . GLY B 1 102 ? -8.188 31.891 9.258 1 85.81 102 GLY B N 1
ATOM 3341 C CA . GLY B 1 102 ? -7.113 30.984 9.648 1 85.81 102 GLY B CA 1
ATOM 3342 C C . GLY B 1 102 ? -5.949 30.984 8.672 1 85.81 102 GLY B C 1
ATOM 3343 O O . GLY B 1 102 ? -5.895 31.828 7.77 1 85.81 102 GLY B O 1
ATOM 3344 N N . GLU B 1 103 ? -5.062 30.141 8.961 1 87 103 GLU B N 1
ATOM 3345 C CA . GLU B 1 103 ? -3.871 30.031 8.117 1 87 103 GLU B CA 1
ATOM 3346 C C . GLU B 1 103 ? -4.078 29.047 6.98 1 87 103 GLU B C 1
ATOM 3348 O O . GLU B 1 103 ? -4.922 28.141 7.074 1 87 103 GLU B O 1
ATOM 3353 N N . GLU B 1 104 ? -3.291 29.328 5.961 1 89.56 104 GLU B N 1
ATOM 3354 C CA . GLU B 1 104 ? -3.307 28.422 4.828 1 89.56 104 GLU B CA 1
ATOM 3355 C C . GLU B 1 104 ? -2.791 27.031 5.227 1 89.56 104 GLU B C 1
ATOM 3357 O O . GLU B 1 104 ? -1.819 26.922 5.977 1 89.56 104 GLU B O 1
ATOM 3362 N N . LEU B 1 105 ? -3.492 26.078 4.738 1 87.38 105 LEU B N 1
ATOM 3363 C CA . LEU B 1 105 ? -3.064 24.703 4.969 1 87.38 105 LEU B CA 1
ATOM 3364 C C . LEU B 1 105 ? -2.311 24.156 3.76 1 87.38 105 LEU B C 1
ATOM 3366 O O . LEU B 1 105 ? -2.871 24.062 2.666 1 87.38 105 LEU B O 1
ATOM 3370 N N . PRO B 1 106 ? -1.105 23.891 3.926 1 81.62 106 PRO B N 1
ATOM 3371 C CA . PRO B 1 106 ? -0.319 23.391 2.795 1 81.62 106 PRO B CA 1
ATOM 3372 C C . PRO B 1 106 ? -0.806 22.031 2.289 1 81.62 106 PRO B C 1
ATOM 3374 O O . PRO B 1 106 ? -1.318 21.234 3.07 1 81.62 106 PRO B O 1
ATOM 3377 N N . ALA B 1 107 ? -0.719 21.859 0.987 1 83 107 ALA B N 1
ATOM 3378 C CA . ALA B 1 107 ? -0.959 20.562 0.354 1 83 107 ALA B CA 1
ATOM 3379 C C . ALA B 1 107 ? 0.306 20.047 -0.319 1 83 107 ALA B C 1
ATOM 3381 O O . ALA B 1 107 ? 0.852 20.688 -1.217 1 83 107 ALA B O 1
ATOM 3382 N N . GLU B 1 108 ? 0.786 19.031 0.213 1 82.19 108 GLU B N 1
ATOM 3383 C CA . GLU B 1 108 ? 1.972 18.406 -0.367 1 82.19 108 GLU B CA 1
ATOM 3384 C C . GLU B 1 108 ? 1.616 17.109 -1.092 1 82.19 108 GLU B C 1
ATOM 3386 O O . GLU B 1 108 ? 0.85 16.297 -0.575 1 82.19 108 GLU B O 1
ATOM 3391 N N . GLN B 1 109 ? 2.182 17.031 -2.283 1 81.81 109 GLN B N 1
ATOM 3392 C CA . GLN B 1 109 ? 1.91 15.836 -3.066 1 81.81 109 GLN B CA 1
ATOM 3393 C C . GLN B 1 109 ? 2.344 14.578 -2.316 1 81.81 109 GLN B C 1
ATOM 3395 O O . GLN B 1 109 ? 3.445 14.531 -1.768 1 81.81 109 GLN B O 1
ATOM 3400 N N . GLY B 1 110 ? 1.408 13.672 -2.27 1 78.75 110 GLY B N 1
ATOM 3401 C CA . GLY B 1 110 ? 1.73 12.375 -1.699 1 78.75 110 GLY B CA 1
ATOM 3402 C C . GLY B 1 110 ? 1.536 12.32 -0.196 1 78.75 110 GLY B C 1
ATOM 3403 O O . GLY B 1 110 ? 1.682 11.258 0.414 1 78.75 110 GLY B O 1
ATOM 3404 N N . ARG B 1 111 ? 1.261 13.406 0.406 1 85.56 111 ARG B N 1
ATOM 3405 C CA . ARG B 1 111 ? 1.02 13.43 1.845 1 85.56 111 ARG B CA 1
ATOM 3406 C C . ARG B 1 111 ? -0.429 13.797 2.15 1 85.56 111 ARG B C 1
ATOM 3408 O O . ARG B 1 111 ? -0.979 14.727 1.564 1 85.56 111 ARG B O 1
ATOM 3415 N N . ALA B 1 112 ? -0.929 13.023 3.031 1 92.62 112 ALA B N 1
ATOM 3416 C CA . ALA B 1 112 ? -2.307 13.297 3.43 1 92.62 112 ALA B CA 1
ATOM 3417 C C . ALA B 1 112 ? -2.361 14.414 4.473 1 92.62 112 ALA B C 1
ATOM 3419 O O . ALA B 1 112 ? -1.462 14.531 5.309 1 92.62 112 ALA B O 1
ATOM 3420 N N . ARG B 1 113 ? -3.328 15.219 4.375 1 93.44 113 ARG B N 1
ATOM 3421 C CA . ARG B 1 113 ? -3.648 16.203 5.402 1 93.44 113 ARG B CA 1
ATOM 3422 C C . ARG B 1 113 ? -4.996 15.898 6.047 1 93.44 113 ARG B C 1
ATOM 3424 O O . ARG B 1 113 ? -5.984 15.656 5.352 1 93.44 113 ARG B O 1
ATOM 3431 N N . VAL B 1 114 ? -4.961 15.844 7.352 1 94.94 114 VAL B N 1
ATOM 3432 C CA . VAL B 1 114 ? -6.184 15.625 8.117 1 94.94 114 VAL B CA 1
ATOM 3433 C C . VAL B 1 114 ? -6.629 16.922 8.773 1 94.94 114 VAL B C 1
ATOM 3435 O O . VAL B 1 114 ? -5.844 17.578 9.477 1 94.94 114 VAL B O 1
ATOM 3438 N N . THR B 1 115 ? -7.871 17.328 8.547 1 94.12 115 THR B N 1
ATOM 3439 C CA . THR B 1 115 ? -8.43 18.547 9.125 1 94.12 115 THR B CA 1
ATOM 3440 C C . THR B 1 115 ? -9.695 18.234 9.922 1 94.12 115 THR B C 1
ATOM 3442 O O . THR B 1 115 ? -10.633 17.641 9.398 1 94.12 115 THR B O 1
ATOM 3445 N N . GLY B 1 116 ? -9.688 18.578 11.195 1 95 116 GLY B N 1
ATOM 3446 C CA . GLY B 1 116 ? -10.852 18.438 12.047 1 95 116 GLY B CA 1
ATOM 3447 C C . GLY B 1 116 ? -11.641 19.734 12.203 1 95 116 GLY B C 1
ATOM 3448 O O . GLY B 1 116 ? -11.109 20.734 12.672 1 95 116 GLY B O 1
ATOM 3449 N N . PHE B 1 117 ? -12.852 19.672 11.719 1 94.44 117 PHE B N 1
ATOM 3450 C CA . PHE B 1 117 ? -13.805 20.766 11.93 1 94.44 117 PHE B CA 1
ATOM 3451 C C . PHE B 1 117 ? -14.734 20.438 13.094 1 94.44 117 PHE B C 1
ATOM 3453 O O . PHE B 1 117 ? -15.711 19.703 12.938 1 94.44 117 PHE B O 1
ATOM 3460 N N . GLY B 1 118 ? -14.438 21.016 14.25 1 95.12 118 GLY B N 1
ATOM 3461 C CA . GLY B 1 118 ? -15.266 20.766 15.422 1 95.12 118 GLY B CA 1
ATOM 3462 C C . GLY B 1 118 ? -16.609 21.453 15.352 1 95.12 118 GLY B C 1
ATOM 3463 O O . GLY B 1 118 ? -17.531 21.109 16.094 1 95.12 118 GLY B O 1
ATOM 3464 N N . GLU B 1 119 ? -16.75 22.438 14.562 1 93.62 119 GLU B N 1
ATOM 3465 C CA . GLU B 1 119 ? -17.969 23.172 14.242 1 93.62 119 GLU B CA 1
ATOM 3466 C C . GLU B 1 119 ? -17.953 23.641 12.789 1 93.62 119 GLU B C 1
ATOM 3468 O O . GLU B 1 119 ? -16.906 23.609 12.125 1 93.62 119 GLU B O 1
ATOM 3473 N N . ALA B 1 120 ? -19.141 24 12.336 1 92.19 120 ALA B N 1
ATOM 3474 C CA . ALA B 1 120 ? -19.234 24.516 10.969 1 92.19 120 ALA B CA 1
ATOM 3475 C C . ALA B 1 120 ? -18.281 25.703 10.773 1 92.19 120 ALA B C 1
ATOM 3477 O O . ALA B 1 120 ? -18.172 26.562 11.641 1 92.19 120 ALA B O 1
ATOM 3478 N N . ARG B 1 121 ? -17.547 25.625 9.703 1 91.62 121 ARG B N 1
ATOM 3479 C CA . ARG B 1 121 ? -16.562 26.688 9.438 1 91.62 121 ARG B CA 1
ATOM 3480 C C . ARG B 1 121 ? -16.547 27.047 7.957 1 91.62 121 ARG B C 1
ATOM 3482 O O . ARG B 1 121 ? -16.562 26.172 7.094 1 91.62 121 ARG B O 1
ATOM 3489 N N . ARG B 1 122 ? -16.516 28.344 7.758 1 91.19 122 ARG B N 1
ATOM 3490 C CA . ARG B 1 122 ? -16.375 28.812 6.383 1 91.19 122 ARG B CA 1
ATOM 3491 C C . ARG B 1 122 ? -14.922 28.719 5.918 1 91.19 122 ARG B C 1
ATOM 3493 O O . ARG B 1 122 ? -14.016 29.188 6.609 1 91.19 122 ARG B O 1
ATOM 3500 N N . CYS B 1 123 ? -14.727 28.031 4.773 1 91.12 123 CYS B N 1
ATOM 3501 C CA . CYS B 1 123 ? -13.391 27.844 4.211 1 91.12 123 CYS B CA 1
ATOM 3502 C C . CYS B 1 123 ? -13.328 28.391 2.787 1 91.12 123 CYS B C 1
ATOM 3504 O O . CYS B 1 123 ? -14.352 28.5 2.111 1 91.12 123 CYS B O 1
ATOM 3506 N N . VAL B 1 124 ? -12.094 28.766 2.443 1 89.06 124 VAL B N 1
ATOM 3507 C CA . VAL B 1 124 ? -11.883 29.359 1.126 1 89.06 124 VAL B CA 1
ATOM 3508 C C . VAL B 1 124 ? -10.75 28.641 0.406 1 89.06 124 VAL B C 1
ATOM 3510 O O . VAL B 1 124 ? -9.734 28.297 1.017 1 89.06 124 VAL B O 1
ATOM 3513 N N . ARG B 1 125 ? -11 28.297 -0.843 1 89.38 125 ARG B N 1
ATOM 3514 C CA . ARG B 1 125 ? -9.969 27.75 -1.729 1 89.38 125 ARG B CA 1
ATOM 3515 C C . ARG B 1 125 ? -9.742 28.688 -2.922 1 89.38 125 ARG B C 1
ATOM 3517 O O . ARG B 1 125 ? -10.695 29.094 -3.584 1 89.38 125 ARG B O 1
ATOM 3524 N N . ARG B 1 126 ? -8.523 29.047 -3.148 1 90.06 126 ARG B N 1
ATOM 3525 C CA . ARG B 1 126 ? -8.148 29.875 -4.293 1 90.06 126 ARG B CA 1
ATOM 3526 C C . ARG B 1 126 ? -7.344 29.062 -5.309 1 90.06 126 ARG B C 1
ATOM 3528 O O . ARG B 1 126 ? -6.355 28.422 -4.949 1 90.06 126 ARG B O 1
ATOM 3535 N N . LEU B 1 127 ? -7.867 29.031 -6.492 1 89.62 127 LEU B N 1
ATOM 3536 C CA . LEU B 1 127 ? -7.203 28.328 -7.582 1 89.62 127 LEU B CA 1
ATOM 3537 C C . LEU B 1 127 ? -6.797 29.281 -8.688 1 89.62 127 LEU B C 1
ATOM 3539 O O . LEU B 1 127 ? -7.488 30.281 -8.938 1 89.62 127 LEU B O 1
ATOM 3543 N N . HIS B 1 128 ? -5.703 29.031 -9.312 1 93.31 128 HIS B N 1
ATOM 3544 C CA . HIS B 1 128 ? -5.25 29.828 -10.453 1 93.31 128 HIS B CA 1
ATOM 3545 C C . HIS B 1 128 ? -5.566 29.125 -11.773 1 93.31 128 HIS B C 1
ATOM 3547 O O . HIS B 1 128 ? -5.629 27.891 -11.828 1 93.31 128 HIS B O 1
ATOM 3553 N N . ALA B 1 129 ? -5.703 30.016 -12.805 1 93.06 129 ALA B N 1
ATOM 3554 C CA . ALA B 1 129 ? -5.953 29.484 -14.133 1 93.06 129 ALA B CA 1
ATOM 3555 C C . ALA B 1 129 ? -4.844 28.516 -14.555 1 93.06 129 ALA B C 1
ATOM 3557 O O . ALA B 1 129 ? -3.658 28.812 -14.375 1 93.06 129 ALA B O 1
ATOM 3558 N N . GLY B 1 130 ? -5.258 27.359 -15.016 1 92.88 130 GLY B N 1
ATOM 3559 C CA . GLY B 1 130 ? -4.301 26.391 -15.523 1 92.88 130 GLY B CA 1
ATOM 3560 C C . GLY B 1 130 ? -3.854 25.391 -14.477 1 92.88 130 GLY B C 1
ATOM 3561 O O . GLY B 1 130 ? -3.225 24.375 -14.805 1 92.88 130 GLY B O 1
ATOM 3562 N N . GLU B 1 131 ? -4.227 25.641 -13.281 1 91.69 131 GLU B N 1
ATOM 3563 C CA . GLU B 1 131 ? -3.846 24.719 -12.219 1 91.69 131 GLU B CA 1
ATOM 3564 C C . GLU B 1 131 ? -4.66 23.438 -12.297 1 91.69 131 GLU B C 1
ATOM 3566 O O . GLU B 1 131 ? -5.887 23.469 -12.414 1 91.69 131 GLU B O 1
ATOM 3571 N N . ARG B 1 132 ? -3.938 22.297 -12.352 1 92.69 132 ARG B N 1
ATOM 3572 C CA . ARG B 1 132 ? -4.562 20.984 -12.359 1 92.69 132 ARG B CA 1
ATOM 3573 C C . ARG B 1 132 ? -4.133 20.172 -11.148 1 92.69 132 ARG B C 1
ATOM 3575 O O . ARG B 1 132 ? -2.965 20.203 -10.75 1 92.69 132 ARG B O 1
ATOM 3582 N N . GLY B 1 133 ? -5.129 19.516 -10.625 1 92.12 133 GLY B N 1
ATOM 3583 C CA . GLY B 1 133 ? -4.836 18.656 -9.492 1 92.12 133 GLY B CA 1
ATOM 3584 C C . GLY B 1 133 ? -5.609 17.359 -9.508 1 92.12 133 GLY B C 1
ATOM 3585 O O . GLY B 1 133 ? -6.777 17.328 -9.898 1 92.12 133 GLY B O 1
ATOM 3586 N N . VAL B 1 134 ? -4.914 16.281 -9.195 1 93.69 134 VAL B N 1
ATOM 3587 C CA . VAL B 1 134 ? -5.523 14.977 -8.961 1 93.69 134 VAL B CA 1
ATOM 3588 C C . VAL B 1 134 ? -5.516 14.672 -7.461 1 93.69 134 VAL B C 1
ATOM 3590 O O . VAL B 1 134 ? -4.457 14.625 -6.836 1 93.69 134 VAL B O 1
ATOM 3593 N N . ARG B 1 135 ? -6.691 14.516 -6.922 1 93.06 135 ARG B N 1
ATOM 3594 C CA . ARG B 1 135 ? -6.742 14.391 -5.469 1 93.06 135 ARG B CA 1
ATOM 3595 C C . ARG B 1 135 ? -7.855 13.438 -5.043 1 93.06 135 ARG B C 1
ATOM 3597 O O . ARG B 1 135 ? -8.758 13.133 -5.832 1 93.06 135 ARG B O 1
ATOM 3604 N N . THR B 1 136 ? -7.703 12.898 -3.873 1 95.19 136 THR B N 1
ATOM 3605 C CA . THR B 1 136 ? -8.758 12.148 -3.193 1 95.19 136 THR B CA 1
ATOM 3606 C C . THR B 1 136 ? -9.047 12.758 -1.824 1 95.19 136 THR B C 1
ATOM 3608 O O . THR B 1 136 ? -8.242 13.523 -1.291 1 95.19 136 THR B O 1
ATOM 3611 N N . GLY B 1 137 ? -10.289 12.516 -1.35 1 94.12 137 GLY B N 1
ATOM 3612 C CA . GLY B 1 137 ? -10.695 12.984 -0.034 1 94.12 137 GLY B CA 1
ATOM 3613 C C . GLY B 1 137 ? -11.695 12.062 0.644 1 94.12 137 GLY B C 1
ATOM 3614 O O . GLY B 1 137 ? -12.43 11.328 -0.027 1 94.12 137 GLY B O 1
ATOM 3615 N N . ILE B 1 138 ? -11.602 12.109 1.931 1 96.75 138 ILE B N 1
ATOM 3616 C CA . ILE B 1 138 ? -12.641 11.461 2.729 1 96.75 138 ILE B CA 1
ATOM 3617 C C . ILE B 1 138 ? -13.164 12.438 3.783 1 96.75 138 ILE B C 1
ATOM 3619 O O . ILE B 1 138 ? -12.406 13.258 4.305 1 96.75 138 ILE B O 1
ATOM 3623 N N . THR B 1 139 ? -14.453 12.406 3.986 1 95.44 139 THR B N 1
ATOM 3624 C CA . THR B 1 139 ? -15.086 13.188 5.047 1 95.44 139 THR B CA 1
ATOM 3625 C C . THR B 1 139 ? -15.836 12.273 6.012 1 95.44 139 THR B C 1
ATOM 3627 O O . THR B 1 139 ? -16.656 11.469 5.598 1 95.44 139 THR B O 1
ATOM 3630 N N . VAL B 1 140 ? -15.508 12.414 7.266 1 95.56 140 VAL B N 1
ATOM 3631 C CA . VAL B 1 140 ? -16.156 11.641 8.32 1 95.56 140 VAL B CA 1
ATOM 3632 C C . VAL B 1 140 ? -17.016 12.555 9.188 1 95.56 140 VAL B C 1
ATOM 3634 O O . VAL B 1 140 ? -16.5 13.445 9.859 1 95.56 140 VAL B O 1
ATOM 3637 N N . SER B 1 141 ? -18.297 12.312 9.219 1 93.31 141 SER B N 1
ATOM 3638 C CA . SER B 1 141 ? -19.219 13.078 10.062 1 93.31 141 SER B CA 1
ATOM 3639 C C . SER B 1 141 ? -19.438 12.375 11.398 1 93.31 141 SER B C 1
ATOM 3641 O O . SER B 1 141 ? -19.109 11.195 11.555 1 93.31 141 SER B O 1
ATOM 3643 N N . PRO B 1 142 ? -19.969 13.055 12.367 1 90.06 142 PRO B N 1
ATOM 3644 C CA . PRO B 1 142 ? -20.234 12.438 13.664 1 90.06 142 PRO B CA 1
ATOM 3645 C C . PRO B 1 142 ? -21.141 11.211 13.562 1 90.06 142 PRO B C 1
ATOM 3647 O O . PRO B 1 142 ? -21.031 10.281 14.359 1 90.06 142 PRO B O 1
ATOM 3650 N N . CYS B 1 143 ? -21.969 11.234 12.594 1 88.5 143 CYS B N 1
ATOM 3651 C CA . CYS B 1 143 ? -22.906 10.133 12.398 1 88.5 143 CYS B CA 1
ATOM 3652 C C . CYS B 1 143 ? -22.172 8.82 12.156 1 88.5 143 CYS B C 1
ATOM 3654 O O . CYS B 1 143 ? -22.641 7.754 12.555 1 88.5 143 CYS B O 1
ATOM 3656 N N . PHE B 1 144 ? -21.047 8.875 11.547 1 91.56 144 PHE B N 1
ATOM 3657 C CA . PHE B 1 144 ? -20.25 7.68 11.312 1 91.56 144 PHE B CA 1
ATOM 3658 C C . PHE B 1 144 ? -19.828 7.039 12.633 1 91.56 144 PHE B C 1
ATOM 3660 O O . PHE B 1 144 ? -19.906 5.816 12.789 1 91.56 144 PHE B O 1
ATOM 3667 N N . LEU B 1 145 ? -19.359 7.812 13.57 1 87.88 145 LEU B N 1
ATOM 3668 C CA . LEU B 1 145 ? -18.906 7.324 14.859 1 87.88 145 LEU B CA 1
ATOM 3669 C C . LEU B 1 145 ? -20.047 6.711 15.656 1 87.88 145 LEU B C 1
ATOM 3671 O O . LEU B 1 145 ? -19.844 5.781 16.438 1 87.88 145 LEU B O 1
ATOM 3675 N N . GLU B 1 146 ? -21.188 7.23 15.461 1 85.62 146 GLU B N 1
ATOM 3676 C CA . GLU B 1 146 ? -22.359 6.781 16.203 1 85.62 146 GLU B CA 1
ATOM 3677 C C . GLU B 1 146 ? -22.719 5.34 15.859 1 85.62 146 GLU B C 1
ATOM 3679 O O . GLU B 1 146 ? -23.344 4.637 16.672 1 85.62 146 GLU B O 1
ATOM 3684 N N . GLN B 1 147 ? -22.297 4.957 14.703 1 84.75 147 GLN B N 1
ATOM 3685 C CA . GLN B 1 147 ? -22.609 3.605 14.242 1 84.75 147 GLN B CA 1
ATOM 3686 C C . GLN B 1 147 ? -21.797 2.568 15.023 1 84.75 147 GLN B C 1
ATOM 3688 O O . GLN B 1 147 ? -22.125 1.383 15.016 1 84.75 147 GLN B O 1
ATOM 3693 N N . PHE B 1 148 ? -20.734 3.037 15.633 1 82.94 148 PHE B N 1
ATOM 3694 C CA . PHE B 1 148 ? -19.828 2.092 16.281 1 82.94 148 PHE B CA 1
ATOM 3695 C C . PHE B 1 148 ? -19.75 2.352 17.781 1 82.94 148 PHE B C 1
ATOM 3697 O O . PHE B 1 148 ? -18.688 2.17 18.391 1 82.94 148 PHE B O 1
ATOM 3704 N N . ALA B 1 149 ? -20.797 2.773 18.297 1 68.62 149 ALA B N 1
ATOM 3705 C CA . ALA B 1 149 ? -20.875 3.084 19.719 1 68.62 149 ALA B CA 1
ATOM 3706 C C . ALA B 1 149 ? -20.719 1.824 20.562 1 68.62 149 ALA B C 1
ATOM 3708 O O . ALA B 1 149 ? -20.406 1.907 21.75 1 68.62 149 ALA B O 1
ATOM 3709 N N . ASP B 1 150 ? -21.094 0.701 20 1 64.75 150 ASP B N 1
ATOM 3710 C CA . ASP B 1 150 ? -20.938 -0.559 20.719 1 64.75 150 ASP B CA 1
ATOM 3711 C C . ASP B 1 150 ? -19.469 -0.848 21 1 64.75 150 ASP B C 1
ATOM 3713 O O . ASP B 1 150 ? -19.141 -1.699 21.828 1 64.75 150 ASP B O 1
ATOM 3717 N N . VAL B 1 151 ? -18.766 -0.311 20.188 1 58.81 151 VAL B N 1
ATOM 3718 C CA . VAL B 1 151 ? -17.328 -0.524 20.375 1 58.81 151 VAL B CA 1
ATOM 3719 C C . VAL B 1 151 ? -16.844 0.304 21.562 1 58.81 151 VAL B C 1
ATOM 3721 O O . VAL B 1 151 ? -17.25 1.453 21.75 1 58.81 151 VAL B O 1
ATOM 3724 N N . LE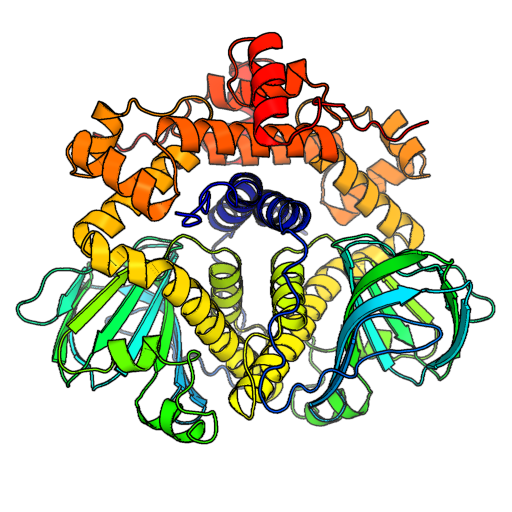U B 1 152 ? -16.766 -0.321 22.703 1 52.16 152 LEU B N 1
ATOM 3725 C CA . LEU B 1 152 ? -16.359 0.394 23.906 1 52.16 152 LEU B CA 1
ATOM 3726 C C . LEU B 1 152 ? -15.656 1.702 23.547 1 52.16 152 LEU B C 1
ATOM 3728 O O . LEU B 1 152 ? -14.953 1.781 22.547 1 52.16 152 LEU B O 1
ATOM 3732 N N . PRO B 1 153 ? -16.203 2.738 24.094 1 51.31 153 PRO B N 1
ATOM 3733 C CA . PRO B 1 153 ? -15.539 4.043 23.984 1 51.31 153 PRO B CA 1
ATOM 3734 C C . PRO B 1 153 ? -14.023 3.932 23.859 1 51.31 153 PRO B C 1
ATOM 3736 O O . PRO B 1 153 ? -13.336 3.654 24.844 1 51.31 153 PRO B O 1
ATOM 3739 N N . GLY B 1 154 ? -13.602 2.811 23.484 1 50.25 154 GLY B N 1
ATOM 3740 C CA . GLY B 1 154 ? -12.188 2.469 23.484 1 50.25 154 GLY B CA 1
ATOM 3741 C C . GLY B 1 154 ? -11.383 3.297 22.5 1 50.25 154 GLY B C 1
ATOM 3742 O O . GLY B 1 154 ? -11.938 4.098 21.75 1 50.25 154 GLY B O 1
ATOM 3743 N N . ARG B 1 155 ? -9.992 3.174 22.578 1 60.25 155 ARG B N 1
ATOM 3744 C CA . ARG B 1 155 ? -8.75 3.727 22.062 1 60.25 155 ARG B CA 1
ATOM 3745 C C . ARG B 1 155 ? -8.758 3.756 20.547 1 60.25 155 ARG B C 1
ATOM 3747 O O . ARG B 1 155 ? -8.094 4.598 19.922 1 60.25 155 ARG B O 1
ATOM 3754 N N . GLU B 1 156 ? -9.953 3.305 19.953 1 65 156 GLU B N 1
ATOM 3755 C CA . GLU B 1 156 ? -9.672 3.086 18.531 1 65 156 GLU B CA 1
ATOM 3756 C C . GLU B 1 156 ? -10.031 4.312 17.703 1 65 156 GLU B C 1
ATOM 3758 O O . GLU B 1 156 ? -9.312 4.676 16.781 1 65 156 GLU B O 1
ATOM 3763 N N . LEU B 1 157 ? -11.211 4.98 18.156 1 79.69 157 LEU B N 1
ATOM 3764 C CA . LEU B 1 157 ? -11.633 6.137 17.375 1 79.69 157 LEU B CA 1
ATOM 3765 C C . LEU B 1 157 ? -11.414 7.43 18.156 1 79.69 157 LEU B C 1
ATOM 3767 O O . LEU B 1 157 ? -11.945 8.477 17.781 1 79.69 157 LEU B O 1
ATOM 3771 N N . ASP B 1 158 ? -10.625 7.355 19.141 1 82.75 158 ASP B N 1
ATOM 3772 C CA . ASP B 1 158 ? -10.367 8.484 20.031 1 82.75 158 ASP B CA 1
ATOM 3773 C C . ASP B 1 158 ? -9.789 9.672 19.25 1 82.75 158 ASP B C 1
ATOM 3775 O O . ASP B 1 158 ? -10.133 10.82 19.516 1 82.75 158 ASP B O 1
ATOM 3779 N N . VAL B 1 159 ? -9.031 9.328 18.328 1 86.5 159 VAL B N 1
ATOM 3780 C CA . VAL B 1 159 ? -8.367 10.391 17.578 1 86.5 159 VAL B CA 1
ATOM 3781 C C . VAL B 1 159 ? -9.391 11.164 16.75 1 86.5 159 VAL B C 1
ATOM 3783 O O . VAL B 1 159 ? -9.305 12.383 16.609 1 86.5 159 VAL B O 1
ATOM 3786 N N . LEU B 1 160 ? -10.398 10.477 16.266 1 88.94 160 LEU B N 1
ATOM 3787 C CA . LEU B 1 160 ? -11.445 11.141 15.5 1 88.94 160 LEU B CA 1
ATOM 3788 C C . LEU B 1 160 ? -12.305 12.016 16.406 1 88.94 160 LEU B C 1
ATOM 3790 O O . LEU B 1 160 ? -12.695 13.117 16.016 1 88.94 160 LEU B O 1
ATOM 3794 N N . GLU B 1 161 ? -12.555 11.492 17.562 1 88.12 161 GLU B N 1
ATOM 3795 C CA . GLU B 1 161 ? -13.344 12.266 18.516 1 88.12 161 GLU B CA 1
ATOM 3796 C C . GLU B 1 161 ? -12.633 13.555 18.891 1 88.12 161 GLU B C 1
ATOM 3798 O O . GLU B 1 161 ? -13.273 14.602 19.031 1 88.12 161 GLU B O 1
ATOM 3803 N N . ARG B 1 162 ? -11.414 13.43 19.062 1 88.56 162 ARG B N 1
ATOM 3804 C CA . ARG B 1 162 ? -10.625 14.609 19.406 1 88.56 162 ARG B CA 1
ATOM 3805 C C . ARG B 1 162 ? -10.648 15.625 18.266 1 88.56 162 ARG B C 1
ATOM 3807 O O . ARG B 1 162 ? -10.719 16.828 18.5 1 88.56 162 ARG B O 1
ATOM 3814 N N . LEU B 1 163 ? -10.562 15.117 17.094 1 91.38 163 LEU B N 1
ATOM 3815 C CA . LEU B 1 163 ? -10.57 15.984 15.922 1 91.38 163 LEU B CA 1
ATOM 3816 C C . LEU B 1 163 ? -11.938 16.625 15.727 1 91.38 163 LEU B C 1
ATOM 3818 O O . LEU B 1 163 ? -12.039 17.703 15.125 1 91.38 163 LEU B O 1
ATOM 3822 N N . LEU B 1 164 ? -12.953 15.984 16.297 1 92.69 164 LEU B N 1
ATOM 3823 C CA . LEU B 1 164 ? -14.312 16.484 16.141 1 92.69 164 LEU B CA 1
ATOM 3824 C C . LEU B 1 164 ? -14.688 17.375 17.328 1 92.69 164 LEU B C 1
ATOM 3826 O O . LEU B 1 164 ? -15.773 17.969 17.344 1 92.69 164 LEU B O 1
ATOM 3830 N N . ALA B 1 165 ? -13.844 17.422 18.344 1 92.69 165 ALA B N 1
ATOM 3831 C CA . ALA B 1 165 ? -14.078 18.344 19.469 1 92.69 165 ALA B CA 1
ATOM 3832 C C . ALA B 1 165 ? -14.078 19.797 18.984 1 92.69 165 ALA B C 1
ATOM 3834 O O . ALA B 1 165 ? -13.523 20.109 17.938 1 92.69 165 ALA B O 1
ATOM 3835 N N . PRO B 1 166 ? -14.742 20.672 19.75 1 93.81 166 PRO B N 1
ATOM 3836 C CA . PRO B 1 166 ? -14.82 22.062 19.312 1 93.81 166 PRO B CA 1
ATOM 3837 C C . PRO B 1 166 ? -13.461 22.656 18.969 1 93.81 166 PRO B C 1
ATOM 3839 O O . PRO B 1 166 ? -12.461 22.359 19.641 1 93.81 166 PRO B O 1
ATOM 3842 N N . GLY B 1 167 ? -13.453 23.453 17.938 1 92.06 167 GLY B N 1
ATOM 3843 C CA . GLY B 1 167 ? -12.219 24.047 17.438 1 92.06 167 GLY B CA 1
ATOM 3844 C C . GLY B 1 167 ? -11.82 23.547 16.062 1 92.06 167 GLY B C 1
ATOM 3845 O O . GLY B 1 167 ? -12.617 22.922 15.375 1 92.06 167 GLY B O 1
ATOM 3846 N N . PHE B 1 168 ? -10.625 24 15.617 1 92.19 168 PHE B N 1
ATOM 3847 C CA . PHE B 1 168 ? -10.062 23.641 14.328 1 92.19 168 PHE B CA 1
ATOM 3848 C C . PHE B 1 168 ? -8.672 23.047 14.5 1 92.19 168 PHE B C 1
ATOM 3850 O O . PHE B 1 168 ? -7.828 23.609 15.203 1 92.19 168 PHE B O 1
ATOM 3857 N N . ARG B 1 169 ? -8.539 21.844 13.945 1 90.94 169 ARG B N 1
ATOM 3858 C CA . ARG B 1 169 ? -7.246 21.156 14.023 1 90.94 169 ARG B CA 1
ATOM 3859 C C . ARG B 1 169 ? -6.828 20.625 12.656 1 90.94 169 ARG B C 1
ATOM 3861 O O . ARG B 1 169 ? -7.676 20.234 11.852 1 90.94 169 ARG B O 1
ATOM 3868 N N . SER B 1 170 ? -5.562 20.688 12.398 1 90.94 170 SER B N 1
ATOM 3869 C CA . SER B 1 170 ? -5.031 20.156 11.148 1 90.94 170 SER B CA 1
ATOM 3870 C C . SER B 1 170 ? -3.674 19.5 11.367 1 90.94 170 SER B C 1
ATOM 3872 O O . SER B 1 170 ? -2.85 20 12.133 1 90.94 170 SER B O 1
ATOM 3874 N N . VAL B 1 171 ? -3.549 18.359 10.727 1 89.88 171 VAL B N 1
ATOM 3875 C CA . VAL B 1 171 ? -2.312 17.609 10.883 1 89.88 171 VAL B CA 1
ATOM 3876 C C . VAL B 1 171 ? -1.866 17.062 9.523 1 89.88 171 VAL B C 1
ATOM 3878 O O . VAL B 1 171 ? -2.664 16.469 8.797 1 89.88 171 VAL B O 1
ATOM 3881 N N . GLY B 1 172 ? -0.613 17.312 9.195 1 90.12 172 GLY B N 1
ATOM 3882 C CA . GLY B 1 172 ? -0.016 16.609 8.07 1 90.12 172 GLY B CA 1
ATOM 3883 C C . GLY B 1 172 ? 0.528 15.25 8.438 1 90.12 172 GLY B C 1
ATOM 3884 O O . GLY B 1 172 ? 1.125 15.078 9.508 1 90.12 172 GLY B O 1
ATOM 3885 N N . LEU B 1 173 ? 0.247 14.297 7.598 1 90.19 173 LEU B N 1
ATOM 3886 C CA . LEU B 1 173 ? 0.754 12.961 7.855 1 90.19 173 LEU B CA 1
ATOM 3887 C C . LEU B 1 173 ? 2.016 12.688 7.043 1 90.19 173 LEU B C 1
ATOM 3889 O O . LEU B 1 173 ? 2.232 13.312 6 1 90.19 173 LEU B O 1
ATOM 3893 N N . ARG B 1 174 ? 2.803 11.82 7.543 1 83.44 174 ARG B N 1
ATOM 3894 C CA . ARG B 1 174 ? 3.963 11.383 6.773 1 83.44 174 ARG B CA 1
ATOM 3895 C C . ARG B 1 174 ? 3.535 10.68 5.492 1 83.44 174 ARG B C 1
ATOM 3897 O O . ARG B 1 174 ? 2.41 10.188 5.395 1 83.44 174 ARG B O 1
ATOM 3904 N N . ARG B 1 175 ? 4.441 10.68 4.609 1 81.19 175 ARG B N 1
ATOM 3905 C CA . ARG B 1 175 ? 4.176 9.961 3.367 1 81.19 175 ARG B CA 1
ATOM 3906 C C . ARG B 1 175 ? 3.902 8.484 3.637 1 81.19 175 ARG B C 1
ATOM 3908 O O . ARG B 1 175 ? 4.574 7.863 4.465 1 81.19 175 ARG B O 1
ATOM 3915 N N . CYS B 1 176 ? 2.846 8.008 3.012 1 84.19 176 CYS B N 1
ATOM 3916 C CA . CYS B 1 176 ? 2.424 6.621 3.176 1 84.19 176 CYS B CA 1
ATOM 3917 C C . CYS B 1 176 ? 2.018 6.012 1.84 1 84.19 176 CYS B C 1
ATOM 3919 O O . CYS B 1 176 ? 0.992 6.387 1.269 1 84.19 176 CYS B O 1
ATOM 3921 N N . GLU B 1 177 ? 2.713 4.965 1.479 1 78.19 177 GLU B N 1
ATOM 3922 C CA . GLU B 1 177 ? 2.486 4.367 0.166 1 78.19 177 GLU B CA 1
ATOM 3923 C C . GLU B 1 177 ? 1.13 3.672 0.104 1 78.19 177 GLU B C 1
ATOM 3925 O O . GLU B 1 177 ? 0.482 3.656 -0.945 1 78.19 177 GLU B O 1
ATOM 3930 N N . LEU B 1 178 ? 0.879 3.027 1.148 1 85.5 178 LEU B N 1
ATOM 3931 C CA . LEU B 1 178 ? -0.422 2.367 1.166 1 85.5 178 LEU B CA 1
ATOM 3932 C C . LEU B 1 178 ? -1.545 3.371 0.927 1 85.5 178 LEU B C 1
ATOM 3934 O O . LEU B 1 178 ? -2.451 3.117 0.13 1 85.5 178 LEU B O 1
ATOM 3938 N N . LEU B 1 179 ? -1.442 4.496 1.55 1 90.12 179 LEU B N 1
ATOM 3939 C CA . LEU B 1 179 ? -2.445 5.539 1.381 1 90.12 179 LEU B CA 1
ATOM 3940 C C . LEU B 1 179 ? -2.443 6.07 -0.05 1 90.12 179 LEU B C 1
ATOM 3942 O O . LEU B 1 179 ? -3.506 6.262 -0.647 1 90.12 179 LEU B O 1
ATOM 3946 N N . SER B 1 180 ? -1.321 6.281 -0.579 1 88.5 180 SER B N 1
ATOM 3947 C CA . SER B 1 180 ? -1.202 6.754 -1.953 1 88.5 180 SER B CA 1
ATOM 3948 C C . SER B 1 180 ? -1.734 5.723 -2.943 1 88.5 180 SER B C 1
ATOM 3950 O O . SER B 1 180 ? -2.416 6.074 -3.908 1 88.5 180 SER B O 1
ATOM 3952 N N . GLY B 1 181 ? -1.381 4.492 -2.668 1 89.12 181 GLY B N 1
ATOM 3953 C CA . GLY B 1 181 ? -1.851 3.426 -3.537 1 89.12 181 GLY B CA 1
ATOM 3954 C C . GLY B 1 181 ? -3.361 3.299 -3.562 1 89.12 181 GLY B C 1
ATOM 3955 O O . GLY B 1 181 ? -3.963 3.189 -4.633 1 89.12 181 GLY B O 1
ATOM 3956 N N . LEU B 1 182 ? -3.934 3.287 -2.439 1 93.88 182 LEU B N 1
ATOM 3957 C CA . LEU B 1 182 ? -5.387 3.24 -2.34 1 93.88 182 LEU B CA 1
ATOM 3958 C C . LEU B 1 182 ? -6.02 4.445 -3.025 1 93.88 182 LEU B C 1
ATOM 3960 O O . LEU B 1 182 ? -7.035 4.316 -3.713 1 93.88 182 LEU B O 1
ATOM 3964 N N . SER B 1 183 ? -5.414 5.598 -2.838 1 94.62 183 SER B N 1
ATOM 3965 C CA . SER B 1 183 ? -5.918 6.828 -3.439 1 94.62 183 SER B CA 1
ATOM 3966 C C . SER B 1 183 ? -5.828 6.777 -4.961 1 94.62 183 SER B C 1
ATOM 3968 O O . SER B 1 183 ? -6.758 7.188 -5.656 1 94.62 183 SER B O 1
ATOM 3970 N N . ARG B 1 184 ? -4.793 6.277 -5.445 1 92.19 184 ARG B N 1
ATOM 3971 C CA . ARG B 1 184 ? -4.652 6.125 -6.891 1 92.19 184 ARG B CA 1
ATOM 3972 C C . ARG B 1 184 ? -5.711 5.184 -7.449 1 92.19 184 ARG B C 1
ATOM 3974 O O . ARG B 1 184 ? -6.246 5.414 -8.531 1 92.19 184 ARG B O 1
ATOM 3981 N N . GLY B 1 185 ? -5.883 4.137 -6.691 1 91.75 185 GLY B N 1
ATOM 3982 C CA . GLY B 1 185 ? -6.945 3.225 -7.098 1 91.75 185 GLY B CA 1
ATOM 3983 C C . GLY B 1 185 ? -8.305 3.887 -7.156 1 91.75 185 GLY B C 1
ATOM 3984 O O . GLY B 1 185 ? -9.102 3.604 -8.055 1 91.75 185 GLY B O 1
ATOM 3985 N N . LEU B 1 186 ? -8.586 4.672 -6.242 1 92.62 186 LEU B N 1
ATOM 3986 C CA . LEU B 1 186 ? -9.859 5.375 -6.195 1 92.62 186 LEU B CA 1
ATOM 3987 C C . LEU B 1 186 ? -10 6.32 -7.383 1 92.62 186 LEU B C 1
ATOM 3989 O O . LEU B 1 186 ? -11.094 6.457 -7.945 1 92.62 186 LEU B O 1
ATOM 3993 N N . VAL B 1 187 ? -8.961 6.953 -7.766 1 93.31 187 VAL B N 1
ATOM 3994 C CA . VAL B 1 187 ? -8.969 7.863 -8.906 1 93.31 187 VAL B CA 1
ATOM 3995 C C . VAL B 1 187 ? -9.156 7.07 -10.195 1 93.31 187 VAL B C 1
ATOM 3997 O O . VAL B 1 187 ? -9.875 7.5 -11.102 1 93.31 187 VAL B O 1
ATOM 4000 N N . ALA B 1 188 ? -8.547 5.938 -10.289 1 89.06 188 ALA B N 1
ATOM 4001 C CA . ALA B 1 188 ? -8.609 5.113 -11.5 1 89.06 188 ALA B CA 1
ATOM 4002 C C . ALA B 1 188 ? -10.016 4.562 -11.719 1 89.06 188 ALA B C 1
ATOM 4004 O O . ALA B 1 188 ? -10.445 4.387 -12.859 1 89.06 188 ALA B O 1
ATOM 4005 N N . MET B 1 189 ? -10.734 4.238 -10.656 1 83.38 189 MET B N 1
ATOM 4006 C CA . MET B 1 189 ? -12.094 3.711 -10.695 1 83.38 189 MET B CA 1
ATOM 4007 C C . MET B 1 189 ? -12.219 2.602 -11.734 1 83.38 189 MET B C 1
ATOM 4009 O O . MET B 1 189 ? -13.039 2.691 -12.648 1 83.38 189 MET B O 1
ATOM 4013 N N . PRO B 1 190 ? -11.539 1.537 -11.531 1 82.44 190 PRO B N 1
ATOM 4014 C CA . PRO B 1 190 ? -11.406 0.517 -12.57 1 82.44 190 PRO B CA 1
ATOM 4015 C C . PRO B 1 190 ? -12.68 -0.302 -12.773 1 82.44 190 PRO B C 1
ATOM 4017 O O . PRO B 1 190 ? -12.812 -1.018 -13.766 1 82.44 190 PRO B O 1
ATOM 4020 N N . TYR B 1 191 ? -13.602 -0.213 -11.867 1 85.5 191 TYR B N 1
ATOM 4021 C CA . TYR B 1 191 ? -14.781 -1.071 -11.922 1 85.5 191 TYR B CA 1
ATOM 4022 C C . TYR B 1 191 ? -16.062 -0.241 -11.969 1 85.5 191 TYR B C 1
ATOM 4024 O O . TYR B 1 191 ? -16.094 0.87 -11.438 1 85.5 191 TYR B O 1
ATOM 4032 N N . GLY B 1 192 ? -17.078 -0.811 -12.656 1 82.75 192 GLY B N 1
ATOM 4033 C CA . GLY B 1 192 ? -18.375 -0.171 -12.711 1 82.75 192 GLY B CA 1
ATOM 4034 C C . GLY B 1 192 ? -19.453 -0.945 -11.977 1 82.75 192 GLY B C 1
ATOM 4035 O O . GLY B 1 192 ? -19.172 -1.978 -11.367 1 82.75 192 GLY B O 1
ATOM 4036 N N . GLY B 1 193 ? -20.656 -0.296 -11.906 1 83.06 193 GLY B N 1
ATOM 4037 C CA . GLY B 1 193 ? -21.812 -0.982 -11.344 1 83.06 193 GLY B CA 1
ATOM 4038 C C . GLY B 1 193 ? -21.625 -1.325 -9.875 1 83.06 193 GLY B C 1
ATOM 4039 O O . GLY B 1 193 ? -21.047 -0.552 -9.117 1 83.06 193 GLY B O 1
ATOM 4040 N N . SER B 1 194 ? -22.234 -2.463 -9.508 1 86.94 194 SER B N 1
ATOM 4041 C CA . SER B 1 194 ? -22.203 -2.879 -8.109 1 86.94 194 SER B CA 1
ATOM 4042 C C . SER B 1 194 ? -20.781 -3.24 -7.676 1 86.94 194 SER B C 1
ATOM 4044 O O . SER B 1 194 ? -20.406 -3.039 -6.516 1 86.94 194 SER B O 1
ATOM 4046 N N . LEU B 1 195 ? -20.016 -3.787 -8.602 1 89.38 195 LEU B N 1
ATOM 4047 C CA . LEU B 1 195 ? -18.625 -4.098 -8.297 1 89.38 195 LEU B CA 1
ATOM 4048 C C . LEU B 1 195 ? -17.828 -2.822 -8.023 1 89.38 195 LEU B C 1
ATOM 4050 O O . LEU B 1 195 ? -16.984 -2.795 -7.141 1 89.38 195 LEU B O 1
ATOM 4054 N N . GLY B 1 196 ? -18.125 -1.837 -8.852 1 89.88 196 GLY B N 1
ATOM 4055 C CA . GLY B 1 196 ? -17.5 -0.544 -8.633 1 89.88 196 GLY B CA 1
ATOM 4056 C C . GLY B 1 196 ? -17.844 0.061 -7.281 1 89.88 196 GLY B C 1
ATOM 4057 O O . GLY B 1 196 ? -17 0.666 -6.629 1 89.88 196 GLY B O 1
ATOM 4058 N N . ARG B 1 197 ? -19.094 -0.097 -6.91 1 90.25 197 ARG B N 1
ATOM 4059 C CA . ARG B 1 197 ? -19.531 0.388 -5.605 1 90.25 197 ARG B CA 1
ATOM 4060 C C . ARG B 1 197 ? -18.781 -0.321 -4.484 1 90.25 197 ARG B C 1
ATOM 4062 O O . ARG B 1 197 ? -18.312 0.319 -3.535 1 90.25 197 ARG B O 1
ATOM 4069 N N . LEU B 1 198 ? -18.672 -1.601 -4.598 1 92.5 198 LEU B N 1
ATOM 4070 C CA . LEU B 1 198 ? -17.938 -2.381 -3.605 1 92.5 198 LEU B CA 1
ATOM 4071 C C . LEU B 1 198 ? -16.484 -1.938 -3.535 1 92.5 198 LEU B C 1
ATOM 4073 O O . LEU B 1 198 ? -15.922 -1.817 -2.445 1 92.5 198 LEU B O 1
ATOM 4077 N N . TYR B 1 199 ? -15.898 -1.682 -4.664 1 93.38 199 TYR B N 1
ATOM 4078 C CA . TYR B 1 199 ? -14.516 -1.226 -4.73 1 93.38 199 TYR B CA 1
ATOM 4079 C C . TYR B 1 199 ? -14.344 0.113 -4.023 1 93.38 199 TYR B C 1
ATOM 4081 O O . TYR B 1 199 ? -13.477 0.261 -3.16 1 93.38 199 TYR B O 1
ATOM 4089 N N . ARG B 1 200 ? -15.164 1.033 -4.395 1 94.69 200 ARG B N 1
ATOM 4090 C CA . ARG B 1 200 ? -15.055 2.379 -3.842 1 94.69 200 ARG B CA 1
ATOM 4091 C C . ARG B 1 200 ? -15.305 2.375 -2.338 1 94.69 200 ARG B C 1
ATOM 4093 O O . ARG B 1 200 ? -14.594 3.041 -1.583 1 94.69 200 ARG B O 1
ATOM 4100 N N . GLU B 1 201 ? -16.266 1.637 -1.905 1 95.06 201 GLU B N 1
ATOM 4101 C CA . GLU B 1 201 ? -16.562 1.531 -0.478 1 95.06 201 GLU B CA 1
ATOM 4102 C C . GLU B 1 201 ? -15.359 0.981 0.29 1 95.06 201 GLU B C 1
ATOM 4104 O O . GLU B 1 201 ? -14.984 1.522 1.33 1 95.06 201 GLU B O 1
ATOM 4109 N N . SER B 1 202 ? -14.82 -0.064 -0.222 1 96.25 202 SER B N 1
ATOM 4110 C CA . SER B 1 202 ? -13.695 -0.688 0.469 1 96.25 202 SER B CA 1
ATOM 4111 C C . SER B 1 202 ? -12.461 0.202 0.429 1 96.25 202 SER B C 1
ATOM 4113 O O . SER B 1 202 ? -11.703 0.271 1.403 1 96.25 202 SER B O 1
ATOM 4115 N N . ALA B 1 203 ? -12.234 0.866 -0.682 1 96.44 203 ALA B N 1
ATOM 4116 C CA . ALA B 1 203 ? -11.078 1.747 -0.812 1 96.44 203 ALA B CA 1
ATOM 4117 C C . ALA B 1 203 ? -11.172 2.922 0.156 1 96.44 203 ALA B C 1
ATOM 4119 O O . ALA B 1 203 ? -10.219 3.209 0.888 1 96.44 203 ALA B O 1
ATOM 4120 N N . VAL B 1 204 ? -12.32 3.543 0.175 1 96.75 204 VAL B N 1
ATOM 4121 C CA . VAL B 1 204 ? -12.539 4.688 1.053 1 96.75 204 VAL B CA 1
ATOM 4122 C C . VAL B 1 204 ? -12.391 4.258 2.51 1 96.75 204 VAL B C 1
ATOM 4124 O O . VAL B 1 204 ? -11.75 4.953 3.307 1 96.75 204 VAL B O 1
ATOM 4127 N N . THR B 1 205 ? -12.953 3.143 2.809 1 96.56 205 THR B N 1
ATOM 4128 C CA . THR B 1 205 ? -12.898 2.629 4.172 1 96.56 205 THR B CA 1
ATOM 4129 C C . THR B 1 205 ? -11.453 2.328 4.578 1 96.56 205 THR B C 1
ATOM 4131 O O . THR B 1 205 ? -11.039 2.652 5.691 1 96.56 205 THR B O 1
ATOM 4134 N N . GLN B 1 206 ? -10.672 1.782 3.713 1 96.06 206 GLN B N 1
ATOM 4135 C CA . GLN B 1 206 ? -9.281 1.469 4.02 1 96.06 206 GLN B CA 1
ATOM 4136 C C . GLN B 1 206 ? -8.438 2.738 4.125 1 96.06 206 GLN B C 1
ATOM 4138 O O . GLN B 1 206 ? -7.504 2.805 4.922 1 96.06 206 GLN B O 1
ATOM 4143 N N . ILE B 1 207 ? -8.719 3.713 3.297 1 96.31 207 ILE B N 1
ATOM 4144 C CA . ILE B 1 207 ? -8.055 5 3.432 1 96.31 207 ILE B CA 1
ATOM 4145 C C . ILE B 1 207 ? -8.305 5.57 4.824 1 96.31 207 ILE B C 1
ATOM 4147 O O . ILE B 1 207 ? -7.375 6.055 5.48 1 96.31 207 ILE B O 1
ATOM 4151 N N . LEU B 1 208 ? -9.539 5.492 5.285 1 95.56 208 LEU B N 1
ATOM 4152 C CA . LEU B 1 208 ? -9.875 5.961 6.621 1 95.56 208 LEU B CA 1
ATOM 4153 C C . LEU B 1 208 ? -9.055 5.234 7.68 1 95.56 208 LEU B C 1
ATOM 4155 O O . LEU B 1 208 ? -8.406 5.875 8.516 1 95.56 208 LEU B O 1
ATOM 4159 N N . PHE B 1 209 ? -9.023 3.949 7.605 1 93.88 209 PHE B N 1
ATOM 4160 C CA . PHE B 1 209 ? -8.367 3.176 8.656 1 93.88 209 PHE B CA 1
ATOM 4161 C C . PHE B 1 209 ? -6.859 3.406 8.641 1 93.88 209 PHE B C 1
ATOM 4163 O O . PHE B 1 209 ? -6.227 3.475 9.695 1 93.88 209 PHE B O 1
ATOM 4170 N N . ARG B 1 210 ? -6.305 3.461 7.484 1 93 210 ARG B N 1
ATOM 4171 C CA . ARG B 1 210 ? -4.879 3.756 7.41 1 93 210 ARG B CA 1
ATOM 4172 C C . ARG B 1 210 ? -4.574 5.137 7.977 1 93 210 ARG B C 1
ATOM 4174 O O . ARG B 1 210 ? -3.562 5.328 8.656 1 93 210 ARG B O 1
ATOM 4181 N N . THR B 1 211 ? -5.418 6.086 7.672 1 94 211 THR B N 1
ATOM 4182 C CA . THR B 1 211 ? -5.277 7.434 8.211 1 94 211 THR B CA 1
ATOM 4183 C C . THR B 1 211 ? -5.324 7.41 9.742 1 94 211 THR B C 1
ATOM 4185 O O . THR B 1 211 ? -4.508 8.055 10.398 1 94 211 THR B O 1
ATOM 4188 N N . LEU B 1 212 ? -6.281 6.656 10.273 1 91.81 212 LEU B N 1
ATOM 4189 C CA . LEU B 1 212 ? -6.414 6.555 11.727 1 91.81 212 LEU B CA 1
ATOM 4190 C C . LEU B 1 212 ? -5.145 5.988 12.352 1 91.81 212 LEU B C 1
ATOM 4192 O O . LEU B 1 212 ? -4.699 6.461 13.398 1 91.81 212 LEU B O 1
ATOM 4196 N N . GLU B 1 213 ? -4.602 5.008 11.742 1 89.5 213 GLU B N 1
ATOM 4197 C CA . GLU B 1 213 ? -3.361 4.414 12.227 1 89.5 213 GLU B CA 1
ATOM 4198 C C . GLU B 1 213 ? -2.229 5.438 12.258 1 89.5 213 GLU B C 1
ATOM 4200 O O . GLU B 1 213 ? -1.506 5.543 13.25 1 89.5 213 GLU B O 1
ATOM 4205 N N . LEU B 1 214 ? -2.078 6.152 11.203 1 89.06 214 LEU B N 1
ATOM 4206 C CA . LEU B 1 214 ? -1.033 7.164 11.102 1 89.06 214 LEU B CA 1
ATOM 4207 C C . LEU B 1 214 ? -1.263 8.281 12.117 1 89.06 214 LEU B C 1
ATOM 4209 O O . LEU B 1 214 ? -0.312 8.773 12.727 1 89.06 214 LEU B O 1
ATOM 4213 N N . LEU B 1 215 ? -2.506 8.633 12.273 1 90 215 LEU B N 1
ATOM 4214 C CA . LEU B 1 215 ? -2.848 9.703 13.203 1 90 215 LEU B CA 1
ATOM 4215 C C . LEU B 1 215 ? -2.492 9.312 14.633 1 90 215 LEU B C 1
ATOM 4217 O O . LEU B 1 215 ? -2.031 10.148 15.414 1 90 215 LEU B O 1
ATOM 4221 N N . ARG B 1 216 ? -2.793 8.125 14.945 1 86.81 216 ARG B N 1
ATOM 4222 C CA . ARG B 1 216 ? -2.482 7.652 16.297 1 86.81 216 ARG B CA 1
ATOM 4223 C C . ARG B 1 216 ? -0.99 7.77 16.578 1 86.81 216 ARG B C 1
ATOM 4225 O O . ARG B 1 216 ? -0.595 8.062 17.719 1 86.81 216 ARG B O 1
ATOM 4232 N N . GLU B 1 217 ? -0.238 7.562 15.617 1 82.06 217 GLU B N 1
ATOM 4233 C CA . GLU B 1 217 ? 1.211 7.656 15.758 1 82.06 217 GLU B CA 1
ATOM 4234 C C . GLU B 1 217 ? 1.669 9.109 15.789 1 82.06 217 GLU B C 1
ATOM 4236 O O . GLU B 1 217 ? 2.59 9.461 16.531 1 82.06 217 GLU B O 1
ATOM 4241 N N . GLU B 1 218 ? 0.971 9.93 15.016 1 82.38 218 GLU B N 1
ATOM 4242 C CA . GLU B 1 218 ? 1.446 11.297 14.789 1 82.38 218 GLU B CA 1
ATOM 4243 C C . GLU B 1 218 ? 0.87 12.258 15.82 1 82.38 218 GLU B C 1
ATOM 4245 O O . GLU B 1 218 ? 1.492 13.273 16.156 1 82.38 218 GLU B O 1
ATOM 4250 N N . TRP B 1 219 ? -0.235 11.992 16.312 1 82.06 219 TRP B N 1
ATOM 4251 C CA . TRP B 1 219 ? -0.978 12.961 17.109 1 82.06 219 TRP B CA 1
ATOM 4252 C C . TRP B 1 219 ? -0.195 13.352 18.359 1 82.06 219 TRP B C 1
ATOM 4254 O O . TRP B 1 219 ? -0.086 14.531 18.688 1 82.06 219 TRP B O 1
ATOM 4264 N N . PRO B 1 220 ? 0.303 12.367 19.094 1 81.44 220 PRO B N 1
ATOM 4265 C CA . PRO B 1 220 ? 1.082 12.766 20.266 1 81.44 220 PRO B CA 1
ATOM 4266 C C . PRO B 1 220 ? 2.262 13.672 19.922 1 81.44 220 PRO B C 1
ATOM 4268 O O . PRO B 1 220 ? 2.621 14.555 20.703 1 81.44 220 PRO B O 1
ATOM 4271 N N . LEU B 1 221 ? 2.768 13.5 18.781 1 82.75 221 LEU B N 1
ATOM 4272 C CA . LEU B 1 221 ? 3.91 14.289 18.344 1 82.75 221 LEU B CA 1
ATOM 4273 C C . LEU B 1 221 ? 3.482 15.711 17.984 1 82.75 221 LEU B C 1
ATOM 4275 O O . LEU B 1 221 ? 4.184 16.672 18.297 1 82.75 221 LEU B O 1
ATOM 4279 N N . VAL B 1 222 ? 2.402 15.805 17.391 1 84.81 222 VAL B N 1
ATOM 4280 C CA . VAL B 1 222 ? 1.857 17.109 17.016 1 84.81 222 VAL B CA 1
ATOM 4281 C C . VAL B 1 222 ? 1.503 17.891 18.281 1 84.81 222 VAL B C 1
ATOM 4283 O O . VAL B 1 222 ? 1.729 19.109 18.344 1 84.81 222 VAL B O 1
ATOM 4286 N N . ARG B 1 223 ? 0.964 17.266 19.188 1 82.88 223 ARG B N 1
ATOM 4287 C CA . ARG B 1 223 ? 0.616 17.906 20.453 1 82.88 223 ARG B CA 1
ATOM 4288 C C . ARG B 1 223 ? 1.863 18.406 21.172 1 82.88 223 ARG B C 1
ATOM 4290 O O . ARG B 1 223 ? 1.854 19.484 21.781 1 82.88 223 ARG B O 1
ATOM 4297 N N . ALA B 1 224 ? 2.873 17.656 21.109 1 83.06 224 ALA B N 1
ATOM 4298 C CA . ALA B 1 224 ? 4.109 17.984 21.828 1 83.06 224 ALA B CA 1
ATOM 4299 C C . ALA B 1 224 ? 4.875 19.094 21.125 1 83.06 224 ALA B C 1
ATOM 4301 O O . ALA B 1 224 ? 5.402 20 21.781 1 83.06 224 ALA B O 1
ATOM 4302 N N . LEU B 1 225 ? 4.898 19.109 19.828 1 86.69 225 LEU B N 1
ATOM 4303 C CA . LEU B 1 225 ? 5.746 20.016 19.062 1 86.69 225 LEU B CA 1
ATOM 4304 C C . LEU B 1 225 ? 4.941 21.203 18.547 1 86.69 225 LEU B C 1
ATOM 4306 O O . LEU B 1 225 ? 5.5 22.281 18.281 1 86.69 225 LEU B O 1
ATOM 4310 N N . GLY B 1 226 ? 3.621 21.031 18.391 1 87.12 226 GLY B N 1
ATOM 4311 C CA . GLY B 1 226 ? 2.803 21.953 17.625 1 87.12 226 GLY B CA 1
ATOM 4312 C C . GLY B 1 226 ? 2.762 21.609 16.141 1 87.12 226 GLY B C 1
ATOM 4313 O O . GLY B 1 226 ? 3.711 21.047 15.609 1 87.12 226 GLY B O 1
ATOM 4314 N N . ARG B 1 227 ? 1.735 22.016 15.516 1 84.06 227 ARG B N 1
ATOM 4315 C CA . ARG B 1 227 ? 1.461 21.672 14.125 1 84.06 227 ARG B CA 1
ATOM 4316 C C . ARG B 1 227 ? 2.568 22.156 13.203 1 84.06 227 ARG B C 1
ATOM 4318 O O . ARG B 1 227 ? 3.084 21.406 12.375 1 84.06 227 ARG B O 1
ATOM 4325 N N . ARG B 1 228 ? 2.922 23.375 13.344 1 85.06 228 ARG B N 1
ATOM 4326 C CA . ARG B 1 228 ? 3.885 23.984 12.445 1 85.06 228 ARG B CA 1
ATOM 4327 C C . ARG B 1 228 ? 5.246 23.297 12.539 1 85.06 228 ARG B C 1
ATOM 4329 O O . ARG B 1 228 ? 5.852 22.969 11.523 1 85.06 228 ARG B O 1
ATOM 4336 N N . GLN B 1 229 ? 5.648 23.125 13.781 1 88.44 229 GLN B N 1
ATOM 4337 C CA . GLN B 1 229 ? 6.934 22.469 13.992 1 88.44 229 GLN B CA 1
ATOM 4338 C C . GLN B 1 229 ? 6.902 21.016 13.516 1 88.44 229 GLN B C 1
ATOM 4340 O O . GLN B 1 229 ? 7.859 20.547 12.898 1 88.44 229 GLN B O 1
ATOM 4345 N N . HIS B 1 230 ? 5.871 20.359 13.789 1 89.38 230 HIS B N 1
ATOM 4346 C CA . HIS B 1 230 ? 5.719 18.984 13.328 1 89.38 230 HIS B CA 1
ATOM 4347 C C . HIS B 1 230 ? 5.781 18.891 11.812 1 89.38 230 HIS B C 1
ATOM 4349 O O . HIS B 1 230 ? 6.527 18.078 11.258 1 89.38 230 HIS B O 1
ATOM 4355 N N . ASP B 1 231 ? 5.078 19.75 11.172 1 87.81 231 ASP B N 1
ATOM 4356 C CA . ASP B 1 231 ? 5.074 19.766 9.711 1 87.81 231 ASP B CA 1
ATOM 4357 C C . ASP B 1 231 ? 6.469 20.031 9.156 1 87.81 231 ASP B C 1
ATOM 4359 O O . ASP B 1 231 ? 6.879 19.438 8.164 1 87.81 231 ASP B O 1
ATOM 4363 N N . ALA B 1 232 ? 7.09 20.906 9.781 1 89.75 232 ALA B N 1
ATOM 4364 C CA . ALA B 1 232 ? 8.438 21.266 9.352 1 89.75 232 ALA B CA 1
ATOM 4365 C C . ALA B 1 232 ? 9.391 20.078 9.5 1 89.75 232 ALA B C 1
ATOM 4367 O O . ALA B 1 232 ? 10.25 19.859 8.641 1 89.75 232 ALA B O 1
ATOM 4368 N N . VAL B 1 233 ? 9.219 19.406 10.562 1 90.75 233 VAL B N 1
ATOM 4369 C CA . VAL B 1 233 ? 10.062 18.234 10.805 1 90.75 233 VAL B CA 1
ATOM 4370 C C . VAL B 1 233 ? 9.789 17.188 9.734 1 90.75 233 VAL B C 1
ATOM 4372 O O . VAL B 1 233 ? 10.719 16.547 9.227 1 90.75 233 VAL B O 1
ATOM 4375 N N . LEU B 1 234 ? 8.57 17.016 9.375 1 86.81 234 LEU B N 1
ATOM 4376 C CA . LEU B 1 234 ? 8.227 16.062 8.328 1 86.81 234 LEU B CA 1
ATOM 4377 C C . LEU B 1 234 ? 8.789 16.5 6.984 1 86.81 234 LEU B C 1
ATOM 4379 O O . LEU B 1 234 ? 9.211 15.664 6.18 1 86.81 234 LEU B O 1
ATOM 4383 N N . ARG B 1 235 ? 8.781 17.719 6.785 1 86.81 235 ARG B N 1
ATOM 4384 C CA . ARG B 1 235 ? 9.391 18.234 5.562 1 86.81 235 ARG B CA 1
ATOM 4385 C C . ARG B 1 235 ? 10.891 17.969 5.547 1 86.81 235 ARG B C 1
ATOM 4387 O O . ARG B 1 235 ? 11.461 17.625 4.508 1 86.81 235 ARG B O 1
ATOM 4394 N N . ALA B 1 236 ? 11.461 18.188 6.695 1 89.69 236 ALA B N 1
ATOM 4395 C CA . ALA B 1 236 ? 12.891 17.922 6.816 1 89.69 236 ALA B CA 1
ATOM 4396 C C . ALA B 1 236 ? 13.195 16.453 6.531 1 89.69 236 ALA B C 1
ATOM 4398 O O . ALA B 1 236 ? 14.172 16.141 5.844 1 89.69 236 ALA B O 1
ATOM 4399 N N . GLN B 1 237 ? 12.406 15.633 7.09 1 86 237 GLN B N 1
ATOM 4400 C CA . GLN B 1 237 ? 12.547 14.211 6.828 1 86 237 GLN B CA 1
ATOM 4401 C C . GLN B 1 237 ? 12.484 13.914 5.332 1 86 237 GLN B C 1
ATOM 4403 O O . GLN B 1 237 ? 13.266 13.109 4.816 1 86 237 GLN B O 1
ATOM 4408 N N . ALA B 1 238 ? 11.562 14.523 4.727 1 77.75 238 ALA B N 1
ATOM 4409 C CA . ALA B 1 238 ? 11.391 14.32 3.289 1 77.75 238 ALA B CA 1
ATOM 4410 C C . ALA B 1 238 ? 12.633 14.758 2.523 1 77.75 238 ALA B C 1
ATOM 4412 O O . ALA B 1 238 ? 13.055 14.094 1.574 1 77.75 238 ALA B O 1
ATOM 4413 N N . VAL B 1 239 ? 13.203 15.797 2.967 1 80.12 239 VAL B N 1
ATOM 4414 C CA . VAL B 1 239 ? 14.422 16.297 2.35 1 80.12 239 VAL B CA 1
ATOM 4415 C C . VAL B 1 239 ? 15.555 15.297 2.533 1 80.12 239 VAL B C 1
ATOM 4417 O O . VAL B 1 239 ? 16.281 14.992 1.587 1 80.12 239 VAL B O 1
ATOM 4420 N N . LEU B 1 240 ? 15.695 14.789 3.746 1 79.94 240 LEU B N 1
ATOM 4421 C CA . LEU B 1 240 ? 16.734 13.812 4.051 1 79.94 240 LEU B CA 1
ATOM 4422 C C . LEU B 1 240 ? 16.547 12.539 3.248 1 79.94 240 LEU B C 1
ATOM 4424 O O . LEU B 1 240 ? 17.5 12 2.688 1 79.94 240 LEU B O 1
ATOM 4428 N N . ASP B 1 241 ? 15.352 12.133 3.252 1 71.88 241 ASP B N 1
ATOM 4429 C CA . ASP B 1 241 ? 15.055 10.891 2.537 1 71.88 241 ASP B CA 1
ATOM 4430 C C . ASP B 1 241 ? 15.391 11.023 1.053 1 71.88 241 ASP B C 1
ATOM 4432 O O . ASP B 1 241 ? 15.781 10.047 0.413 1 71.88 241 ASP B O 1
ATOM 4436 N N . ALA B 1 242 ? 15.25 12.219 0.703 1 64.75 242 ALA B N 1
ATOM 4437 C CA . ALA B 1 242 ? 15.523 12.477 -0.708 1 64.75 242 ALA B CA 1
ATOM 4438 C C . ALA B 1 242 ? 17.016 12.625 -0.961 1 64.75 242 ALA B C 1
ATOM 4440 O O . ALA B 1 242 ? 17.469 12.57 -2.107 1 64.75 242 ALA B O 1
ATOM 4441 N N . SER B 1 243 ? 17.812 12.758 0.205 1 66.81 243 SER B N 1
ATOM 4442 C CA . SER B 1 243 ? 19.234 13.031 0.06 1 66.81 243 SER B CA 1
ATOM 4443 C C . SER B 1 243 ? 20.062 12.258 1.084 1 66.81 243 SER B C 1
ATOM 4445 O O . SER B 1 243 ? 20.875 12.836 1.799 1 66.81 243 SER B O 1
ATOM 4447 N N . LEU B 1 244 ? 19.922 10.883 1.001 1 67.62 244 LEU B N 1
ATOM 4448 C CA . LEU B 1 244 ? 20.531 10.102 2.064 1 67.62 244 LEU B CA 1
ATOM 4449 C C . LEU B 1 244 ? 22.047 10.023 1.871 1 67.62 244 LEU B C 1
ATOM 4451 O O . LEU B 1 244 ? 22.797 9.938 2.846 1 67.62 244 LEU B O 1
ATOM 4455 N N . VAL B 1 245 ? 22.406 9.953 0.612 1 63.31 245 VAL B N 1
ATOM 4456 C CA . VAL B 1 245 ? 23.828 9.805 0.307 1 63.31 245 VAL B CA 1
ATOM 4457 C C . VAL B 1 245 ? 24.562 11.094 0.63 1 63.31 245 VAL B C 1
ATOM 4459 O O . VAL B 1 245 ? 25.688 11.062 1.156 1 63.31 245 VAL B O 1
ATOM 4462 N N . SER B 1 246 ? 24 12.227 0.294 1 72.75 246 SER B N 1
ATOM 4463 C CA . SER B 1 246 ? 24.578 13.523 0.587 1 72.75 246 SER B CA 1
ATOM 4464 C C . SER B 1 246 ? 23.562 14.477 1.197 1 72.75 246 SER B C 1
ATOM 4466 O O . SER B 1 246 ? 23.125 15.43 0.553 1 72.75 246 SER B O 1
ATOM 4468 N N . PRO B 1 247 ? 23.281 14.227 2.391 1 79.94 247 PRO B N 1
ATOM 4469 C CA . PRO B 1 247 ? 22.25 15.062 3.031 1 79.94 247 PRO B CA 1
ATOM 4470 C C . PRO B 1 247 ? 22.766 16.453 3.387 1 79.94 247 PRO B C 1
ATOM 4472 O O . PRO B 1 247 ? 23.969 16.641 3.621 1 79.94 247 PRO B O 1
ATOM 4475 N N . PRO B 1 248 ? 21.859 17.453 3.283 1 85.19 248 PRO B N 1
ATOM 4476 C CA . PRO B 1 248 ? 22.266 18.766 3.789 1 85.19 248 PRO B CA 1
ATOM 4477 C C . PRO B 1 248 ? 22.688 18.719 5.258 1 85.19 248 PRO B C 1
ATOM 4479 O O . 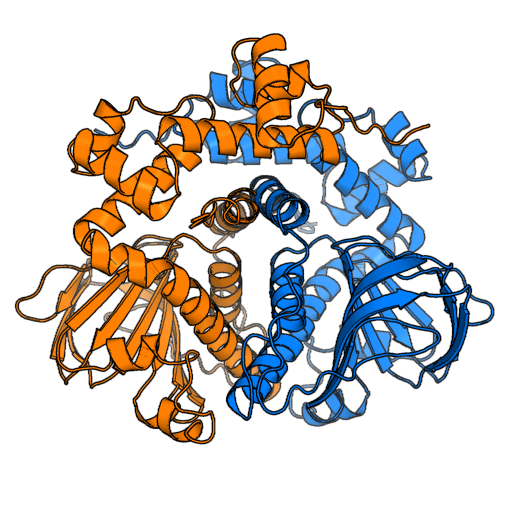PRO B 1 248 ? 22.266 17.828 6 1 85.19 248 PRO B O 1
ATOM 4482 N N . GLY B 1 249 ? 23.594 19.672 5.531 1 89.69 249 GLY B N 1
ATOM 4483 C CA . GLY B 1 249 ? 23.922 19.828 6.945 1 89.69 249 GLY B CA 1
ATOM 4484 C C . GLY B 1 249 ? 22.719 20.25 7.781 1 89.69 249 GLY B C 1
ATOM 4485 O O . GLY B 1 249 ? 21.703 20.688 7.242 1 89.69 249 GLY B O 1
ATOM 4486 N N . THR B 1 250 ? 22.906 20.016 9.016 1 91.19 250 THR B N 1
ATOM 4487 C CA . THR B 1 250 ? 21.797 20.25 9.93 1 91.19 250 THR B CA 1
ATOM 4488 C C . THR B 1 250 ? 21.359 21.719 9.875 1 91.19 250 THR B C 1
ATOM 4490 O O . THR B 1 250 ? 20.156 22.016 9.906 1 91.19 250 THR B O 1
ATOM 4493 N N . LEU B 1 251 ? 22.297 22.609 9.805 1 91.88 251 LEU B N 1
ATOM 4494 C CA . LEU B 1 251 ? 21.984 24.031 9.758 1 91.88 251 LEU B CA 1
ATOM 4495 C C . LEU B 1 251 ? 21.25 24.391 8.469 1 91.88 251 LEU B C 1
ATOM 4497 O O . LEU B 1 251 ? 20.25 25.109 8.5 1 91.88 251 LEU B O 1
ATOM 4501 N N . ASP B 1 252 ? 21.719 23.875 7.383 1 92.94 252 ASP B N 1
ATOM 4502 C CA . ASP B 1 252 ? 21.078 24.125 6.09 1 92.94 252 ASP B CA 1
ATOM 4503 C C . ASP B 1 252 ? 19.688 23.484 6.027 1 92.94 252 ASP B C 1
ATOM 4505 O O . ASP B 1 252 ? 18.766 24.062 5.469 1 92.94 252 ASP B O 1
ATOM 4509 N N . LEU B 1 253 ? 19.625 22.312 6.566 1 93.38 253 LEU B N 1
ATOM 4510 C CA . LEU B 1 253 ? 18.344 21.625 6.617 1 93.38 253 LEU B CA 1
ATOM 4511 C C . LEU B 1 253 ? 17.328 22.422 7.426 1 93.38 253 LEU B C 1
ATOM 4513 O O . LEU B 1 253 ? 16.172 22.578 7.012 1 93.38 253 LEU B O 1
ATOM 4517 N N . ALA B 1 254 ? 17.766 22.953 8.555 1 94.62 254 ALA B N 1
ATOM 4518 C CA . ALA B 1 254 ? 16.891 23.75 9.414 1 94.62 254 ALA B CA 1
ATOM 4519 C C . ALA B 1 254 ? 16.375 24.984 8.68 1 94.62 254 ALA B C 1
ATOM 4521 O O . ALA B 1 254 ? 15.188 25.281 8.719 1 94.62 254 ALA B O 1
ATOM 4522 N N . ARG B 1 255 ? 17.203 25.609 7.984 1 92.88 255 ARG B N 1
ATOM 4523 C CA . ARG B 1 255 ? 16.844 26.797 7.227 1 92.88 255 ARG B CA 1
ATOM 4524 C C . ARG B 1 255 ? 15.836 26.469 6.129 1 92.88 255 ARG B C 1
ATOM 4526 O O . ARG B 1 255 ? 14.883 27.219 5.906 1 92.88 255 ARG B O 1
ATOM 4533 N N . GLN B 1 256 ? 16.031 25.375 5.535 1 91.38 256 GLN B N 1
ATOM 4534 C CA . GLN B 1 256 ? 15.18 24.969 4.422 1 91.38 256 GLN B CA 1
ATOM 4535 C C . GLN B 1 256 ? 13.742 24.75 4.879 1 91.38 256 GLN B C 1
ATOM 4537 O O . GLN B 1 256 ? 12.805 24.969 4.113 1 91.38 256 GLN B O 1
ATOM 4542 N N . VAL B 1 257 ? 13.664 24.359 6.109 1 91.69 257 VAL B N 1
ATOM 4543 C CA . VAL B 1 257 ? 12.312 23.984 6.535 1 91.69 257 VAL B CA 1
ATOM 4544 C C . VAL B 1 257 ? 11.781 25.031 7.52 1 91.69 257 VAL B C 1
ATOM 4546 O O . VAL B 1 257 ? 10.742 24.828 8.141 1 91.69 257 VAL B O 1
ATOM 4549 N N . GLY B 1 258 ? 12.461 26.094 7.75 1 91.88 258 GLY B N 1
ATOM 4550 C CA . GLY B 1 258 ? 12.016 27.234 8.547 1 91.88 258 GLY B CA 1
ATOM 4551 C C . GLY B 1 258 ? 12.125 26.984 10.039 1 91.88 258 GLY B C 1
ATOM 4552 O O . GLY B 1 258 ? 11.273 27.422 10.812 1 91.88 258 GLY B O 1
ATOM 4553 N N . LEU B 1 259 ? 13.094 26.25 10.492 1 93.25 259 LEU B N 1
ATOM 4554 C CA . LEU B 1 259 ? 13.344 26 11.906 1 93.25 259 LEU B CA 1
ATOM 4555 C C . LEU B 1 259 ? 14.773 26.391 12.289 1 93.25 259 LEU B C 1
ATOM 4557 O O . LEU B 1 259 ? 15.609 26.625 11.414 1 93.25 259 LEU B O 1
ATOM 4561 N N . ASN B 1 260 ? 14.953 26.578 13.531 1 92.62 260 ASN B N 1
ATOM 4562 C CA . ASN B 1 260 ? 16.344 26.672 14 1 92.62 260 ASN B CA 1
ATOM 4563 C C . ASN B 1 260 ? 16.906 25.281 14.312 1 92.62 260 ASN B C 1
ATOM 4565 O O . ASN B 1 260 ? 16.172 24.297 14.367 1 92.62 260 ASN B O 1
ATOM 4569 N N . ARG B 1 261 ? 18.234 25.234 14.398 1 93.06 261 ARG B N 1
ATOM 4570 C CA . ARG B 1 261 ? 18.938 23.969 14.562 1 93.06 261 ARG B CA 1
ATOM 4571 C C . ARG B 1 261 ? 18.453 23.219 15.797 1 93.06 261 ARG B C 1
ATOM 4573 O O . ARG B 1 261 ? 18.25 22 15.75 1 93.06 261 ARG B O 1
ATOM 4580 N N . ASN B 1 262 ? 18.266 23.906 16.844 1 93.12 262 ASN B N 1
ATOM 4581 C CA . ASN B 1 262 ? 17.875 23.281 18.109 1 93.12 262 ASN B CA 1
ATOM 4582 C C . ASN B 1 262 ? 16.469 22.672 18.016 1 93.12 262 ASN B C 1
ATOM 4584 O O . ASN B 1 262 ? 16.25 21.547 18.453 1 93.12 262 ASN B O 1
ATOM 4588 N N . THR B 1 263 ? 15.594 23.391 17.438 1 93.12 263 THR B N 1
ATOM 4589 C CA . THR B 1 263 ? 14.219 22.922 17.281 1 93.12 263 THR B CA 1
ATOM 4590 C C . THR B 1 263 ? 14.148 21.734 16.328 1 93.12 263 THR B C 1
ATOM 4592 O O . THR B 1 263 ? 13.367 20.797 16.547 1 93.12 263 THR B O 1
ATOM 4595 N N . LEU B 1 264 ? 14.945 21.812 15.32 1 94.75 264 LEU B N 1
ATOM 4596 C CA . LEU B 1 264 ? 14.992 20.703 14.383 1 94.75 264 LEU B CA 1
ATOM 4597 C C . LEU B 1 264 ? 15.477 19.438 15.07 1 94.75 264 LEU B C 1
ATOM 4599 O O . LEU B 1 264 ? 14.867 18.375 14.922 1 94.75 264 LEU B O 1
ATOM 4603 N N . GLN B 1 265 ? 16.484 19.578 15.805 1 93.25 265 GLN B N 1
ATOM 4604 C CA . GLN B 1 265 ? 17.062 18.422 16.5 1 93.25 265 GLN B CA 1
ATOM 4605 C C . GLN B 1 265 ? 16.062 17.844 17.516 1 93.25 265 GLN B C 1
ATOM 4607 O O . GLN B 1 265 ? 15.891 16.641 17.594 1 93.25 265 GLN B O 1
ATOM 4612 N N . ALA B 1 266 ? 15.461 18.719 18.234 1 91.94 266 ALA B N 1
ATOM 4613 C CA . ALA B 1 266 ? 14.469 18.297 19.219 1 91.94 266 ALA B CA 1
ATOM 4614 C C . ALA B 1 266 ? 13.289 17.594 18.531 1 91.94 266 ALA B C 1
ATOM 4616 O O . ALA B 1 266 ? 12.766 16.609 19.047 1 91.94 266 ALA B O 1
ATOM 4617 N N . GLY B 1 267 ? 12.898 18.172 17.438 1 91.69 267 GLY B N 1
ATOM 4618 C CA . GLY B 1 267 ? 11.805 17.578 16.672 1 91.69 267 GLY B CA 1
ATOM 4619 C C . GLY B 1 267 ? 12.117 16.188 16.172 1 91.69 267 GLY B C 1
ATOM 4620 O O . GLY B 1 267 ? 11.273 15.281 16.234 1 91.69 267 GLY B O 1
ATOM 4621 N N . PHE B 1 268 ? 13.289 16 15.641 1 92.31 268 PHE B N 1
ATOM 4622 C CA . PHE B 1 268 ? 13.695 14.695 15.156 1 92.31 268 PHE B CA 1
ATOM 4623 C C . PHE B 1 268 ? 13.719 13.68 16.297 1 92.31 268 PHE B C 1
ATOM 4625 O O . PHE B 1 268 ? 13.305 12.531 16.125 1 92.31 268 PHE B O 1
ATOM 4632 N N . ARG B 1 269 ? 14.172 14.062 17.406 1 91.19 269 ARG B N 1
ATOM 4633 C CA . ARG B 1 269 ? 14.164 13.18 18.578 1 91.19 269 ARG B CA 1
ATOM 4634 C C . ARG B 1 269 ? 12.742 12.812 18.969 1 91.19 269 ARG B C 1
ATOM 4636 O O . ARG B 1 269 ? 12.461 11.656 19.297 1 91.19 269 ARG B O 1
ATOM 4643 N N . ALA B 1 270 ? 11.977 13.758 18.891 1 86.81 270 ALA B N 1
ATOM 4644 C CA . ALA B 1 270 ? 10.594 13.547 19.297 1 86.81 270 ALA B CA 1
ATOM 4645 C C . ALA B 1 270 ? 9.859 12.656 18.312 1 86.81 270 ALA B C 1
ATOM 4647 O O . ALA B 1 270 ? 9.141 11.727 18.703 1 86.81 270 ALA B O 1
ATOM 4648 N N . VAL B 1 271 ? 10.055 12.969 17.078 1 84.5 271 VAL B N 1
ATOM 4649 C CA . VAL B 1 271 ? 9.258 12.32 16.047 1 84.5 271 VAL B CA 1
ATOM 4650 C C . VAL B 1 271 ? 9.883 10.977 15.672 1 84.5 271 VAL B C 1
ATOM 4652 O O . VAL B 1 271 ? 9.164 9.992 15.453 1 84.5 271 VAL B O 1
ATOM 4655 N N . PHE B 1 272 ? 11.211 10.906 15.625 1 85.25 272 PHE B N 1
ATOM 4656 C CA . PHE B 1 272 ? 11.859 9.719 15.086 1 85.25 272 PHE B CA 1
ATOM 4657 C C . PHE B 1 272 ? 12.703 9.023 16.156 1 85.25 272 PHE B C 1
ATOM 4659 O O . PHE B 1 272 ? 13.281 7.965 15.898 1 85.25 272 PHE B O 1
ATOM 4666 N N . GLY B 1 273 ? 12.773 9.562 17.328 1 86.56 273 GLY B N 1
ATOM 4667 C CA . GLY B 1 273 ? 13.492 8.961 18.438 1 86.56 273 GLY B CA 1
ATOM 4668 C C . GLY B 1 273 ? 15 9.078 18.297 1 86.56 273 GLY B C 1
ATOM 4669 O O . GLY B 1 273 ? 15.742 8.375 18.984 1 86.56 273 GLY B O 1
ATOM 4670 N N . THR B 1 274 ? 15.484 9.828 17.375 1 88.5 274 THR B N 1
ATOM 4671 C CA . THR B 1 274 ? 16.906 9.969 17.125 1 88.5 274 THR B CA 1
ATOM 4672 C C . THR B 1 274 ? 17.234 11.352 16.562 1 88.5 274 THR B C 1
ATOM 4674 O O . THR B 1 274 ? 16.328 12.172 16.375 1 88.5 274 THR B O 1
ATOM 4677 N N . THR B 1 275 ? 18.531 11.648 16.484 1 91 275 THR B N 1
ATOM 4678 C CA . THR B 1 275 ? 18.984 12.906 15.898 1 91 275 THR B CA 1
ATOM 4679 C C . THR B 1 275 ? 18.891 12.859 14.383 1 91 275 THR B C 1
ATOM 4681 O O . THR B 1 275 ? 18.641 11.805 13.797 1 91 275 THR B O 1
ATOM 4684 N N . VAL B 1 276 ? 19.047 14.031 13.781 1 91.88 276 VAL B N 1
ATOM 4685 C CA . VAL B 1 276 ? 19.078 14.117 12.32 1 91.88 276 VAL B CA 1
ATOM 4686 C C . VAL B 1 276 ? 20.141 13.172 11.766 1 91.88 276 VAL B C 1
ATOM 4688 O O . VAL B 1 276 ? 19.875 12.406 10.836 1 91.88 276 VAL B O 1
ATOM 4691 N N . PHE B 1 277 ? 21.266 13.227 12.375 1 87.56 277 PHE B N 1
ATOM 4692 C CA . PHE B 1 277 ? 22.359 12.352 11.953 1 87.56 277 PHE B CA 1
ATOM 4693 C C . PHE B 1 277 ? 22 10.891 12.164 1 87.56 277 PHE B C 1
ATOM 4695 O O . PHE B 1 277 ? 22.25 10.055 11.297 1 87.56 277 PHE B O 1
ATOM 4702 N N . GLY B 1 278 ? 21.5 10.633 13.297 1 88.12 278 GLY B N 1
ATOM 4703 C CA . GLY B 1 278 ? 21.078 9.273 13.586 1 88.12 278 GLY B CA 1
ATOM 4704 C C . GLY B 1 278 ? 20.062 8.742 12.594 1 88.12 278 GLY B C 1
ATOM 4705 O O . GLY B 1 278 ? 20.125 7.578 12.195 1 88.12 278 GLY B O 1
ATOM 4706 N N . TYR B 1 279 ? 19.188 9.656 12.258 1 87.12 279 TYR B N 1
ATOM 4707 C CA . TYR B 1 279 ? 18.156 9.281 11.289 1 87.12 279 TYR B CA 1
ATOM 4708 C C . TYR B 1 279 ? 18.766 8.883 9.961 1 87.12 279 TYR B C 1
ATOM 4710 O O . TYR B 1 279 ? 18.438 7.844 9.398 1 87.12 279 TYR B O 1
ATOM 4718 N N . VAL B 1 280 ? 19.641 9.672 9.5 1 84.94 280 VAL B N 1
ATOM 4719 C CA . VAL B 1 280 ? 20.297 9.422 8.227 1 84.94 280 VAL B CA 1
ATOM 4720 C C . VAL B 1 280 ? 21.078 8.109 8.297 1 84.94 280 VAL B C 1
ATOM 4722 O O . VAL B 1 280 ? 21 7.289 7.375 1 84.94 280 VAL B O 1
ATOM 4725 N N . ARG B 1 281 ? 21.734 7.949 9.328 1 84.25 281 ARG B N 1
ATOM 4726 C CA . ARG B 1 281 ? 22.547 6.742 9.508 1 84.25 281 ARG B CA 1
ATOM 4727 C C . ARG B 1 281 ? 21.672 5.496 9.5 1 84.25 281 ARG B C 1
ATOM 4729 O O . ARG B 1 281 ? 22 4.504 8.852 1 84.25 281 ARG B O 1
ATOM 4736 N N . ALA B 1 282 ? 20.656 5.594 10.25 1 81.12 282 ALA B N 1
ATOM 4737 C CA . ALA B 1 282 ? 19.734 4.465 10.32 1 81.12 282 ALA B CA 1
ATOM 4738 C C . ALA B 1 282 ? 19.141 4.148 8.945 1 81.12 282 ALA B C 1
ATOM 4740 O O . ALA B 1 282 ? 19.016 2.979 8.57 1 81.12 282 ALA B O 1
ATOM 4741 N N . ARG B 1 283 ? 18.812 5.203 8.312 1 78.81 283 ARG B N 1
ATOM 4742 C CA . ARG B 1 283 ? 18.25 5.02 6.977 1 78.81 283 ARG B CA 1
ATOM 4743 C C . ARG B 1 283 ? 19.281 4.406 6.031 1 78.81 283 ARG B C 1
ATOM 4745 O O . ARG B 1 283 ? 18.938 3.543 5.219 1 78.81 283 ARG B O 1
ATOM 4752 N N . ARG B 1 284 ? 20.453 4.801 6.188 1 75.62 284 ARG B N 1
ATOM 4753 C CA . ARG B 1 284 ? 21.531 4.254 5.371 1 75.62 284 ARG B CA 1
ATOM 4754 C C . ARG B 1 284 ? 21.766 2.777 5.676 1 75.62 284 ARG B C 1
ATOM 4756 O O . ARG B 1 284 ? 21.922 1.968 4.762 1 75.62 284 ARG B O 1
ATOM 4763 N N . LEU B 1 285 ? 21.75 2.457 6.902 1 78.94 285 LEU B N 1
ATOM 4764 C CA . LEU B 1 285 ? 21.953 1.073 7.32 1 78.94 285 LEU B CA 1
ATOM 4765 C C . LEU B 1 285 ? 20.828 0.182 6.816 1 78.94 285 LEU B C 1
ATOM 4767 O O . LEU B 1 285 ? 21.062 -0.938 6.363 1 78.94 285 LEU B O 1
ATOM 4771 N N . ALA B 1 286 ? 19.672 0.708 6.938 1 71.31 286 ALA B N 1
ATOM 4772 C CA . ALA B 1 286 ? 18.516 -0.046 6.438 1 71.31 286 ALA B CA 1
ATOM 4773 C C . ALA B 1 286 ? 18.641 -0.296 4.938 1 71.31 286 ALA B C 1
ATOM 4775 O O . ALA B 1 286 ? 18.344 -1.397 4.461 1 71.31 286 ALA B O 1
ATOM 4776 N N . MET B 1 287 ? 19.062 0.676 4.375 1 70.5 287 MET B N 1
ATOM 4777 C CA . MET B 1 287 ? 19.266 0.551 2.932 1 70.5 287 MET B CA 1
ATOM 4778 C C . MET B 1 287 ? 20.375 -0.447 2.617 1 70.5 287 MET B C 1
ATOM 4780 O O . MET B 1 287 ? 20.234 -1.26 1.701 1 70.5 287 MET B O 1
ATOM 4784 N N . ALA B 1 288 ? 21.344 -0.377 3.371 1 73.81 288 ALA B N 1
ATOM 4785 C CA . ALA B 1 288 ? 22.469 -1.306 3.178 1 73.81 288 ALA B CA 1
ATOM 4786 C C . ALA B 1 288 ? 22.016 -2.748 3.404 1 73.81 288 ALA B C 1
ATOM 4788 O O . ALA B 1 288 ? 22.391 -3.645 2.643 1 73.81 288 ALA B O 1
ATOM 4789 N N . ARG B 1 289 ? 21.297 -2.943 4.406 1 73.94 289 ARG B N 1
ATOM 4790 C CA . ARG B 1 289 ? 20.797 -4.281 4.703 1 73.94 289 ARG B CA 1
ATOM 4791 C C . ARG B 1 289 ? 19.953 -4.816 3.549 1 73.94 289 ARG B C 1
ATOM 4793 O O . ARG B 1 289 ? 20.078 -5.98 3.166 1 73.94 289 ARG B O 1
ATOM 4800 N N . LEU B 1 290 ? 19.203 -3.953 3.156 1 62.66 290 LEU B N 1
ATOM 4801 C CA . LEU B 1 290 ? 18.359 -4.34 2.023 1 62.66 290 LEU B CA 1
ATOM 4802 C C . LEU B 1 290 ? 19.234 -4.715 0.82 1 62.66 290 LEU B C 1
ATOM 4804 O O . LEU B 1 290 ? 18.953 -5.707 0.14 1 62.66 290 LEU B O 1
ATOM 4808 N N . LEU B 1 291 ? 20.172 -3.92 0.705 1 63.62 291 LEU B N 1
ATOM 4809 C CA . LEU B 1 291 ? 21.078 -4.168 -0.404 1 63.62 291 LEU B CA 1
ATOM 4810 C C . LEU B 1 291 ? 21.828 -5.488 -0.209 1 63.62 291 LEU B C 1
ATOM 4812 O O . LEU B 1 291 ? 22.016 -6.246 -1.161 1 63.62 291 LEU B O 1
ATOM 4816 N N . MET B 1 292 ? 22.156 -5.766 1.005 1 71.31 292 MET B N 1
ATOM 4817 C CA . MET B 1 292 ? 22.859 -7.004 1.319 1 71.31 292 MET B CA 1
ATOM 4818 C C . MET B 1 292 ? 21.922 -8.211 1.196 1 71.31 292 MET B C 1
ATOM 4820 O O . MET B 1 292 ? 22.312 -9.234 0.623 1 71.31 292 MET B O 1
ATOM 4824 N N . GLU B 1 293 ? 20.812 -8.109 1.753 1 62.53 293 GLU B N 1
ATOM 4825 C CA . GLU B 1 293 ? 19.891 -9.234 1.82 1 62.53 293 GLU B CA 1
ATOM 4826 C C . GLU B 1 293 ? 19.234 -9.492 0.464 1 62.53 293 GLU B C 1
ATOM 4828 O O . GLU B 1 293 ? 19.047 -10.641 0.067 1 62.53 293 GLU B O 1
ATOM 4833 N N . GLU B 1 294 ? 18.969 -8.406 -0.067 1 51.06 294 GLU B N 1
ATOM 4834 C CA . GLU B 1 294 ? 18.203 -8.562 -1.295 1 51.06 294 GLU B CA 1
ATOM 4835 C C . GLU B 1 294 ? 19.109 -8.617 -2.518 1 51.06 294 GLU B C 1
ATOM 4837 O O . GLU B 1 294 ? 18.781 -9.258 -3.516 1 51.06 294 GLU B O 1
ATOM 4842 N N . GLN B 1 295 ? 20.312 -7.891 -2.275 1 52.59 295 GLN B N 1
ATOM 4843 C CA . GLN B 1 295 ? 21.188 -7.77 -3.432 1 52.59 295 GLN B CA 1
ATOM 4844 C C . GLN B 1 295 ? 22.484 -8.57 -3.23 1 52.59 295 GLN B C 1
ATOM 4846 O O . GLN B 1 295 ? 23.328 -8.633 -4.125 1 52.59 295 GLN B O 1
ATOM 4851 N N . GLY B 1 296 ? 22.5 -9.156 -2.141 1 59.25 296 GLY B N 1
ATOM 4852 C CA . GLY B 1 296 ? 23.672 -9.961 -1.833 1 59.25 296 GLY B CA 1
ATOM 4853 C C . GLY B 1 296 ? 24.953 -9.164 -1.84 1 59.25 296 GLY B C 1
ATOM 4854 O O . GLY B 1 296 ? 26.031 -9.719 -2.057 1 59.25 296 GLY B O 1
ATOM 4855 N N . LEU B 1 297 ? 24.859 -7.879 -1.808 1 66.62 297 LEU B N 1
ATOM 4856 C CA . LEU B 1 297 ? 26.047 -7.039 -1.77 1 66.62 297 LEU B CA 1
ATOM 4857 C C . LEU B 1 297 ? 26.891 -7.348 -0.536 1 66.62 297 LEU B C 1
ATOM 4859 O O . LEU B 1 297 ? 26.344 -7.633 0.534 1 66.62 297 LEU B O 1
ATOM 4863 N N . GLY B 1 298 ? 28.172 -7.367 -0.876 1 77 298 GLY B N 1
ATOM 4864 C CA . GLY B 1 298 ? 29.047 -7.453 0.282 1 77 298 GLY B CA 1
ATOM 4865 C C . GLY B 1 298 ? 28.922 -6.262 1.214 1 77 298 GLY B C 1
ATOM 4866 O O . GLY B 1 298 ? 28.359 -5.227 0.837 1 77 298 GLY B O 1
ATOM 4867 N N . ALA B 1 299 ? 29.359 -6.438 2.324 1 83.75 299 ALA B N 1
ATOM 4868 C CA . ALA B 1 299 ? 29.234 -5.43 3.375 1 83.75 299 ALA B CA 1
ATOM 4869 C C . ALA B 1 299 ? 29.922 -4.129 2.979 1 83.75 299 ALA B C 1
ATOM 4871 O O . ALA B 1 299 ? 29.375 -3.043 3.154 1 83.75 299 ALA B O 1
ATOM 4872 N N . ALA B 1 300 ? 31.062 -4.27 2.418 1 81 300 ALA B N 1
ATOM 4873 C CA . ALA B 1 300 ? 31.828 -3.084 2.07 1 81 300 ALA B CA 1
ATOM 4874 C C . ALA B 1 300 ? 31.156 -2.287 0.963 1 81 300 ALA B C 1
ATOM 4876 O O . ALA B 1 300 ? 31.047 -1.062 1.052 1 81 300 ALA B O 1
ATOM 4877 N N . GLU B 1 301 ? 30.766 -2.953 0.063 1 75.5 301 GLU B N 1
ATOM 4878 C CA . GLU B 1 301 ? 30.125 -2.301 -1.071 1 75.5 301 GLU B CA 1
ATOM 4879 C C . GLU B 1 301 ? 28.781 -1.687 -0.664 1 75.5 301 GLU B C 1
ATOM 4881 O O . GLU B 1 301 ? 28.453 -0.574 -1.08 1 75.5 301 GLU B O 1
ATOM 4886 N N . ALA B 1 302 ? 27.969 -2.43 0.098 1 75.94 302 ALA B N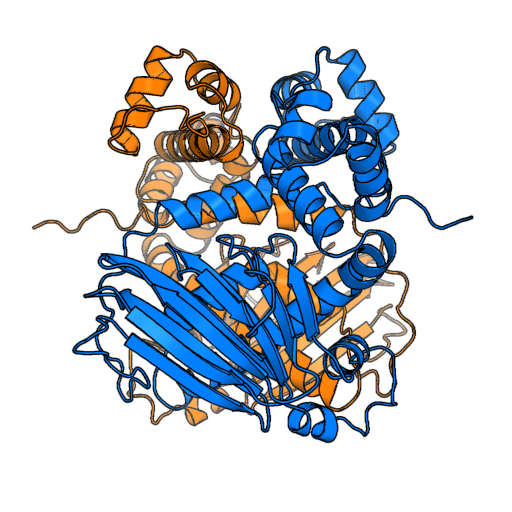 1
ATOM 4887 C CA . ALA B 1 302 ? 26.688 -1.917 0.599 1 75.94 302 ALA B CA 1
ATOM 4888 C C . ALA B 1 302 ? 26.906 -0.642 1.41 1 75.94 302 ALA B C 1
ATOM 4890 O O . ALA B 1 302 ? 26.172 0.336 1.237 1 75.94 302 ALA B O 1
ATOM 4891 N N . GLY B 1 303 ? 27.953 -0.698 2.15 1 79.75 303 GLY B N 1
ATOM 4892 C CA . GLY B 1 303 ? 28.25 0.465 2.967 1 79.75 303 GLY B CA 1
ATOM 4893 C C . GLY B 1 303 ? 28.609 1.694 2.15 1 79.75 303 GLY B C 1
ATOM 4894 O O . GLY B 1 303 ? 28.109 2.789 2.424 1 79.75 303 GLY B O 1
ATOM 4895 N N . TYR B 1 304 ? 29.375 1.478 1.184 1 74.25 304 TYR B N 1
ATOM 4896 C CA . TYR B 1 304 ? 29.812 2.568 0.317 1 74.25 304 TYR B CA 1
ATOM 4897 C C . TYR B 1 304 ? 28.625 3.166 -0.438 1 74.25 304 TYR B C 1
ATOM 4899 O O . TYR B 1 304 ? 28.5 4.387 -0.537 1 74.25 304 TYR B O 1
ATOM 4907 N N . ARG B 1 305 ? 27.828 2.414 -0.749 1 67.56 305 ARG B N 1
ATOM 4908 C CA . ARG B 1 305 ? 26.719 2.832 -1.583 1 67.56 305 ARG B CA 1
ATOM 4909 C C . ARG B 1 305 ? 25.734 3.709 -0.798 1 67.56 305 ARG B C 1
ATOM 4911 O O . ARG B 1 305 ? 25.109 4.605 -1.362 1 67.56 305 ARG B O 1
ATOM 4918 N N . VAL B 1 306 ? 25.703 3.369 0.364 1 74.06 306 VAL B N 1
ATOM 4919 C CA . VAL B 1 306 ? 24.703 4.098 1.134 1 74.06 306 VAL B CA 1
ATOM 4920 C C . VAL B 1 306 ? 25.344 5.285 1.84 1 74.06 306 VAL B C 1
ATOM 4922 O O . VAL B 1 306 ? 24.672 6.043 2.539 1 74.06 306 VAL B O 1
ATOM 4925 N N . GLY B 1 307 ? 26.688 5.492 1.624 1 74.94 307 GLY B N 1
ATOM 4926 C CA . GLY B 1 307 ? 27.281 6.742 2.047 1 74.94 307 GLY B CA 1
ATOM 4927 C C . GLY B 1 307 ? 28.25 6.582 3.213 1 74.94 307 GLY B C 1
ATOM 4928 O O . GLY B 1 307 ? 28.641 7.566 3.842 1 74.94 307 GLY B O 1
ATOM 4929 N N . PHE B 1 308 ? 28.609 5.367 3.543 1 83.06 308 PHE B N 1
ATOM 4930 C CA . PHE B 1 308 ? 29.594 5.203 4.598 1 83.06 308 PHE B CA 1
ATOM 4931 C C . PHE B 1 308 ? 31.016 5.434 4.059 1 83.06 308 PHE B C 1
ATOM 4933 O O . PHE B 1 308 ? 31.312 5.043 2.932 1 83.06 308 PHE B O 1
ATOM 4940 N N . ALA B 1 309 ? 31.75 6.059 4.906 1 80.88 309 ALA B N 1
ATOM 4941 C CA . ALA B 1 309 ? 33.094 6.484 4.508 1 80.88 309 ALA B CA 1
ATOM 4942 C C . ALA B 1 309 ? 34.031 5.289 4.418 1 80.88 309 ALA B C 1
ATOM 4944 O O . ALA B 1 309 ? 35 5.32 3.66 1 80.88 309 ALA B O 1
ATOM 4945 N N . SER B 1 310 ? 33.844 4.25 5.254 1 86.81 310 SER B N 1
ATOM 4946 C CA . SER B 1 310 ? 34.75 3.1 5.266 1 86.81 310 SER B CA 1
ATOM 4947 C C . SER B 1 310 ? 34 1.817 5.613 1 86.81 310 SER B C 1
ATOM 4949 O O . SER B 1 310 ? 32.938 1.86 6.277 1 86.81 310 SER B O 1
ATOM 4951 N N . PRO B 1 311 ? 34.562 0.738 5.152 1 86.75 311 PRO B N 1
ATOM 4952 C CA . PRO B 1 311 ? 33.938 -0.548 5.484 1 86.75 311 PRO B CA 1
ATOM 4953 C C . PRO B 1 311 ? 33.906 -0.817 6.988 1 86.75 311 PRO B C 1
ATOM 4955 O O . PRO B 1 311 ? 32.938 -1.408 7.492 1 86.75 311 PRO B O 1
ATOM 4958 N N . SER B 1 312 ? 34.938 -0.384 7.641 1 89.38 312 SER B N 1
ATOM 4959 C CA . SER B 1 312 ? 35 -0.584 9.086 1 89.38 312 SER B CA 1
ATOM 4960 C C . SER B 1 312 ? 33.906 0.195 9.805 1 89.38 312 SER B C 1
ATOM 4962 O O . SER B 1 312 ? 33.281 -0.322 10.727 1 89.38 312 SER B O 1
ATOM 4964 N N . ALA B 1 313 ? 33.781 1.395 9.352 1 89.38 313 ALA B N 1
ATOM 4965 C CA . ALA B 1 313 ? 32.719 2.227 9.938 1 89.38 313 ALA B CA 1
ATOM 4966 C C . ALA B 1 313 ? 31.344 1.631 9.688 1 89.38 313 ALA B C 1
ATOM 4968 O O . ALA B 1 313 ? 30.484 1.65 10.57 1 89.38 313 ALA B O 1
ATOM 4969 N N . PHE B 1 314 ? 31.203 1.054 8.508 1 91.62 314 PHE B N 1
ATOM 4970 C CA . PHE B 1 314 ? 29.938 0.424 8.156 1 91.62 314 PHE B CA 1
ATOM 4971 C C . PHE B 1 314 ? 29.688 -0.807 9.023 1 91.62 314 PHE B C 1
ATOM 4973 O O . PHE B 1 314 ? 28.609 -0.953 9.602 1 91.62 314 PHE B O 1
ATOM 4980 N N . SER B 1 315 ? 30.625 -1.569 9.125 1 88.62 315 SER B N 1
ATOM 4981 C CA . SER B 1 315 ? 30.469 -2.816 9.867 1 88.62 315 SER B CA 1
ATOM 4982 C C . SER B 1 315 ? 30.156 -2.547 11.336 1 88.62 315 SER B C 1
ATOM 4984 O O . SER B 1 315 ? 29.312 -3.219 11.93 1 88.62 315 SER B O 1
ATOM 4986 N N . ALA B 1 316 ? 30.828 -1.619 11.867 1 90.12 316 ALA B N 1
ATOM 4987 C CA . ALA B 1 316 ? 30.594 -1.258 13.266 1 90.12 316 ALA B CA 1
ATOM 4988 C C . ALA B 1 316 ? 29.172 -0.723 13.461 1 90.12 316 ALA B C 1
ATOM 4990 O O . ALA B 1 316 ? 28.484 -1.12 14.398 1 90.12 316 ALA B O 1
ATOM 4991 N N . ALA B 1 317 ? 28.812 0.119 12.562 1 89.38 317 ALA B N 1
ATOM 4992 C CA . ALA B 1 317 ? 27.484 0.722 12.664 1 89.38 317 ALA B CA 1
ATOM 4993 C C . ALA B 1 317 ? 26.391 -0.322 12.453 1 89.38 317 ALA B C 1
ATOM 4995 O O . ALA B 1 317 ? 25.359 -0.29 13.125 1 89.38 317 ALA B O 1
ATOM 4996 N N . TYR B 1 318 ? 26.625 -1.153 11.516 1 89.38 318 TYR B N 1
ATOM 4997 C CA . TYR B 1 318 ? 25.688 -2.223 11.211 1 89.38 318 TYR B CA 1
ATOM 4998 C C . TYR B 1 318 ? 25.484 -3.145 12.406 1 89.38 318 TYR B C 1
ATOM 5000 O O . TYR B 1 318 ? 24.359 -3.451 12.789 1 89.38 318 TYR B O 1
ATOM 5008 N N . ARG B 1 319 ? 26.531 -3.488 13.016 1 88.25 319 ARG B N 1
ATOM 5009 C CA . ARG B 1 319 ? 26.469 -4.352 14.195 1 88.25 319 ARG B CA 1
ATOM 5010 C C . ARG B 1 319 ? 25.766 -3.658 15.352 1 88.25 319 ARG B C 1
ATOM 5012 O O . ARG B 1 319 ? 24.969 -4.277 16.062 1 88.25 319 ARG B O 1
ATOM 5019 N N . ARG B 1 320 ? 26.062 -2.523 15.555 1 87.06 320 ARG B N 1
ATOM 5020 C CA . ARG B 1 320 ? 25.438 -1.764 16.641 1 87.06 320 ARG B CA 1
ATOM 5021 C C . ARG B 1 320 ? 23.938 -1.643 16.406 1 87.06 320 ARG B C 1
ATOM 5023 O O . ARG B 1 320 ? 23.141 -1.743 17.359 1 87.06 320 ARG B O 1
ATOM 5030 N N . HIS B 1 321 ? 23.625 -1.427 15.148 1 83.31 321 HIS B N 1
ATOM 5031 C CA . HIS B 1 321 ? 22.234 -1.158 14.812 1 83.31 321 HIS B CA 1
ATOM 5032 C C . HIS B 1 321 ? 21.422 -2.447 14.758 1 83.31 321 HIS B C 1
ATOM 5034 O O . HIS B 1 321 ? 20.297 -2.5 15.25 1 83.31 321 HIS B O 1
ATOM 5040 N N . PHE B 1 322 ? 21.922 -3.523 14.18 1 81.56 322 PHE B N 1
ATOM 5041 C CA . PHE B 1 322 ? 21.141 -4.734 13.914 1 81.56 322 PHE B CA 1
ATOM 5042 C C . PHE B 1 322 ? 21.562 -5.855 14.852 1 81.56 322 PHE B C 1
ATOM 5044 O O . PHE B 1 322 ? 20.906 -6.891 14.93 1 81.56 322 PHE B O 1
ATOM 5051 N N . GLY B 1 323 ? 22.594 -5.672 15.594 1 83.25 323 GLY B N 1
ATOM 5052 C CA . GLY B 1 323 ? 23.062 -6.668 16.547 1 83.25 323 GLY B CA 1
ATOM 5053 C C . GLY B 1 323 ? 23.781 -7.828 15.906 1 83.25 323 GLY B C 1
ATOM 5054 O O . GLY B 1 323 ? 24.062 -8.836 16.562 1 83.25 323 GLY B O 1
ATOM 5055 N N . GLU B 1 324 ? 23.984 -7.805 14.648 1 81.94 324 GLU B N 1
ATOM 5056 C CA . GLU B 1 324 ? 24.688 -8.844 13.898 1 81.94 324 GLU B CA 1
ATOM 5057 C C . GLU B 1 324 ? 25.672 -8.234 12.898 1 81.94 324 GLU B C 1
ATOM 5059 O O . GLU B 1 324 ? 25.531 -7.066 12.523 1 81.94 324 GLU B O 1
ATOM 5064 N N . THR B 1 325 ? 26.75 -8.992 12.57 1 83.56 325 THR B N 1
ATOM 5065 C CA . THR B 1 325 ? 27.703 -8.547 11.562 1 83.56 325 THR B CA 1
ATOM 5066 C C . THR B 1 325 ? 27.062 -8.562 10.172 1 83.56 325 THR B C 1
ATOM 5068 O O . THR B 1 325 ? 26.25 -9.438 9.867 1 83.56 325 THR B O 1
ATOM 5071 N N . PRO B 1 326 ? 27.344 -7.445 9.562 1 79.44 326 PRO B N 1
ATOM 5072 C CA . PRO B 1 326 ? 26.797 -7.461 8.195 1 79.44 326 PRO B CA 1
ATOM 5073 C C . PRO B 1 326 ? 27.328 -8.625 7.363 1 79.44 326 PRO B C 1
ATOM 5075 O O . PRO B 1 326 ? 28.531 -8.844 7.301 1 79.44 326 PRO B O 1
ATOM 5078 N N . THR B 1 327 ? 26.547 -9.656 7.262 1 67.56 327 THR B N 1
ATOM 5079 C CA . THR B 1 327 ? 26.938 -10.797 6.449 1 67.56 327 THR B CA 1
ATOM 5080 C C . THR B 1 327 ? 26.094 -10.867 5.176 1 67.56 327 THR B C 1
ATOM 5082 O O . THR B 1 327 ? 24.891 -10.578 5.203 1 67.56 327 THR B O 1
ATOM 5085 N N . ALA B 1 328 ? 26.828 -10.719 4.145 1 57 328 ALA B N 1
ATOM 5086 C CA . ALA B 1 328 ? 26.078 -11.031 2.924 1 57 328 ALA B CA 1
ATOM 5087 C C . ALA B 1 328 ? 25.328 -12.352 3.055 1 57 328 ALA B C 1
ATOM 5089 O O . ALA B 1 328 ? 25.891 -13.352 3.508 1 57 328 ALA B O 1
ATOM 5090 N N . ARG B 1 329 ? 24.297 -12.469 3.65 1 48.5 329 ARG B N 1
ATOM 5091 C CA . ARG B 1 329 ? 23.609 -13.758 3.629 1 48.5 329 ARG B CA 1
ATOM 5092 C C . ARG B 1 329 ? 23.547 -14.312 2.211 1 48.5 329 ARG B C 1
ATOM 5094 O O . ARG B 1 329 ? 22.719 -13.883 1.405 1 48.5 329 ARG B O 1
ATOM 5101 N N . GLY B 1 330 ? 24.578 -14.43 1.653 1 41.09 330 GLY B N 1
ATOM 5102 C CA . GLY B 1 330 ? 24.625 -15.195 0.42 1 41.09 330 GLY B CA 1
ATOM 5103 C C . GLY B 1 330 ? 23.703 -16.406 0.429 1 41.09 330 GLY B C 1
ATOM 5104 O O . GLY B 1 330 ? 23.312 -16.875 1.494 1 41.09 330 GLY B O 1
ATOM 5105 N N . VAL B 1 331 ? 22.812 -16.516 -0.565 1 35.09 331 VAL B N 1
ATOM 5106 C CA . VAL B 1 331 ? 22.297 -17.859 -0.785 1 35.09 331 VAL B CA 1
ATOM 5107 C C . VAL B 1 331 ? 23.391 -18.875 -0.483 1 35.09 331 VAL B C 1
ATOM 5109 O O . VAL B 1 331 ? 24.5 -18.812 -1.043 1 35.09 331 VAL B O 1
ATOM 5112 N N . ARG B 1 332 ? 23.656 -19.297 0.783 1 28.86 332 ARG B N 1
ATOM 5113 C CA . ARG B 1 332 ? 24.484 -20.5 0.863 1 28.86 332 ARG B CA 1
ATOM 5114 C C . ARG B 1 332 ? 24.344 -21.344 -0.408 1 28.86 332 ARG B C 1
ATOM 5116 O O . ARG B 1 332 ? 23.25 -21.688 -0.818 1 28.86 332 ARG B O 1
ATOM 5123 N N . HIS B 1 333 ? 25.219 -21.312 -1.455 1 26.38 333 HIS B N 1
ATOM 5124 C CA . HIS B 1 333 ? 25.5 -22.578 -2.121 1 26.38 333 HIS B CA 1
ATOM 5125 C C . HIS B 1 333 ? 25.859 -23.656 -1.113 1 26.38 333 HIS B C 1
ATOM 5127 O O . HIS B 1 333 ? 26.562 -23.391 -0.134 1 26.38 333 HIS B O 1
#